Protein AF-0000000076459482 (afdb_homodimer)

Organism: Glycine soja (NCBI:txid3848)

InterPro domains:
  IPR000845 Nucleoside phosphorylase domain [PF01048] (1-249)
  IPR035994 Nucleoside phosphorylase superfamily [G3DSA:3.40.50.1580] (1-251)
  IPR035994 Nucleoside phosphorylase superfamily [SSF53167] (2-252)

Secondary structure (DSSP, 8-state):
---SHHHHHHHHHHHHHHHS--S-EEEEEEEEE--TT--TT-EEEEEEEEE---EEEPPTT--TTSPPTTTTTTS--STT-EEEGGGGEE--TT----EETT-EEEE-PEEE--TTS-TT--EEESEEEPPHHHHHHGGGGGG-----EETTEE-SS---EEEEEEEEE-SEEE--HHHHHHHHHHH---EEESSHHHHHHHHHHHT--EEEEEEEEE-TT---SSS-HHHHHHHHHHHHHHHHHHHHHHHHT-/---SHHHHHHHHHHHHHHHS--S-EEEEEEEEE--TT--TT-EEEEEEEEETT-EEEPPTT--TTSPPTTTTTTS--STT-EEEGGGGEE--TT----EETT-EEEE-PEEE--TTS-TT--EEESEEEPPHHHHHHGGGGGG-----EETTEE-SS---EEEEEEEEE-SEEE--HHHHHHHHHHH---EEESSHHHHHHHHHHHT--EEEEEEEEE-TT---SSS-HHHHHHHHHHHHHHHHHHHHHHHHT-

Solvent-accessible surface area (backbone atoms only — not comparable to full-atom values): 26386 Å² total; per-residue (Å²): 136,51,65,66,28,31,55,36,22,27,40,50,46,49,50,48,59,70,76,41,94,66,79,60,46,82,45,72,37,55,19,24,35,42,36,87,90,58,55,64,32,22,29,37,34,39,43,25,29,23,49,72,47,32,30,42,30,37,34,58,91,62,54,93,87,48,82,57,83,55,29,90,79,64,76,39,57,80,84,70,41,66,49,55,59,36,78,34,49,52,60,63,96,81,57,72,88,43,51,25,47,62,27,32,37,27,34,34,53,43,64,41,64,42,74,86,49,59,86,92,51,72,45,75,48,47,73,41,69,41,26,67,67,58,55,56,58,53,63,72,45,52,73,56,86,46,67,39,53,52,89,90,50,63,53,98,54,75,28,47,41,43,80,43,65,25,25,37,12,24,39,42,51,60,28,18,35,55,55,35,49,46,47,20,71,74,64,57,26,34,39,42,29,30,30,62,22,29,40,45,52,48,27,59,28,65,72,39,45,32,43,50,36,31,2,16,20,25,44,20,36,53,64,70,93,67,80,66,46,42,81,68,31,36,65,48,4,43,50,34,20,48,55,50,50,54,53,51,55,61,58,69,79,104,136,50,64,65,27,32,54,35,21,28,40,49,48,48,49,48,60,72,77,41,95,64,79,60,46,81,43,72,38,55,19,24,34,41,35,89,90,58,56,63,33,22,28,37,32,39,43,25,28,22,49,71,47,32,30,40,30,37,34,56,92,61,54,94,87,48,83,56,86,55,29,90,79,64,74,40,58,80,84,70,42,65,51,54,57,35,80,34,50,47,59,63,96,80,57,75,90,43,53,26,48,63,28,32,36,26,33,36,52,44,65,41,65,42,73,86,51,61,88,93,50,74,45,73,47,48,74,40,69,40,27,67,68,58,55,57,58,54,63,72,46,51,76,56,88,45,67,40,52,52,90,91,52,63,53,97,56,74,29,47,42,43,80,44,65,25,26,36,12,24,40,43,49,59,28,18,36,56,56,34,49,46,47,18,71,75,65,59,25,34,40,41,28,32,30,62,22,30,40,46,52,46,26,60,27,64,71,36,47,33,44,50,36,31,1,16,19,26,45,20,36,52,68,65,95,64,79,66,47,42,81,66,31,35,65,48,5,42,49,34,21,48,56,50,50,55,52,51,55,60,59,70,80,105

Nearest PDB structures (foldseek):
  4ffs-assembly1_A  TM=8.352E-01  e=5.679E-14  Helicobacter pylori J99
  6dyu-assembly1_A  TM=8.333E-01  e=3.262E-13  Helicobacter pylori
  4jos-assembly1_A  TM=8.245E-01  e=2.123E-12  Francisella philomiragia subsp. philomiragia ATCC 25017
  3opv-assembly2_L  TM=7.996E-01  e=5.584E-08  Escherichia coli K-12
  9fxe-assembly1_C-2  TM=7.145E-01  e=2.480E-08  Escherichia coli K-12

Structure (mmCIF, N/CA/C/O backbone):
data_AF-0000000076459482-model_v1
#
loop_
_entity.id
_entity.type
_entity.pdbx_description
1 polymer 'Bark storage protein A isoform B'
#
loop_
_atom_site.group_PDB
_atom_site.id
_atom_site.type_symbol
_atom_site.label_atom_id
_atom_site.label_alt_id
_atom_site.label_comp_id
_atom_site.label_asym_id
_atom_site.label_entity_id
_atom_site.label_seq_id
_atom_site.pdbx_PDB_ins_code
_atom_site.Cartn_x
_atom_site.Cartn_y
_atom_site.Cartn_z
_atom_site.occupancy
_atom_site.B_iso_or_equiv
_atom_site.auth_seq_id
_atom_site.auth_comp_id
_atom_site.auth_asym_id
_atom_site.auth_atom_id
_atom_site.pdbx_PDB_model_num
ATOM 1 N N 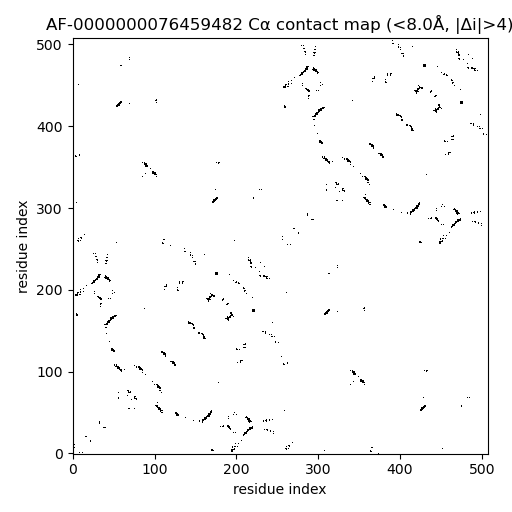. MET A 1 1 ? -13.047 -10.289 -11.43 1 70.75 1 MET A N 1
ATOM 2 C CA . MET A 1 1 ? -11.719 -9.719 -11.227 1 70.75 1 MET A CA 1
ATOM 3 C C . MET A 1 1 ? -11.789 -8.445 -10.391 1 70.75 1 MET A C 1
ATOM 5 O O . MET A 1 1 ? -12.773 -7.703 -10.469 1 70.75 1 MET A O 1
ATOM 9 N N . THR A 1 2 ? -10.82 -8.211 -9.516 1 81.19 2 THR A N 1
ATOM 10 C CA . THR A 1 2 ? -10.891 -7.125 -8.547 1 81.19 2 THR A CA 1
ATOM 11 C C . THR A 1 2 ? -10.156 -5.891 -9.062 1 81.19 2 THR A C 1
ATOM 13 O O . THR A 1 2 ? -10.32 -4.793 -8.531 1 81.19 2 THR A O 1
ATOM 16 N N . GLY A 1 3 ? -9.445 -6.059 -10.195 1 83.94 3 GLY A N 1
ATOM 17 C CA . GLY A 1 3 ? -8.445 -5.051 -10.523 1 83.94 3 GLY A CA 1
ATOM 18 C C . GLY A 1 3 ? -7.145 -5.23 -9.773 1 83.94 3 GLY A C 1
ATOM 19 O O . GLY A 1 3 ? -7.051 -6.07 -8.875 1 83.94 3 GLY A O 1
ATOM 20 N N . LEU A 1 4 ? -6.246 -4.406 -10.117 1 90.44 4 LEU A N 1
ATOM 21 C CA . LEU A 1 4 ? -4.926 -4.516 -9.508 1 90.44 4 LEU A CA 1
ATOM 22 C C . LEU A 1 4 ? -4.906 -3.836 -8.141 1 90.44 4 LEU A C 1
ATOM 24 O O . LEU A 1 4 ? -5.715 -2.943 -7.875 1 90.44 4 LEU A O 1
ATOM 28 N N . SER A 1 5 ? -4.098 -4.355 -7.207 1 95.06 5 SER A N 1
ATOM 29 C CA . SER A 1 5 ? -3.639 -3.729 -5.973 1 95.06 5 SER A CA 1
ATOM 30 C C . SER A 1 5 ? -4.52 -4.125 -4.793 1 95.06 5 SER A C 1
ATOM 32 O O . SER A 1 5 ? -5.617 -4.656 -4.98 1 95.06 5 SER A O 1
ATOM 34 N N . MET A 1 6 ? -4.121 -3.812 -3.646 1 97.56 6 MET A N 1
ATOM 35 C CA . MET A 1 6 ? -4.738 -4.184 -2.375 1 97.56 6 MET A CA 1
ATOM 36 C C . MET A 1 6 ? -6.055 -3.441 -2.174 1 97.56 6 MET A C 1
ATOM 38 O O . MET A 1 6 ? -7.02 -4.012 -1.658 1 97.56 6 MET A O 1
ATOM 42 N N . LEU A 1 7 ? -6.121 -2.186 -2.605 1 97.75 7 LEU A N 1
ATOM 43 C CA . LEU A 1 7 ? -7.309 -1.369 -2.385 1 97.75 7 LEU A CA 1
ATOM 44 C C . LEU A 1 7 ? -8.508 -1.951 -3.123 1 97.75 7 LEU A C 1
ATOM 46 O O . LEU A 1 7 ? -9.555 -2.193 -2.518 1 97.75 7 LEU A O 1
ATOM 50 N N . ASN A 1 8 ? -8.352 -2.27 -4.387 1 96.94 8 ASN A N 1
ATOM 51 C CA . ASN A 1 8 ? -9.43 -2.803 -5.203 1 96.94 8 ASN A CA 1
ATOM 52 C C . ASN A 1 8 ? -9.859 -4.191 -4.734 1 96.94 8 ASN A C 1
ATOM 54 O O . ASN A 1 8 ? -11.055 -4.488 -4.664 1 96.94 8 ASN A O 1
ATOM 58 N N . ALA A 1 9 ? -8.875 -5.023 -4.438 1 97.94 9 ALA A N 1
ATOM 59 C CA . ALA A 1 9 ? -9.195 -6.371 -3.973 1 97.94 9 ALA A CA 1
ATOM 60 C C . ALA A 1 9 ? -9.953 -6.332 -2.65 1 97.94 9 ALA A C 1
ATOM 62 O O . ALA A 1 9 ? -10.914 -7.082 -2.457 1 97.94 9 ALA A O 1
ATOM 63 N N . GLY A 1 10 ? -9.484 -5.449 -1.747 1 97.88 10 GLY A N 1
ATOM 64 C CA . GLY A 1 10 ? -10.156 -5.305 -0.465 1 97.88 10 GLY A CA 1
ATOM 65 C C . GLY A 1 10 ? -11.586 -4.809 -0.591 1 97.88 10 GLY A C 1
ATOM 66 O O . GLY A 1 10 ? -12.5 -5.371 0.013 1 97.88 10 GLY A O 1
ATOM 67 N N . ILE A 1 11 ? -11.805 -3.822 -1.429 1 96.81 11 ILE A N 1
ATOM 68 C CA . ILE A 1 11 ? -13.117 -3.219 -1.614 1 96.81 11 ILE A CA 1
ATOM 69 C C . ILE A 1 11 ? -14.07 -4.238 -2.238 1 96.81 11 ILE A C 1
ATOM 71 O O . ILE A 1 11 ? -15.211 -4.387 -1.789 1 96.81 11 ILE A O 1
ATOM 75 N N . SER A 1 12 ? -13.594 -4.895 -3.287 1 96.38 12 SER A N 1
ATOM 76 C CA . SER A 1 12 ? -14.422 -5.898 -3.951 1 96.38 12 SER A CA 1
ATOM 77 C C . SER A 1 12 ? -14.844 -6.996 -2.98 1 96.38 12 SER A C 1
ATOM 79 O O . SER A 1 12 ? -16.016 -7.395 -2.961 1 96.38 12 SER A O 1
ATOM 81 N N . THR A 1 13 ? -13.906 -7.453 -2.184 1 98.06 13 THR A N 1
ATOM 82 C CA . THR A 1 13 ? -14.195 -8.5 -1.211 1 98.06 13 THR A CA 1
ATOM 83 C C . THR A 1 13 ? -15.203 -8.008 -0.172 1 98.06 13 THR A C 1
ATOM 85 O O . THR A 1 13 ? -16.188 -8.688 0.127 1 98.06 13 THR A O 1
ATOM 88 N N . GLN A 1 14 ? -14.945 -6.832 0.354 1 96.88 14 GLN A N 1
ATOM 89 C CA . GLN A 1 14 ? -15.828 -6.27 1.37 1 96.88 14 GLN A CA 1
ATOM 90 C C . GLN A 1 14 ? -17.25 -6.098 0.83 1 96.88 14 GLN A C 1
ATOM 92 O O . GLN A 1 14 ? -18.219 -6.398 1.521 1 96.88 14 GLN A O 1
ATOM 97 N N . LEU A 1 15 ? -17.375 -5.59 -0.385 1 96 15 LEU A N 1
ATOM 98 C CA . LEU A 1 15 ? -18.672 -5.387 -0.991 1 96 15 LEU A CA 1
ATOM 99 C C . LEU A 1 15 ? -19.406 -6.715 -1.16 1 96 15 LEU A C 1
ATOM 101 O O . LEU A 1 15 ? -20.609 -6.812 -0.867 1 96 15 LEU A O 1
ATOM 105 N N . LEU A 1 16 ? -18.688 -7.738 -1.644 1 96.62 16 LEU A N 1
ATOM 106 C CA . LEU A 1 16 ? -19.281 -9.062 -1.8 1 96.62 16 LEU A CA 1
ATOM 107 C C . LEU A 1 16 ? -19.828 -9.57 -0.473 1 96.62 16 LEU A C 1
ATOM 109 O O . LEU A 1 16 ? -20.969 -10.031 -0.412 1 96.62 16 LEU A O 1
ATOM 113 N N . LEU A 1 17 ? -19.078 -9.391 0.582 1 96.94 17 LEU A N 1
ATOM 114 C CA . LEU A 1 17 ? -19.453 -9.945 1.88 1 96.94 17 LEU A CA 1
ATOM 115 C C . LEU A 1 17 ? -20.547 -9.117 2.531 1 96.94 17 LEU A C 1
ATOM 117 O O . LEU A 1 17 ? -21.328 -9.625 3.344 1 96.94 17 LEU A O 1
ATOM 121 N N . THR A 1 18 ? -20.609 -7.863 2.164 1 95.62 18 THR A N 1
ATOM 122 C CA . THR A 1 18 ? -21.609 -6.965 2.744 1 95.62 18 THR A CA 1
ATOM 123 C C . THR A 1 18 ? -22.953 -7.105 2.035 1 95.62 18 THR A C 1
ATOM 125 O O . THR A 1 18 ? -24 -7.066 2.676 1 95.62 18 THR A O 1
ATOM 128 N N . LEU A 1 19 ? -22.969 -7.32 0.76 1 96.62 19 LEU A N 1
ATOM 129 C CA . LEU A 1 19 ? -24.188 -7.188 -0.045 1 96.62 19 LEU A CA 1
ATOM 130 C C . LEU A 1 19 ? -24.797 -8.555 -0.33 1 96.62 19 LEU A C 1
ATOM 132 O O . LEU A 1 19 ? -25.969 -8.648 -0.699 1 96.62 19 LEU A O 1
ATOM 136 N N . LEU A 1 20 ? -23.984 -9.578 -0.267 1 97.31 20 LEU A N 1
ATOM 137 C CA . LEU A 1 20 ? -24.453 -10.922 -0.59 1 97.31 20 LEU A CA 1
ATOM 138 C C . LEU A 1 20 ? -24.234 -11.867 0.589 1 97.31 20 LEU A C 1
ATOM 140 O O . LEU A 1 20 ? -23.453 -11.57 1.497 1 97.31 20 LEU A O 1
ATOM 144 N N . ASP A 1 21 ? -25 -12.93 0.541 1 96.88 21 ASP A N 1
ATOM 145 C CA . ASP A 1 21 ? -24.828 -13.977 1.541 1 96.88 21 ASP A CA 1
ATOM 146 C C . ASP A 1 21 ? -23.781 -14.992 1.09 1 96.88 21 ASP A C 1
ATOM 148 O O . ASP A 1 21 ? -24.109 -16.047 0.569 1 96.88 21 ASP A O 1
ATOM 152 N N . ILE A 1 22 ? -22.562 -14.672 1.353 1 96.44 22 ILE A N 1
ATOM 153 C CA . ILE A 1 22 ? -21.422 -15.453 0.882 1 96.44 22 ILE A CA 1
ATOM 154 C C . ILE A 1 22 ? -20.953 -16.406 1.982 1 96.44 22 ILE A C 1
ATOM 156 O O . ILE A 1 22 ? -20.781 -15.992 3.135 1 96.44 22 ILE A O 1
ATOM 160 N N . GLU A 1 23 ? -20.766 -17.594 1.658 1 96 23 GLU A N 1
ATOM 161 C CA . GLU A 1 23 ? -20.328 -18.609 2.629 1 96 23 GLU A CA 1
ATOM 162 C C . GLU A 1 23 ? -18.812 -18.641 2.748 1 96 23 GLU A C 1
ATOM 164 O O . GLU A 1 23 ? -18.266 -18.984 3.801 1 96 23 GLU A O 1
ATOM 169 N N . GLY A 1 24 ? -18.141 -18.328 1.7 1 97.5 24 GLY A N 1
ATOM 170 C CA . GLY A 1 24 ? -16.688 -18.344 1.644 1 97.5 24 GLY A CA 1
ATOM 171 C C . GLY A 1 24 ? -16.141 -17.656 0.411 1 97.5 24 GLY A C 1
ATOM 172 O O . GLY A 1 24 ? -16.875 -17.344 -0.523 1 97.5 24 GLY A O 1
ATOM 173 N N . VAL A 1 25 ? -14.883 -17.344 0.449 1 98.31 25 VAL A N 1
ATOM 174 C CA . VAL A 1 25 ? -14.242 -16.625 -0.646 1 98.31 25 VAL A CA 1
ATOM 175 C C . VAL A 1 25 ? -13.102 -17.469 -1.223 1 98.31 25 VAL A C 1
ATOM 177 O O . VAL A 1 25 ? -12.25 -17.953 -0.481 1 98.31 25 VAL A O 1
ATOM 180 N N . VAL A 1 26 ? -13.148 -17.719 -2.504 1 98.38 26 VAL A N 1
ATOM 181 C CA . VAL A 1 26 ? -12.047 -18.312 -3.254 1 98.38 26 VAL A CA 1
ATOM 182 C C . VAL A 1 26 ? -11.445 -17.266 -4.195 1 98.38 26 VAL A C 1
ATOM 184 O O . VAL A 1 26 ? -12.125 -16.781 -5.109 1 98.38 26 VAL A O 1
ATOM 187 N N . HIS A 1 27 ? -10.234 -16.906 -3.932 1 98.38 27 HIS A N 1
ATOM 188 C CA . HIS A 1 27 ? -9.523 -15.953 -4.766 1 98.38 27 HIS A CA 1
ATOM 189 C C . HIS A 1 27 ? -8.43 -16.641 -5.586 1 98.38 27 HIS A C 1
ATOM 191 O O . HIS A 1 27 ? -7.793 -17.578 -5.113 1 98.38 27 HIS A O 1
ATOM 197 N N . TYR A 1 28 ? -8.273 -16.25 -6.828 1 98.31 28 TYR A N 1
ATOM 198 C CA . TYR A 1 28 ? -7.246 -16.891 -7.648 1 98.31 28 TYR A CA 1
ATOM 199 C C . TYR A 1 28 ? -6.609 -15.875 -8.594 1 98.31 28 TYR A C 1
ATOM 201 O O . TYR A 1 28 ? -7.148 -14.781 -8.797 1 98.31 28 TYR A O 1
ATOM 209 N N . GLY A 1 29 ? -5.508 -16.188 -9.102 1 97.5 29 GLY A N 1
ATOM 210 C CA . GLY A 1 29 ? -4.758 -15.344 -10.016 1 97.5 29 GLY A CA 1
ATOM 211 C C . GLY A 1 29 ? -3.314 -15.781 -10.188 1 97.5 29 GLY A C 1
ATOM 212 O O . GLY A 1 29 ? -2.994 -16.953 -10.016 1 97.5 29 GLY A O 1
ATOM 213 N N . ILE A 1 30 ? -2.488 -14.828 -10.648 1 97.12 30 ILE A N 1
ATOM 214 C CA . ILE A 1 30 ? -1.088 -15.141 -10.898 1 97.12 30 ILE A CA 1
ATOM 215 C C . ILE A 1 30 ? -0.204 -14.43 -9.883 1 97.12 30 ILE A C 1
ATOM 217 O O . ILE A 1 30 ? -0.658 -13.508 -9.195 1 97.12 30 ILE A O 1
ATOM 221 N N . ALA A 1 31 ? 1.019 -14.852 -9.711 1 97.75 31 ALA A N 1
ATOM 222 C CA . ALA A 1 31 ? 1.97 -14.305 -8.75 1 97.75 31 ALA A CA 1
ATOM 223 C C . ALA A 1 31 ? 3.404 -14.469 -9.242 1 97.75 31 ALA A C 1
ATOM 225 O O . ALA A 1 31 ? 3.676 -15.289 -10.117 1 97.75 31 ALA A O 1
ATOM 226 N N . GLY A 1 32 ? 4.238 -13.602 -8.703 1 97.12 32 GLY A N 1
ATOM 227 C CA . GLY A 1 32 ? 5.668 -13.844 -8.852 1 97.12 32 GLY A CA 1
ATOM 228 C C . GLY A 1 32 ? 6.18 -14.969 -7.969 1 97.12 32 GLY A C 1
ATOM 229 O O . GLY A 1 32 ? 5.688 -15.164 -6.855 1 97.12 32 GLY A O 1
ATOM 230 N N . ASN A 1 33 ? 7.203 -15.594 -8.461 1 97.56 33 ASN A N 1
ATOM 231 C CA . ASN A 1 33 ? 7.785 -16.719 -7.75 1 97.56 33 ASN A CA 1
ATOM 232 C C . ASN A 1 33 ? 9.047 -16.328 -6.992 1 97.56 33 ASN A C 1
ATOM 234 O O . ASN A 1 33 ? 10.023 -15.891 -7.598 1 97.56 33 ASN A O 1
ATOM 238 N N . ALA A 1 34 ? 9.031 -16.516 -5.688 1 98.06 34 ALA A N 1
ATOM 239 C CA . ALA A 1 34 ? 10.211 -16.234 -4.883 1 98.06 34 ALA A CA 1
ATOM 240 C C . ALA A 1 34 ? 10.906 -17.516 -4.449 1 98.06 34 ALA A C 1
ATOM 242 O O . ALA A 1 34 ? 11.953 -17.484 -3.799 1 98.06 34 ALA A O 1
ATOM 243 N N . ASN A 1 35 ? 10.359 -18.609 -4.703 1 97.56 35 ASN A N 1
ATOM 244 C CA . ASN A 1 35 ? 10.828 -19.922 -4.254 1 97.56 35 ASN A CA 1
ATOM 245 C C . ASN A 1 35 ? 11.641 -20.625 -5.336 1 97.56 35 ASN A C 1
ATOM 247 O O . ASN A 1 35 ? 11.086 -21.078 -6.344 1 97.56 35 ASN A O 1
ATOM 251 N N . PRO A 1 36 ? 12.938 -20.844 -5.156 1 95.06 36 PRO A N 1
ATOM 252 C CA . PRO A 1 36 ? 13.781 -21.422 -6.207 1 95.06 36 PRO A CA 1
ATOM 253 C C . PRO A 1 36 ? 13.43 -22.891 -6.504 1 95.06 36 PRO A C 1
ATOM 255 O O . PRO A 1 36 ? 13.852 -23.422 -7.527 1 95.06 36 PRO A O 1
ATOM 258 N N . LYS A 1 37 ? 12.68 -23.5 -5.695 1 96.38 37 LYS A N 1
ATOM 259 C CA . LYS A 1 37 ? 12.32 -24.891 -5.895 1 96.38 37 LYS A CA 1
ATOM 260 C C . LYS A 1 37 ? 11.133 -25.031 -6.84 1 96.38 37 LYS A C 1
ATOM 262 O O . LYS A 1 37 ? 10.805 -26.141 -7.277 1 96.38 37 LYS A O 1
ATOM 267 N N . LEU A 1 38 ? 10.477 -23.922 -7.141 1 97.06 38 LEU A N 1
ATOM 268 C CA . LEU A 1 38 ? 9.305 -23.938 -8.016 1 97.06 38 LEU A CA 1
ATOM 269 C C . LEU A 1 38 ? 9.57 -23.156 -9.297 1 97.06 38 LEU A C 1
ATOM 271 O O . LEU A 1 38 ? 10.57 -22.438 -9.391 1 97.06 38 LEU A O 1
ATOM 275 N N . GLN A 1 39 ? 8.75 -23.359 -10.297 1 94.69 39 GLN A N 1
ATOM 276 C CA . GLN A 1 39 ? 8.969 -22.719 -11.586 1 94.69 39 GLN A CA 1
ATOM 277 C C . GLN A 1 39 ? 7.688 -22.047 -12.078 1 94.69 39 GLN A C 1
ATOM 279 O O . GLN A 1 39 ? 6.617 -22.234 -11.508 1 94.69 39 GLN A O 1
ATOM 284 N N . ILE A 1 40 ? 7.84 -21.281 -13.086 1 95.44 40 ILE A N 1
ATOM 285 C CA . ILE A 1 40 ? 6.711 -20.656 -13.766 1 95.44 40 ILE A CA 1
ATOM 286 C C . ILE A 1 40 ? 5.688 -21.719 -14.156 1 95.44 40 ILE A C 1
ATOM 288 O O . ILE A 1 40 ? 6.055 -22.797 -14.633 1 95.44 40 ILE A O 1
ATOM 292 N N . GLY A 1 41 ? 4.461 -21.453 -14 1 96.81 41 GLY A N 1
ATOM 293 C CA . GLY A 1 41 ? 3.385 -22.359 -14.359 1 96.81 41 GLY A CA 1
ATOM 294 C C . GLY A 1 41 ? 2.877 -23.172 -13.188 1 96.81 41 GLY A C 1
ATOM 295 O O . GLY A 1 41 ? 1.748 -23.672 -13.211 1 96.81 41 GLY A O 1
ATOM 296 N N . ASP A 1 42 ? 3.777 -23.438 -12.172 1 98.25 42 ASP A N 1
ATOM 297 C CA . ASP A 1 42 ? 3.309 -24.109 -10.961 1 98.25 42 ASP A CA 1
ATOM 298 C C . ASP A 1 42 ? 2.195 -23.312 -10.289 1 98.25 42 ASP A C 1
ATOM 300 O O . ASP A 1 42 ? 2.213 -22.078 -10.297 1 98.25 42 ASP A O 1
ATOM 304 N N . VAL A 1 43 ? 1.23 -24.016 -9.773 1 98.88 43 VAL A N 1
ATOM 305 C CA . VAL A 1 43 ? 0.143 -23.391 -9.039 1 98.88 43 VAL A CA 1
ATOM 306 C C . VAL A 1 43 ? 0.346 -23.578 -7.539 1 98.88 43 VAL A C 1
ATOM 308 O O . VAL A 1 43 ? 0.502 -24.719 -7.074 1 98.88 43 VAL A O 1
ATOM 311 N N . THR A 1 44 ? 0.4 -22.5 -6.812 1 98.94 44 THR A N 1
ATOM 312 C CA . THR A 1 44 ? 0.683 -22.547 -5.379 1 98.94 44 THR A CA 1
ATOM 313 C C . THR A 1 44 ? -0.551 -22.172 -4.57 1 98.94 44 THR A C 1
ATOM 315 O O . THR A 1 44 ? -1.362 -21.344 -5.012 1 98.94 44 THR A O 1
ATOM 318 N N . ILE A 1 45 ? -0.674 -22.766 -3.422 1 98.94 45 ILE A N 1
ATOM 319 C CA . ILE A 1 45 ? -1.743 -22.5 -2.467 1 98.94 45 ILE A CA 1
ATOM 320 C C . ILE A 1 45 ? -1.146 -22.234 -1.086 1 98.94 45 ILE A C 1
ATOM 322 O O . ILE A 1 45 ? -1.013 -23.156 -0.272 1 98.94 45 ILE A O 1
ATOM 326 N N . PRO A 1 46 ? -0.798 -21 -0.798 1 98.94 46 PRO A N 1
ATOM 327 C CA . PRO A 1 46 ? -0.181 -20.656 0.488 1 98.94 46 PRO A CA 1
ATOM 328 C C . PRO A 1 46 ? -1.142 -20.828 1.664 1 98.94 46 PRO A C 1
ATOM 330 O O . PRO A 1 46 ? -2.324 -20.5 1.552 1 98.94 46 PRO A O 1
ATOM 333 N N . GLN A 1 47 ? -0.596 -21.25 2.777 1 98.94 47 GLN A N 1
ATOM 334 C CA . GLN A 1 47 ? -1.359 -21.391 4.012 1 98.94 47 GLN A CA 1
ATOM 335 C C . GLN A 1 47 ? -1.563 -20.031 4.676 1 98.94 47 GLN A C 1
ATOM 337 O O . GLN A 1 47 ? -2.586 -19.797 5.324 1 98.94 47 GLN A O 1
ATOM 342 N N . TYR A 1 48 ? -0.596 -19.125 4.605 1 98.94 48 TYR A N 1
ATOM 343 C CA . TYR A 1 48 ? -0.651 -17.797 5.227 1 98.94 48 TYR A CA 1
ATOM 344 C C . TYR A 1 48 ? -0.361 -16.703 4.203 1 98.94 48 TYR A C 1
ATOM 346 O O . TYR A 1 48 ? 0.445 -16.906 3.291 1 98.94 48 TYR A O 1
ATOM 354 N N . TRP A 1 49 ? -0.992 -15.609 4.359 1 98.94 49 TRP A N 1
ATOM 355 C CA . TRP A 1 49 ? -0.746 -14.43 3.541 1 98.94 49 TRP A CA 1
ATOM 356 C C . TRP A 1 49 ? -0.406 -13.227 4.414 1 98.94 49 TRP A C 1
ATOM 358 O O . TRP A 1 49 ? -1.015 -13.023 5.469 1 98.94 49 TRP A O 1
ATOM 368 N N . ALA A 1 50 ? 0.537 -12.398 4.008 1 98.94 50 ALA A N 1
ATOM 369 C CA . ALA A 1 50 ? 0.885 -11.172 4.715 1 98.94 50 ALA A CA 1
ATOM 370 C C . ALA A 1 50 ? 0.946 -9.984 3.754 1 98.94 50 ALA A C 1
ATOM 372 O O . ALA A 1 50 ? 1.347 -10.133 2.598 1 98.94 50 ALA A O 1
ATOM 373 N N . HIS A 1 51 ? 0.493 -8.844 4.215 1 98.88 51 HIS A N 1
ATOM 374 C CA . HIS A 1 51 ? 0.735 -7.57 3.547 1 98.88 51 HIS A CA 1
ATOM 375 C C . HIS A 1 51 ? 2.137 -7.047 3.85 1 98.88 51 HIS A C 1
ATOM 377 O O . HIS A 1 51 ? 2.402 -6.574 4.957 1 98.88 51 HIS A O 1
ATOM 383 N N . THR A 1 52 ? 3.041 -7.047 2.875 1 98.81 52 THR A N 1
ATOM 384 C CA . THR A 1 52 ? 4.422 -6.648 3.115 1 98.81 52 THR A CA 1
ATOM 385 C C . THR A 1 52 ? 4.676 -5.234 2.609 1 98.81 52 THR A C 1
ATOM 387 O O . THR A 1 52 ? 5.824 -4.824 2.438 1 98.81 52 THR A O 1
ATOM 390 N N . GLY A 1 53 ? 3.617 -4.555 2.287 1 98.5 53 GLY A N 1
ATOM 391 C CA . GLY A 1 53 ? 3.756 -3.207 1.764 1 98.5 53 GLY A CA 1
ATOM 392 C C . GLY A 1 53 ? 3.457 -2.133 2.793 1 98.5 53 GLY A C 1
ATOM 393 O O . GLY A 1 53 ? 3.57 -0.94 2.504 1 98.5 53 GLY A O 1
ATOM 394 N N . LEU A 1 54 ? 3.014 -2.5 4 1 98.69 54 LEU A N 1
ATOM 395 C CA . LEU A 1 54 ? 2.83 -1.535 5.078 1 98.69 54 LEU A CA 1
ATOM 396 C C . LEU A 1 54 ? 4.141 -1.293 5.82 1 98.69 54 LEU A C 1
ATOM 398 O O . LEU A 1 54 ? 4.68 -2.207 6.453 1 98.69 54 LEU A O 1
ATOM 402 N N . TRP A 1 55 ? 4.633 0.009 5.734 1 98.75 55 TRP A N 1
ATOM 403 C CA . TRP A 1 55 ? 5.984 0.271 6.215 1 98.75 55 TRP A CA 1
ATOM 404 C C . TRP A 1 55 ? 5.996 1.438 7.199 1 98.75 55 TRP A C 1
ATOM 406 O O . TRP A 1 55 ? 5.145 2.324 7.129 1 98.75 55 TRP A O 1
ATOM 416 N N . ASN A 1 56 ? 6.852 1.417 8.148 1 98.25 56 ASN A N 1
ATOM 417 C CA . ASN A 1 56 ? 7.414 2.574 8.836 1 98.25 56 ASN A CA 1
ATOM 418 C C . ASN A 1 56 ? 8.797 2.926 8.305 1 98.25 56 ASN A C 1
ATOM 420 O O . ASN A 1 56 ? 9.75 2.154 8.461 1 98.25 56 ASN A O 1
ATOM 424 N N . TRP A 1 57 ? 8.883 3.986 7.551 1 98.38 57 TRP A N 1
ATOM 425 C CA . TRP A 1 57 ? 10.148 4.414 6.965 1 98.38 57 TRP A CA 1
ATOM 426 C C . TRP A 1 57 ? 10.984 5.176 7.98 1 98.38 57 TRP A C 1
ATOM 428 O O . TRP A 1 57 ? 10.711 6.34 8.273 1 98.38 57 TRP A O 1
ATOM 438 N N . GLN A 1 58 ? 12.023 4.594 8.445 1 96.75 58 GLN A N 1
ATOM 439 C CA . GLN A 1 58 ? 12.773 5.02 9.617 1 96.75 58 GLN A CA 1
ATOM 440 C C . GLN A 1 58 ? 13.664 6.223 9.297 1 96.75 58 GLN A C 1
ATOM 442 O O . GLN A 1 58 ? 14.281 6.277 8.234 1 96.75 58 GLN A O 1
ATOM 447 N N . ARG A 1 59 ? 13.805 7.082 10.203 1 95.44 59 ARG A N 1
ATOM 448 C CA . ARG A 1 59 ? 14.641 8.281 10.109 1 95.44 59 ARG A CA 1
ATOM 449 C C . ARG A 1 59 ? 16.094 7.91 9.844 1 95.44 59 ARG A C 1
ATOM 451 O O . ARG A 1 59 ? 16.625 6.973 10.453 1 95.44 59 ARG A O 1
ATOM 458 N N . PHE A 1 60 ? 16.672 8.711 8.961 1 94.75 60 PHE A N 1
ATOM 459 C CA . PHE A 1 60 ? 18.094 8.508 8.758 1 94.75 60 PHE A CA 1
ATOM 460 C C . PHE A 1 60 ? 18.875 8.797 10.039 1 94.75 60 PHE A C 1
ATOM 462 O O . PHE A 1 60 ? 18.578 9.773 10.734 1 94.75 60 PHE A O 1
ATOM 469 N N . GLY A 1 61 ? 19.812 7.941 10.375 1 91.81 61 GLY A N 1
ATOM 470 C CA . GLY A 1 61 ? 20.578 8.078 11.602 1 91.81 61 GLY A CA 1
ATOM 471 C C . GLY A 1 61 ? 20.141 7.105 12.688 1 91.81 61 GLY A C 1
ATOM 472 O O . GLY A 1 61 ? 20.922 6.77 13.578 1 91.81 61 GLY A O 1
ATOM 473 N N . ASP A 1 62 ? 18.844 6.715 12.625 1 93.69 62 ASP A N 1
ATOM 474 C CA . ASP A 1 62 ? 18.344 5.711 13.562 1 93.69 62 ASP A CA 1
ATOM 475 C C . ASP A 1 62 ? 18.641 4.297 13.055 1 93.69 62 ASP A C 1
ATOM 477 O O . ASP A 1 62 ? 18.859 4.094 11.859 1 93.69 62 ASP A O 1
ATOM 481 N N . GLY A 1 63 ? 18.75 3.361 14 1 93.94 63 GLY A N 1
ATOM 482 C CA . GLY A 1 63 ? 18.984 1.967 13.664 1 93.94 63 GLY A CA 1
ATOM 483 C C . GLY A 1 63 ? 18 1.021 14.328 1 93.94 63 GLY A C 1
ATOM 484 O O . GLY A 1 63 ? 16.953 1.45 14.828 1 93.94 63 GLY A O 1
ATOM 485 N N . PRO A 1 64 ? 18.297 -0.279 14.211 1 94 64 PRO A N 1
ATOM 486 C CA . PRO A 1 64 ? 17.359 -1.303 14.68 1 94 64 PRO A CA 1
ATOM 487 C C . PRO A 1 64 ? 17.062 -1.189 16.172 1 94 64 PRO A C 1
ATOM 489 O O . PRO A 1 64 ? 16.047 -1.692 16.656 1 94 64 PRO A O 1
ATOM 492 N N . LYS A 1 65 ? 17.906 -0.555 16.953 1 95.38 65 LYS A N 1
ATOM 493 C CA . LYS A 1 65 ? 17.734 -0.46 18.391 1 95.38 65 LYS A CA 1
ATOM 494 C C . LYS A 1 65 ? 16.938 0.785 18.766 1 95.38 65 LYS A C 1
ATOM 496 O O . LYS A 1 65 ? 16.484 0.92 19.906 1 95.38 65 LYS A O 1
ATOM 501 N N . ASP A 1 66 ? 16.766 1.689 17.844 1 94.88 66 ASP A N 1
ATOM 502 C CA . ASP A 1 66 ? 16.031 2.92 18.094 1 94.88 66 ASP A CA 1
ATOM 503 C C . ASP A 1 66 ? 14.531 2.713 17.875 1 94.88 66 ASP A C 1
ATOM 505 O O . ASP A 1 66 ? 14.133 2.051 16.906 1 94.88 66 ASP A O 1
ATOM 509 N N . ALA A 1 67 ? 13.742 3.291 18.734 1 93.81 67 ALA A N 1
ATOM 510 C CA . ALA A 1 67 ? 12.297 3.154 18.625 1 93.81 67 ALA A CA 1
ATOM 511 C C . ALA A 1 67 ? 11.773 3.83 17.359 1 93.81 67 ALA A C 1
ATOM 513 O O . ALA A 1 67 ? 12.258 4.898 16.984 1 93.81 67 ALA A O 1
ATOM 514 N N . LEU A 1 68 ? 10.805 3.16 16.766 1 95 68 LEU A N 1
ATOM 515 C CA . LEU A 1 68 ? 10.117 3.771 15.625 1 95 68 LEU A CA 1
ATOM 516 C C . LEU A 1 68 ? 9.172 4.871 16.094 1 95 68 LEU A C 1
ATOM 518 O O . LEU A 1 68 ? 8.664 4.82 17.219 1 95 68 LEU A O 1
ATOM 522 N N . ALA A 1 69 ? 8.961 5.875 15.242 1 91.06 69 ALA A N 1
ATOM 523 C CA . ALA A 1 69 ? 7.891 6.832 15.516 1 91.06 69 ALA A CA 1
ATOM 524 C C . ALA A 1 69 ? 6.57 6.113 15.781 1 91.06 69 ALA A C 1
ATOM 526 O O . ALA A 1 69 ? 6.199 5.195 15.047 1 91.06 69 ALA A O 1
ATOM 527 N N . LEU A 1 70 ? 5.855 6.449 16.891 1 91.56 70 LEU A N 1
ATOM 528 C CA . LEU A 1 70 ? 4.535 5.961 17.281 1 91.56 70 LEU A CA 1
ATOM 529 C C . LEU A 1 70 ? 4.602 4.5 17.719 1 91.56 70 LEU A C 1
ATOM 531 O O . LEU A 1 70 ? 3.578 3.816 17.766 1 91.56 70 LEU A O 1
ATOM 535 N N . GLU A 1 71 ? 5.832 3.965 17.984 1 93.31 71 GLU A N 1
ATOM 536 C CA . GLU A 1 71 ? 5.953 2.615 18.516 1 93.31 71 GLU A CA 1
ATOM 537 C C . GLU A 1 71 ? 5.406 2.545 19.953 1 93.31 71 GLU A C 1
ATOM 539 O O . GLU A 1 71 ? 4.738 1.576 20.312 1 93.31 71 GLU A O 1
ATOM 544 N N . ALA A 1 72 ? 5.656 3.59 20.719 1 90.25 72 ALA A N 1
ATOM 545 C CA . ALA A 1 72 ? 5.25 3.633 22.125 1 90.25 72 ALA A CA 1
ATOM 546 C C . ALA A 1 72 ? 3.73 3.594 22.25 1 90.25 72 ALA A C 1
ATOM 548 O O . ALA A 1 72 ? 3.197 3.031 23.219 1 90.25 72 ALA A O 1
ATOM 549 N N . SER A 1 73 ? 3.035 4.172 21.281 1 88 73 SER A N 1
ATOM 550 C CA . SER A 1 73 ? 1.576 4.207 21.312 1 88 73 SER A CA 1
ATOM 551 C C . SER A 1 73 ? 0.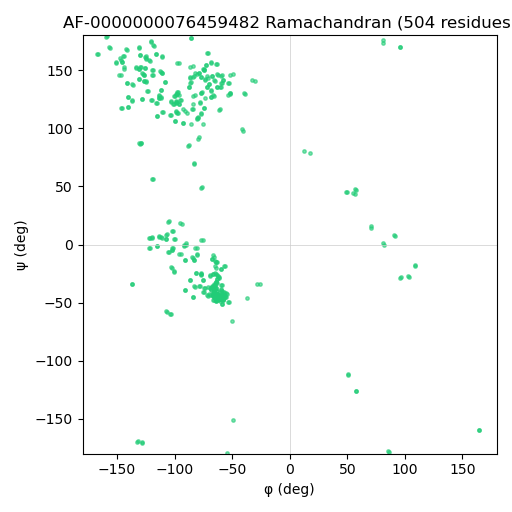98 2.891 20.828 1 88 73 SER A C 1
ATOM 553 O O . SER A 1 73 ? -0.235 2.693 20.891 1 88 73 SER A O 1
ATOM 555 N N . GLY A 1 74 ? 1.842 1.982 20.297 1 89.56 74 GLY A N 1
ATOM 556 C CA . GLY A 1 74 ? 1.378 0.678 19.844 1 89.56 74 GLY A CA 1
ATOM 557 C C . GLY A 1 74 ? 0.971 0.657 18.391 1 89.56 74 GLY A C 1
ATOM 558 O O . GLY A 1 74 ? 0.419 -0.335 17.906 1 89.56 74 GLY A O 1
ATOM 559 N N . ASP A 1 75 ? 1.231 1.743 17.688 1 90.75 75 ASP A N 1
ATOM 560 C CA . ASP A 1 75 ? 0.845 1.812 16.281 1 90.75 75 ASP A CA 1
ATOM 561 C C . ASP A 1 75 ? 1.769 0.958 15.422 1 90.75 75 ASP A C 1
ATOM 563 O O . ASP A 1 75 ? 1.33 0.365 14.438 1 90.75 75 ASP A O 1
ATOM 567 N N . TYR A 1 76 ? 3.014 0.973 15.781 1 95 76 TYR A N 1
ATOM 568 C CA . TYR A 1 76 ? 4.004 0.245 14.992 1 95 76 TYR A CA 1
ATOM 569 C C . TYR A 1 76 ? 4.867 -0.635 15.891 1 95 76 TYR A C 1
ATOM 571 O O . TYR A 1 76 ? 4.84 -0.503 17.109 1 95 76 TYR A O 1
ATOM 579 N N . SER A 1 77 ? 5.523 -1.565 15.281 1 96.69 77 SER A N 1
ATOM 580 C CA . SER A 1 77 ? 6.375 -2.514 16 1 96.69 77 SER A CA 1
ATOM 581 C C . SER A 1 77 ? 7.617 -2.861 15.188 1 96.69 77 SER A C 1
ATOM 583 O O . SER A 1 77 ? 7.609 -2.764 13.961 1 96.69 77 SER A O 1
ATOM 585 N N . ARG A 1 78 ? 8.68 -3.221 15.922 1 97.5 78 ARG A N 1
ATOM 586 C CA . ARG A 1 78 ? 9.914 -3.637 15.273 1 97.5 78 ARG A CA 1
ATOM 587 C C . ARG A 1 78 ? 9.992 -5.156 15.148 1 97.5 78 ARG A C 1
ATOM 589 O O . ARG A 1 78 ? 11.031 -5.707 14.797 1 97.5 78 ARG A O 1
ATOM 596 N N . ARG A 1 79 ? 8.828 -5.844 15.266 1 96.88 79 ARG A N 1
ATOM 597 C CA . ARG A 1 79 ? 8.766 -7.297 15.422 1 96.88 79 ARG A CA 1
ATOM 598 C C . ARG A 1 79 ? 9.008 -7.996 14.086 1 96.88 79 ARG A C 1
ATOM 600 O O . ARG A 1 79 ? 9.516 -9.125 14.055 1 96.88 79 ARG A O 1
ATOM 607 N N . PHE A 1 80 ? 8.75 -7.375 12.953 1 97.81 80 PHE A N 1
ATOM 608 C CA . PHE A 1 80 ? 8.664 -8.109 11.695 1 97.81 80 PHE A CA 1
ATOM 609 C C . PHE A 1 80 ? 9.875 -7.828 10.82 1 97.81 80 PHE A C 1
ATOM 611 O O . PHE A 1 80 ? 9.93 -8.25 9.672 1 97.81 80 PHE A O 1
ATOM 618 N N . GLY A 1 81 ? 10.789 -7.082 11.375 1 97.56 81 GLY A N 1
ATOM 619 C CA . GLY A 1 81 ? 12.047 -6.848 10.68 1 97.56 81 GLY A CA 1
ATOM 620 C C . GLY A 1 81 ? 11.984 -5.691 9.703 1 97.56 81 GLY A C 1
ATOM 621 O O . GLY A 1 81 ? 11.016 -4.918 9.711 1 97.56 81 GLY A O 1
ATOM 622 N N . TYR A 1 82 ? 13.078 -5.461 9.016 1 98.44 82 TYR A N 1
ATOM 623 C CA . TYR A 1 82 ? 13.219 -4.289 8.156 1 98.44 82 TYR A CA 1
ATOM 624 C C . TYR A 1 82 ? 14.062 -4.613 6.93 1 98.44 82 TYR A C 1
ATOM 626 O O . TYR A 1 82 ? 14.742 -5.641 6.891 1 98.44 82 TYR A O 1
ATOM 634 N N . LEU A 1 83 ? 13.906 -3.863 5.91 1 98.44 83 LEU A N 1
ATOM 635 C CA . LEU A 1 83 ? 14.82 -3.785 4.773 1 98.44 83 LEU A CA 1
ATOM 636 C C . LEU A 1 83 ? 15.75 -2.586 4.902 1 98.44 83 LEU A C 1
ATOM 638 O O . LEU A 1 83 ? 15.297 -1.458 5.102 1 98.44 83 LEU A O 1
ATOM 642 N N . LYS A 1 84 ? 17.016 -2.836 4.891 1 97.19 84 LYS A N 1
ATOM 643 C CA . LYS A 1 84 ? 18.047 -1.789 4.914 1 97.19 84 LYS A CA 1
ATOM 644 C C . LYS A 1 84 ? 18.578 -1.509 3.51 1 97.19 84 LYS A C 1
ATOM 646 O O . LYS A 1 84 ? 19.281 -2.338 2.928 1 97.19 84 LYS A O 1
ATOM 651 N N . PHE A 1 85 ? 18.344 -0.349 2.99 1 96.69 85 PHE A N 1
ATOM 652 C CA . PHE A 1 85 ? 18.641 -0.029 1.602 1 96.69 85 PHE A CA 1
ATOM 653 C C . PHE A 1 85 ? 20.156 -0.102 1.35 1 96.69 85 PHE A C 1
ATOM 655 O O . PHE A 1 85 ? 20.578 -0.506 0.269 1 96.69 85 PHE A O 1
ATOM 662 N N . ALA A 1 86 ? 20.969 0.206 2.303 1 94.31 86 ALA A N 1
ATOM 663 C CA . ALA A 1 86 ? 22.422 0.25 2.154 1 94.31 86 ALA A CA 1
ATOM 664 C C . ALA A 1 86 ? 22.984 -1.145 1.911 1 94.31 86 ALA A C 1
ATOM 666 O O . ALA A 1 86 ? 24.078 -1.288 1.351 1 94.31 86 ALA A O 1
ATOM 667 N N . ASP A 1 87 ? 22.266 -2.135 2.369 1 94.56 87 ASP A N 1
ATOM 668 C CA . ASP A 1 87 ? 22.75 -3.506 2.227 1 94.56 87 ASP A CA 1
ATOM 669 C C . ASP A 1 87 ? 22.797 -3.918 0.757 1 94.56 87 ASP A C 1
ATOM 671 O O . ASP A 1 87 ? 23.406 -4.938 0.417 1 94.56 87 ASP A O 1
ATOM 675 N N . TYR A 1 88 ? 22.281 -3.17 -0.116 1 95.19 88 TYR A N 1
ATOM 676 C CA . TYR A 1 88 ? 22.172 -3.559 -1.519 1 95.19 88 TYR A CA 1
ATOM 677 C C . TYR A 1 88 ? 23.047 -2.676 -2.396 1 95.19 88 TYR A C 1
ATOM 679 O O . TYR A 1 88 ? 22.938 -2.717 -3.625 1 95.19 88 TYR A O 1
ATOM 687 N N . ASN A 1 89 ? 23.844 -1.842 -1.7 1 89.94 89 ASN A N 1
ATOM 688 C CA . ASN A 1 89 ? 24.844 -1.092 -2.453 1 89.94 89 ASN A CA 1
ATOM 689 C C . ASN A 1 89 ? 25.844 -2.021 -3.145 1 89.94 89 ASN A C 1
ATOM 691 O O . ASN A 1 89 ? 26.391 -2.926 -2.514 1 89.94 89 ASN A O 1
ATOM 695 N N . ASN A 1 90 ? 25.844 -1.994 -4.391 1 78.81 90 ASN A N 1
ATOM 696 C CA . ASN A 1 90 ? 26.797 -2.807 -5.141 1 78.81 90 ASN A CA 1
ATOM 697 C C . ASN A 1 90 ? 28.156 -2.117 -5.258 1 78.81 90 ASN A C 1
ATOM 699 O O . ASN A 1 90 ? 28.406 -1.385 -6.219 1 78.81 90 ASN A O 1
ATOM 703 N N . ASN A 1 91 ? 28.875 -2.01 -4.074 1 62.78 91 ASN A N 1
ATOM 704 C CA . ASN A 1 91 ? 30.172 -1.343 -4.051 1 62.78 91 ASN A CA 1
ATOM 705 C C . ASN A 1 91 ? 31.266 -2.238 -4.613 1 62.78 91 ASN A C 1
ATOM 707 O O . ASN A 1 91 ? 31.172 -3.465 -4.543 1 62.78 91 ASN A O 1
ATOM 711 N N . THR A 1 92 ? 32.031 -1.755 -5.488 1 55.47 92 THR A N 1
ATOM 712 C CA . THR A 1 92 ? 33.281 -2.453 -5.793 1 55.47 92 THR A CA 1
ATOM 713 C C . THR A 1 92 ? 34.062 -2.715 -4.52 1 55.47 92 THR A C 1
ATOM 715 O O . THR A 1 92 ? 33.906 -2.012 -3.521 1 55.47 92 THR A O 1
ATOM 718 N N . LYS A 1 93 ? 34.812 -3.967 -4.547 1 49.97 93 LYS A N 1
ATOM 719 C CA . LYS A 1 93 ? 35.594 -4.637 -3.514 1 49.97 93 LYS A CA 1
ATOM 720 C C . LYS A 1 93 ? 36.125 -3.637 -2.496 1 49.97 93 LYS A C 1
ATOM 722 O O . LYS A 1 93 ? 36.344 -3.979 -1.329 1 49.97 93 LYS A O 1
ATOM 727 N N . HIS A 1 94 ? 36.469 -2.469 -2.738 1 49.84 94 HIS A N 1
ATOM 728 C CA . HIS A 1 94 ? 37.344 -1.712 -1.829 1 49.84 94 HIS A CA 1
ATOM 729 C C . HIS A 1 94 ? 36.562 -0.568 -1.176 1 49.84 94 HIS A C 1
ATOM 731 O O . HIS A 1 94 ? 37.156 0.278 -0.502 1 49.84 94 HIS A O 1
ATOM 737 N N . SER A 1 95 ? 35.312 -0.467 -1.361 1 51.5 95 SER A N 1
ATOM 738 C CA . SER A 1 95 ? 34.719 0.784 -0.892 1 51.5 95 SER A CA 1
ATOM 739 C C . SER A 1 95 ? 34.062 0.605 0.467 1 51.5 95 SER A C 1
ATOM 741 O O . SER A 1 95 ? 33.406 -0.416 0.719 1 51.5 95 SER A O 1
ATOM 743 N N . LYS A 1 96 ? 34.531 1.379 1.346 1 53.78 96 LYS A N 1
ATOM 744 C CA . LYS A 1 96 ? 33.969 1.549 2.68 1 53.78 96 LYS A CA 1
ATOM 745 C C . LYS A 1 96 ? 32.438 1.548 2.631 1 53.78 96 LYS A C 1
ATOM 747 O O . LYS A 1 96 ? 31.859 1.964 1.634 1 53.78 96 LYS A O 1
ATOM 752 N N . SER A 1 97 ? 31.828 0.747 3.484 1 60.69 97 SER A N 1
ATOM 753 C CA . SER A 1 97 ? 30.391 0.603 3.662 1 60.69 97 SER A CA 1
ATOM 754 C C . SER A 1 97 ? 29.688 1.956 3.615 1 60.69 97 SER A C 1
ATOM 756 O O . SER A 1 97 ? 30 2.854 4.402 1 60.69 97 SER A O 1
ATOM 758 N N . ALA A 1 98 ? 29.094 2.303 2.445 1 78.62 98 ALA A N 1
ATOM 759 C CA . ALA A 1 98 ? 28.375 3.566 2.297 1 78.62 98 ALA A CA 1
ATOM 760 C C . ALA A 1 98 ? 26.953 3.441 2.799 1 78.62 98 ALA A C 1
ATOM 762 O O . ALA A 1 98 ? 26.297 2.406 2.611 1 78.62 98 ALA A O 1
ATOM 763 N N . THR A 1 99 ? 26.609 4.355 3.664 1 88.31 99 THR A N 1
ATOM 764 C CA . THR A 1 99 ? 25.219 4.422 4.117 1 88.31 99 THR A CA 1
ATOM 765 C C . THR A 1 99 ? 24.297 4.875 2.986 1 88.31 99 THR A C 1
ATOM 767 O O . THR A 1 99 ? 24.766 5.242 1.909 1 88.31 99 THR A O 1
ATOM 770 N N . ASN A 1 100 ? 23.109 4.574 3.059 1 94.69 100 ASN A N 1
ATOM 771 C CA . ASN A 1 100 ? 22.047 5.07 2.178 1 94.69 100 ASN A CA 1
ATOM 772 C C . ASN A 1 100 ? 21.078 5.984 2.922 1 94.69 100 ASN A C 1
ATOM 774 O O . ASN A 1 100 ? 20.547 5.605 3.963 1 94.69 100 ASN A O 1
ATOM 778 N N . LEU A 1 101 ? 20.828 7.188 2.455 1 96.19 101 LEU A N 1
ATOM 779 C CA . LEU A 1 101 ? 20.047 8.211 3.143 1 96.19 101 LEU A CA 1
ATOM 780 C C . LEU A 1 101 ? 18.609 7.758 3.33 1 96.19 101 LEU A C 1
ATOM 782 O O . LEU A 1 101 ? 17.875 8.32 4.152 1 96.19 101 LEU A O 1
ATOM 786 N N . LEU A 1 102 ? 18.188 6.699 2.602 1 97.62 102 LEU A N 1
ATOM 787 C CA . LEU A 1 102 ? 16.828 6.168 2.732 1 97.62 102 LEU A CA 1
ATOM 788 C C . LEU A 1 102 ? 16.734 5.215 3.918 1 97.62 102 LEU A C 1
ATOM 790 O O . LEU A 1 102 ? 15.633 4.879 4.359 1 97.62 102 LEU A O 1
ATOM 794 N N . ASN A 1 103 ? 17.812 4.801 4.445 1 97 103 ASN A N 1
ATOM 795 C CA . ASN A 1 103 ? 17.906 4.047 5.695 1 97 103 ASN A CA 1
ATOM 796 C C . ASN A 1 103 ? 17.078 2.764 5.629 1 97 103 ASN A C 1
ATOM 798 O O . ASN A 1 103 ? 17.281 1.939 4.734 1 97 103 ASN A O 1
ATOM 802 N N . ASN A 1 104 ? 16.188 2.561 6.578 1 98 104 ASN A N 1
ATOM 803 C CA . ASN A 1 104 ? 15.445 1.304 6.703 1 98 104 ASN A CA 1
ATOM 804 C C . ASN A 1 104 ? 13.945 1.515 6.562 1 98 104 ASN A C 1
ATOM 806 O O . ASN A 1 104 ? 13.414 2.533 7.004 1 98 104 ASN A O 1
ATOM 810 N N . VAL A 1 105 ? 13.289 0.524 5.98 1 98.69 105 VAL A N 1
ATOM 811 C CA . VAL A 1 105 ? 11.836 0.437 6.094 1 98.69 105 VAL A CA 1
ATOM 812 C C . VAL A 1 105 ? 11.453 -0.798 6.906 1 98.69 105 VAL A C 1
ATOM 814 O O . VAL A 1 105 ? 11.93 -1.903 6.625 1 98.69 105 VAL A O 1
ATOM 817 N N . TRP A 1 106 ? 10.625 -0.569 7.91 1 98.75 106 TRP A N 1
ATOM 818 C CA . TRP A 1 106 ? 10.188 -1.632 8.812 1 98.75 106 TRP A CA 1
ATOM 819 C C . TRP A 1 106 ? 8.812 -2.15 8.414 1 98.75 106 TRP A C 1
ATOM 821 O O . TRP A 1 106 ? 7.875 -1.368 8.219 1 98.75 106 TRP A O 1
ATOM 831 N N . PHE A 1 107 ? 8.688 -3.492 8.289 1 98.81 107 PHE A N 1
ATOM 832 C CA . PHE A 1 107 ? 7.402 -4.109 7.977 1 98.81 107 PHE A CA 1
ATOM 833 C C . PHE A 1 107 ? 6.449 -4.004 9.156 1 98.81 107 PHE A C 1
ATOM 835 O O . PHE A 1 107 ? 6.855 -4.18 10.305 1 98.81 107 PHE A O 1
ATOM 842 N N . GLN A 1 108 ? 5.18 -3.689 8.875 1 98.69 108 GLN A N 1
ATOM 843 C CA . GLN A 1 108 ? 4.195 -3.494 9.938 1 98.69 108 GLN A CA 1
ATOM 844 C C . GLN A 1 108 ? 2.969 -4.375 9.719 1 98.69 108 GLN A C 1
ATOM 846 O O . GLN A 1 108 ? 2.627 -4.699 8.578 1 98.69 108 GLN A O 1
ATOM 851 N N . ALA A 1 109 ? 2.303 -4.734 10.789 1 98.12 109 ALA A N 1
ATOM 852 C CA . ALA A 1 109 ? 1.023 -5.434 10.727 1 98.12 109 ALA A CA 1
ATOM 853 C C . ALA A 1 109 ? -0.116 -4.469 10.414 1 98.12 109 ALA A C 1
ATOM 855 O O . ALA A 1 109 ? -0.087 -3.309 10.836 1 98.12 109 ALA A O 1
ATOM 856 N N . GLU A 1 110 ? -1.087 -4.996 9.711 1 97.56 110 GLU A N 1
ATOM 857 C CA . GLU A 1 110 ? -2.285 -4.203 9.461 1 97.56 110 GLU A CA 1
ATOM 858 C C . GLU A 1 110 ? -3.143 -4.078 10.719 1 97.56 110 GLU A C 1
ATOM 860 O O . GLU A 1 110 ? -3.227 -5.016 11.508 1 97.56 110 GLU A O 1
ATOM 865 N N . GLU A 1 111 ? -3.705 -2.875 10.852 1 96.06 111 GLU A N 1
ATOM 866 C CA . GLU A 1 111 ? -4.789 -2.762 11.82 1 96.06 111 GLU A CA 1
ATOM 867 C C . GLU A 1 111 ? -6.055 -3.453 11.32 1 96.06 111 GLU A C 1
ATOM 869 O O . GLU A 1 111 ? -6.41 -3.332 10.148 1 96.06 111 GLU A O 1
ATOM 874 N N . ILE A 1 112 ? -6.668 -4.188 12.188 1 95 112 ILE A N 1
ATOM 875 C CA . ILE A 1 112 ? -7.91 -4.84 11.789 1 95 112 ILE A CA 1
ATOM 876 C C . ILE A 1 112 ? -8.992 -4.559 12.828 1 95 112 ILE A C 1
ATOM 878 O O . ILE A 1 112 ? -8.688 -4.332 14.008 1 95 112 ILE A O 1
ATOM 882 N N . PHE A 1 113 ? -10.227 -4.578 12.406 1 93.12 113 PHE A N 1
ATOM 883 C CA . PHE A 1 113 ? -11.422 -4.348 13.211 1 93.12 113 PHE A CA 1
ATOM 884 C C . PHE A 1 113 ? -12.453 -5.438 12.977 1 93.12 113 PHE A C 1
ATOM 886 O O . PHE A 1 113 ? -13.383 -5.258 12.188 1 93.12 113 PHE A O 1
ATOM 893 N N . PRO A 1 114 ? -12.336 -6.523 13.734 1 91.44 114 PRO A N 1
ATOM 894 C CA . PRO A 1 114 ? -13.242 -7.652 13.508 1 91.44 114 PRO A CA 1
ATOM 895 C C . PRO A 1 114 ? -14.711 -7.293 13.758 1 91.44 114 PRO A C 1
ATOM 897 O O . PRO A 1 114 ? -15.016 -6.543 14.688 1 91.44 114 PRO A O 1
ATOM 900 N N . VAL A 1 115 ? -15.586 -7.902 12.984 1 88.12 115 VAL A N 1
ATOM 901 C CA . VAL A 1 115 ? -17.016 -7.598 13.016 1 88.12 115 VAL A CA 1
ATOM 902 C C . VAL A 1 115 ? -17.594 -7.973 14.375 1 88.12 115 VAL A C 1
ATOM 904 O O . VAL A 1 115 ? -18.594 -7.387 14.812 1 88.12 115 VAL A O 1
ATOM 907 N N . ASN A 1 116 ? -16.969 -8.875 15.016 1 84.44 116 ASN A N 1
ATOM 908 C CA . ASN A 1 116 ? -17.469 -9.289 16.328 1 84.44 116 ASN A CA 1
ATOM 909 C C . ASN A 1 116 ? -16.703 -8.625 17.453 1 84.44 116 ASN A C 1
ATOM 911 O O . ASN A 1 116 ? -16.859 -9 18.625 1 84.44 116 ASN A O 1
ATOM 915 N N . GLY A 1 117 ? -15.836 -7.773 17.062 1 82.75 117 GLY A N 1
ATOM 916 C CA . GLY A 1 117 ? -15.055 -7.102 18.094 1 82.75 117 GLY A CA 1
ATOM 917 C C . GLY A 1 117 ? -15.742 -5.875 18.656 1 82.75 117 GLY A C 1
ATOM 918 O O . GLY A 1 117 ? -16.891 -5.574 18.297 1 82.75 117 GLY A O 1
ATOM 919 N N . THR A 1 118 ? -15.023 -5.277 19.672 1 83.56 118 THR A N 1
ATOM 920 C CA . THR A 1 118 ? -15.5 -4.016 20.219 1 83.56 118 THR A CA 1
ATOM 921 C C . THR A 1 118 ? -15.195 -2.861 19.266 1 83.56 118 THR A C 1
ATOM 923 O O . THR A 1 118 ? -14.07 -2.736 18.781 1 83.56 118 THR A O 1
ATOM 926 N N . ALA A 1 119 ? -16.234 -2.135 19.078 1 78.19 119 ALA A N 1
ATOM 927 C CA . ALA A 1 119 ? -16.062 -0.995 18.172 1 78.19 119 ALA A CA 1
ATOM 928 C C . ALA A 1 119 ? -14.891 -0.122 18.594 1 78.19 119 ALA A C 1
ATOM 930 O O . ALA A 1 119 ? -14.695 0.137 19.781 1 78.19 119 ALA A O 1
ATOM 931 N N . GLU A 1 120 ? -14.023 0.147 17.625 1 78.56 120 GLU A N 1
ATOM 932 C CA . GLU A 1 120 ? -12.922 1.102 17.766 1 78.56 120 GLU A CA 1
ATOM 933 C C . GLU A 1 120 ? -11.727 0.471 18.469 1 78.56 120 GLU A C 1
ATOM 935 O O . GLU A 1 120 ? -10.758 1.159 18.797 1 78.56 120 GLU A O 1
ATOM 940 N N . VAL A 1 121 ? -11.914 -0.757 18.797 1 86.88 121 VAL A N 1
ATOM 941 C CA . VAL A 1 121 ? -10.75 -1.437 19.359 1 86.88 121 VAL A CA 1
ATOM 942 C C . VAL A 1 121 ? -9.961 -2.109 18.234 1 86.88 121 VAL A C 1
ATOM 944 O O . VAL A 1 121 ? -10.453 -3.041 17.594 1 86.88 121 VAL A O 1
ATOM 947 N N . ARG A 1 122 ? -8.836 -1.634 18.078 1 89.88 122 ARG A N 1
ATOM 948 C CA . ARG A 1 122 ? -8.016 -2.133 16.984 1 89.88 122 ARG A CA 1
ATOM 949 C C . ARG A 1 122 ? -7.23 -3.371 17.406 1 89.88 122 ARG A C 1
ATOM 951 O O . ARG A 1 122 ? -6.879 -3.518 18.578 1 89.88 122 ARG A O 1
ATOM 958 N N . GLN A 1 123 ? -7.047 -4.273 16.562 1 94.25 123 GLN A N 1
ATOM 959 C CA . GLN A 1 123 ? -6.121 -5.398 16.609 1 94.25 123 GLN A CA 1
ATOM 960 C C . GLN A 1 123 ? -5.121 -5.332 15.461 1 94.25 123 GLN A C 1
ATOM 962 O O . GLN A 1 123 ? -5.188 -4.43 14.625 1 94.25 123 GLN A O 1
ATOM 967 N N . HIS A 1 124 ? -4.141 -6.191 15.508 1 96.25 124 HIS A N 1
ATOM 968 C CA . HIS A 1 124 ? -3.135 -6.215 14.453 1 96.25 124 HIS A CA 1
ATOM 969 C C . HIS A 1 124 ? -2.99 -7.609 13.859 1 96.25 124 HIS A C 1
ATOM 971 O O . HIS A 1 124 ? -3.066 -8.609 14.578 1 96.25 124 HIS A O 1
ATOM 977 N N . ALA A 1 125 ? -2.828 -7.664 12.602 1 97.75 125 ALA A N 1
ATOM 978 C CA . ALA A 1 125 ? -2.602 -8.93 11.906 1 97.75 125 ALA A CA 1
ATOM 979 C C . ALA A 1 125 ? -1.511 -8.789 10.852 1 97.75 125 ALA A C 1
ATOM 981 O O . ALA A 1 125 ? -1.588 -7.91 9.984 1 97.75 125 ALA A O 1
ATOM 982 N N . PHE A 1 126 ? -0.528 -9.625 10.992 1 98.5 126 PHE A N 1
ATOM 983 C CA . PHE A 1 126 ? 0.501 -9.68 9.961 1 98.5 126 PHE A CA 1
ATOM 984 C C . PHE A 1 126 ? 0.315 -10.914 9.078 1 98.5 126 PHE A C 1
ATOM 986 O O . PHE A 1 126 ? 0.028 -10.789 7.887 1 98.5 126 PHE A O 1
ATOM 993 N N . TRP A 1 127 ? 0.363 -12.102 9.641 1 98.81 127 TRP A N 1
ATOM 994 C CA . TRP A 1 127 ? 0.073 -13.344 8.922 1 98.81 127 TRP A CA 1
ATOM 995 C C . TRP A 1 127 ? -1.383 -13.758 9.109 1 98.81 127 TRP A C 1
ATOM 997 O O . TRP A 1 127 ? -1.85 -13.898 10.242 1 98.81 127 TRP A O 1
ATOM 1007 N N . VAL A 1 128 ? -2.092 -13.938 8.039 1 98.94 128 VAL A N 1
ATOM 1008 C CA . VAL A 1 128 ? -3.479 -14.383 8.062 1 98.94 128 VAL A CA 1
ATOM 1009 C C . VAL A 1 128 ? -3.58 -15.773 7.434 1 98.94 128 VAL A C 1
ATOM 1011 O O . VAL A 1 128 ? -3.172 -15.977 6.289 1 98.94 128 VAL A O 1
ATOM 1014 N N . SER A 1 129 ? -4.137 -16.703 8.102 1 98.88 129 SER A N 1
ATOM 1015 C CA . SER A 1 129 ? -4.25 -18.078 7.617 1 98.88 129 SER A CA 1
ATOM 1016 C C . SER A 1 129 ? -5.469 -18.25 6.711 1 98.88 129 SER A C 1
ATOM 1018 O O . SER A 1 129 ? -6.512 -17.641 6.945 1 98.88 129 SER A O 1
ATOM 1020 N N . VAL A 1 130 ? -5.305 -19.094 5.703 1 98.88 130 VAL A N 1
ATOM 1021 C CA . VAL A 1 130 ? -6.477 -19.516 4.945 1 98.88 130 VAL A CA 1
ATOM 1022 C C . VAL A 1 130 ? -7.332 -20.453 5.793 1 98.88 130 VAL A C 1
ATOM 1024 O O . VAL A 1 130 ? -6.891 -20.938 6.84 1 98.88 130 VAL A O 1
ATOM 1027 N N . ASP A 1 131 ? -8.539 -20.641 5.348 1 98.81 131 ASP A N 1
ATOM 1028 C CA . ASP A 1 131 ? -9.453 -21.516 6.07 1 98.81 131 ASP A CA 1
ATOM 1029 C C . ASP A 1 131 ? -8.891 -22.938 6.145 1 98.81 131 ASP A C 1
ATOM 1031 O O . ASP A 1 131 ? -8.445 -23.484 5.133 1 98.81 131 ASP A O 1
ATOM 1035 N N . LYS A 1 132 ? -8.992 -23.516 7.332 1 98.56 132 LYS A N 1
ATOM 1036 C CA . LYS A 1 132 ? -8.398 -24.844 7.559 1 98.56 132 LYS A CA 1
ATOM 1037 C C . LYS A 1 132 ? -9.062 -25.891 6.684 1 98.56 132 LYS A C 1
ATOM 1039 O O . LYS A 1 132 ? -8.391 -26.75 6.113 1 98.56 132 LYS A O 1
ATOM 1044 N N . THR A 1 133 ? -10.336 -25.859 6.594 1 98.19 133 THR A N 1
ATOM 1045 C CA . THR A 1 133 ? -11.07 -26.828 5.789 1 98.19 133 THR A CA 1
ATOM 1046 C C . THR A 1 133 ? -10.734 -26.672 4.309 1 98.19 133 THR A C 1
ATOM 1048 O O . THR A 1 133 ? -10.484 -27.656 3.613 1 98.19 133 THR A O 1
ATOM 1051 N N . TYR A 1 134 ? -10.734 -25.375 3.859 1 98.62 134 TYR A N 1
ATOM 1052 C CA . TYR A 1 134 ? -10.375 -25.109 2.473 1 98.62 134 TYR A CA 1
ATOM 1053 C C . TYR A 1 134 ? -8.969 -25.609 2.168 1 98.62 134 TYR A C 1
ATOM 1055 O O . TYR A 1 134 ? -8.734 -26.219 1.116 1 98.62 134 TYR A O 1
ATOM 1063 N N . PHE A 1 135 ? -8.125 -25.391 3.117 1 98.81 135 PHE A N 1
ATOM 1064 C CA . PHE A 1 135 ? -6.734 -25.797 2.912 1 98.81 135 PHE A CA 1
ATOM 1065 C C . PHE A 1 135 ? -6.605 -27.312 2.852 1 98.81 135 PHE A C 1
ATOM 1067 O O . PHE A 1 135 ? -5.785 -27.844 2.096 1 98.81 135 PHE A O 1
ATOM 1074 N N . GLU A 1 136 ? -7.336 -28 3.6 1 98.31 136 GLU A N 1
ATOM 1075 C CA . GLU A 1 136 ? -7.34 -29.453 3.568 1 98.31 136 GLU A CA 1
ATOM 1076 C C . GLU A 1 136 ? -7.887 -29.969 2.242 1 98.31 136 GLU A C 1
ATOM 1078 O O . GLU A 1 136 ? -7.332 -30.922 1.665 1 98.31 136 GLU A O 1
ATOM 1083 N N . ILE A 1 137 ? -8.93 -29.391 1.767 1 98 137 ILE A N 1
ATOM 1084 C CA . ILE A 1 137 ? -9.508 -29.766 0.479 1 98 137 ILE A CA 1
ATOM 1085 C C . ILE A 1 137 ? -8.469 -29.578 -0.625 1 98 137 ILE A C 1
ATOM 1087 O O . ILE A 1 137 ? -8.406 -30.375 -1.566 1 98 137 ILE A O 1
ATOM 1091 N N . ALA A 1 138 ? -7.637 -28.562 -0.478 1 98.38 138 ALA A N 1
ATOM 1092 C CA . ALA A 1 138 ? -6.645 -28.203 -1.494 1 98.38 138 ALA A CA 1
ATOM 1093 C C . ALA A 1 138 ? -5.625 -29.328 -1.672 1 98.38 138 ALA A C 1
ATOM 1095 O O . ALA A 1 138 ? -4.926 -29.375 -2.684 1 98.38 138 ALA A O 1
ATOM 1096 N N . ARG A 1 139 ? -5.508 -30.297 -0.804 1 97.75 139 ARG A N 1
ATOM 1097 C CA . ARG A 1 139 ? -4.621 -31.453 -0.933 1 97.75 139 ARG A CA 1
ATOM 1098 C C . ARG A 1 139 ? -4.996 -32.312 -2.143 1 97.75 139 ARG A C 1
ATOM 1100 O O . ARG A 1 139 ? -4.133 -32.938 -2.756 1 97.75 139 ARG A O 1
ATOM 1107 N N . GLU A 1 140 ? -6.207 -32.219 -2.459 1 97.25 140 GLU A N 1
ATOM 1108 C CA . GLU A 1 140 ? -6.723 -33.094 -3.525 1 97.25 140 GLU A CA 1
ATOM 1109 C C . GLU A 1 140 ? -6.406 -32.5 -4.898 1 97.25 140 GLU A C 1
ATOM 1111 O O . GLU A 1 140 ? -6.633 -33.156 -5.922 1 97.25 140 GLU A O 1
ATOM 1116 N N . LEU A 1 141 ? -5.816 -31.359 -4.902 1 98.31 141 LEU A N 1
ATOM 1117 C CA . LEU A 1 141 ? -5.605 -30.656 -6.164 1 98.31 141 LEU A CA 1
ATOM 1118 C C . LEU A 1 141 ? -4.27 -31.047 -6.789 1 98.31 141 LEU A C 1
ATOM 1120 O O . LEU A 1 141 ? -3.963 -30.641 -7.914 1 98.31 141 LEU A O 1
ATOM 1124 N N . LYS A 1 142 ? -3.531 -31.906 -6.156 1 96.06 142 LYS A N 1
ATOM 1125 C CA . LYS A 1 142 ? -2.172 -32.25 -6.566 1 96.06 142 LYS A CA 1
ATOM 1126 C C . LYS A 1 142 ? -2.16 -32.938 -7.938 1 96.06 142 LYS A C 1
ATOM 1128 O O . LYS A 1 142 ? -1.172 -32.844 -8.664 1 96.06 142 LYS A O 1
ATOM 1133 N N . ASN A 1 143 ? -3.287 -33.469 -8.391 1 92.38 143 ASN A N 1
ATOM 1134 C CA . ASN A 1 143 ? -3.287 -34.281 -9.602 1 92.38 143 ASN A CA 1
ATOM 1135 C C . ASN A 1 143 ? -3.928 -33.562 -10.773 1 92.38 143 ASN A C 1
ATOM 1137 O O . ASN A 1 143 ? -4.133 -34.125 -11.844 1 92.38 143 ASN A O 1
ATOM 1141 N N . VAL A 1 144 ? -4.215 -32.281 -10.547 1 97.25 144 VAL A N 1
ATOM 1142 C CA . VAL A 1 144 ? -4.777 -31.516 -11.656 1 97.25 144 VAL A CA 1
ATOM 1143 C C . VAL A 1 144 ? -3.748 -31.391 -12.773 1 97.25 144 VAL A C 1
ATOM 1145 O O . VAL A 1 144 ? -2.588 -31.062 -12.531 1 97.25 144 VAL A O 1
ATOM 1148 N N . LYS A 1 145 ? -4.148 -31.75 -14.008 1 96.12 145 LYS A N 1
ATOM 1149 C CA . LYS A 1 145 ? -3.264 -31.641 -15.164 1 96.12 145 LYS A CA 1
ATOM 1150 C C . LYS A 1 145 ? -3.186 -30.188 -15.648 1 96.12 145 LYS A C 1
ATOM 1152 O O . LYS A 1 145 ? -4.203 -29.594 -15.992 1 96.12 145 LYS A O 1
ATOM 1157 N N . LEU A 1 146 ? -1.966 -29.688 -15.664 1 98 146 LEU A N 1
ATOM 1158 C CA . LEU A 1 146 ? -1.753 -28.281 -16.016 1 98 146 LEU A CA 1
ATOM 1159 C C . LEU A 1 146 ? -1.03 -28.156 -17.359 1 98 146 LEU A C 1
ATOM 1161 O O . LEU A 1 146 ? -0.278 -29.062 -17.734 1 98 146 LEU A O 1
ATOM 1165 N N . SER A 1 147 ? -1.348 -27.109 -18.016 1 95.06 147 SER A N 1
ATOM 1166 C CA . SER A 1 147 ? -0.677 -26.812 -19.281 1 95.06 14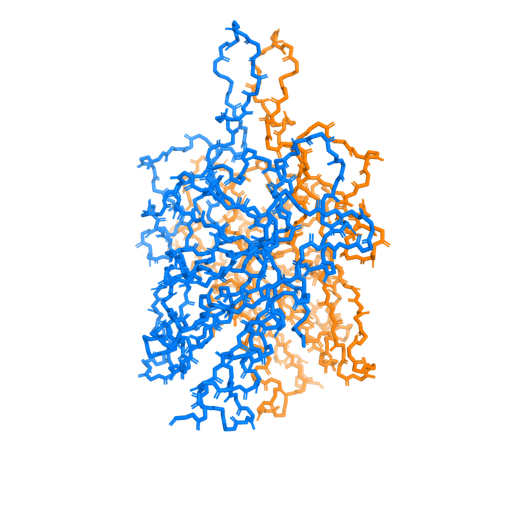7 SER A CA 1
ATOM 1167 C C . SER A 1 147 ? 0.771 -26.391 -19.047 1 95.06 147 SER A C 1
ATOM 1169 O O . SER A 1 147 ? 1.071 -25.688 -18.094 1 95.06 147 SER A O 1
ATOM 1171 N N . ASN A 1 148 ? 1.594 -26.859 -20.016 1 94.69 148 ASN A N 1
ATOM 1172 C CA . ASN A 1 148 ? 3.002 -26.516 -19.875 1 94.69 148 ASN A CA 1
ATOM 1173 C C . ASN A 1 148 ? 3.521 -25.75 -21.078 1 94.69 148 ASN A C 1
ATOM 1175 O O . ASN A 1 148 ? 4.707 -25.422 -21.156 1 94.69 148 ASN A O 1
A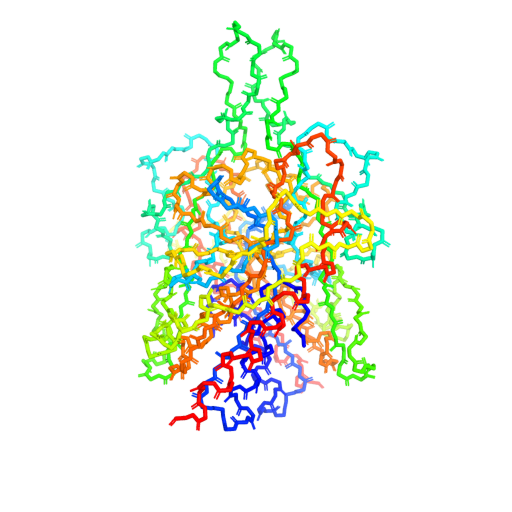TOM 1179 N N . CYS A 1 149 ? 2.625 -25.406 -22 1 93.19 149 CYS A N 1
ATOM 1180 C CA . CYS A 1 149 ? 3.111 -24.734 -23.203 1 93.19 149 CYS A CA 1
ATOM 1181 C C . CYS A 1 149 ? 2.207 -23.562 -23.578 1 93.19 149 CYS A C 1
ATOM 1183 O O . CYS A 1 149 ? 0.992 -23.625 -23.375 1 93.19 149 CYS A O 1
ATOM 1185 N N . VAL A 1 150 ? 2.84 -22.484 -23.953 1 90.44 150 VAL A N 1
ATOM 1186 C CA . VAL A 1 150 ? 2.174 -21.406 -24.688 1 90.44 150 VAL A CA 1
ATOM 1187 C C . VAL A 1 150 ? 2.57 -21.469 -26.172 1 90.44 150 VAL A C 1
ATOM 1189 O O . VAL A 1 150 ? 3.705 -21.141 -26.531 1 90.44 150 VAL A O 1
ATOM 1192 N N . ASN A 1 151 ? 1.575 -21.828 -27 1 88.19 151 ASN A N 1
ATOM 1193 C CA . ASN A 1 151 ? 1.909 -22.094 -28.391 1 88.19 151 ASN A CA 1
ATOM 1194 C C . ASN A 1 151 ? 3.074 -23.062 -28.516 1 88.19 151 ASN A C 1
ATOM 1196 O O . ASN A 1 151 ? 2.996 -24.203 -28.047 1 88.19 151 ASN A O 1
ATOM 1200 N N . THR A 1 152 ? 4.309 -22.531 -29.047 1 87.56 152 THR A N 1
ATOM 1201 C CA . THR A 1 152 ? 5.43 -23.422 -29.281 1 87.56 152 THR A CA 1
ATOM 1202 C C . THR A 1 152 ? 6.469 -23.312 -28.172 1 87.56 152 THR A C 1
ATOM 1204 O O . THR A 1 152 ? 7.496 -24 -28.203 1 87.56 152 THR A O 1
ATOM 1207 N N . THR A 1 153 ? 6.246 -22.453 -27.281 1 88.88 153 THR A N 1
ATOM 1208 C CA . THR A 1 153 ? 7.172 -22.297 -26.172 1 88.88 153 THR A CA 1
ATOM 1209 C C . THR A 1 153 ? 6.699 -23.094 -24.953 1 88.88 153 THR A C 1
ATOM 1211 O O . THR A 1 153 ? 5.609 -22.859 -24.438 1 88.88 153 THR A O 1
ATOM 1214 N N . CYS A 1 154 ? 7.59 -24.016 -24.531 1 92.38 154 CYS A N 1
ATOM 1215 C CA . CYS A 1 154 ? 7.164 -24.906 -23.453 1 92.38 154 CYS A CA 1
ATOM 1216 C C . CYS A 1 154 ? 8.07 -24.75 -22.234 1 92.38 154 CYS A C 1
ATOM 1218 O O . CYS A 1 154 ? 9.258 -24.469 -22.375 1 92.38 154 CYS A O 1
ATOM 1220 N N . LEU A 1 155 ? 7.449 -24.984 -21.062 1 92.5 155 LEU A N 1
ATOM 1221 C CA . LEU A 1 155 ? 8.188 -25 -19.812 1 92.5 155 LEU A CA 1
ATOM 1222 C C . LEU A 1 155 ? 9.047 -26.25 -19.703 1 92.5 155 LEU A C 1
ATOM 1224 O O . LEU A 1 155 ? 8.773 -27.25 -20.359 1 92.5 155 LEU A O 1
ATOM 1228 N N . PRO A 1 156 ? 10.164 -26.156 -18.891 1 90.44 156 PRO A N 1
ATOM 1229 C CA . PRO A 1 156 ? 11.094 -27.281 -18.797 1 90.44 156 PRO A CA 1
ATOM 1230 C C . PRO A 1 156 ? 10.438 -28.547 -18.25 1 90.44 156 PRO A C 1
ATOM 1232 O O . PRO A 1 156 ? 10.898 -29.656 -18.531 1 90.44 156 PRO A O 1
ATOM 1235 N N . ARG A 1 157 ? 9.453 -28.5 -17.469 1 93.88 157 ARG A N 1
ATOM 1236 C CA . ARG A 1 157 ? 8.672 -29.609 -16.969 1 93.88 157 ARG A CA 1
ATOM 1237 C C . ARG A 1 157 ? 7.191 -29.25 -16.875 1 93.88 157 ARG A C 1
ATOM 1239 O O . ARG A 1 157 ? 6.828 -28.078 -16.953 1 93.88 157 ARG A O 1
ATOM 1246 N N . ARG A 1 158 ? 6.414 -30.312 -16.656 1 95.5 158 ARG A N 1
ATOM 1247 C CA . ARG A 1 158 ? 4.992 -30.062 -16.422 1 95.5 158 ARG A CA 1
ATOM 1248 C C . ARG A 1 158 ? 4.773 -29.359 -15.086 1 95.5 158 ARG A C 1
ATOM 1250 O O . ARG A 1 158 ? 5.34 -29.781 -14.07 1 95.5 158 ARG A O 1
ATOM 1257 N N . PRO A 1 159 ? 3.969 -28.312 -15.109 1 97.94 159 PRO A N 1
ATOM 1258 C CA . PRO A 1 159 ? 3.674 -27.625 -13.852 1 97.94 159 PRO A CA 1
ATOM 1259 C C . PRO A 1 159 ? 2.928 -28.5 -12.859 1 97.94 159 PRO A C 1
ATOM 1261 O O . PRO A 1 159 ? 2.215 -29.422 -13.258 1 97.94 159 PRO A O 1
ATOM 1264 N N . ILE A 1 160 ? 3.047 -28.203 -11.609 1 98.44 160 ILE A N 1
ATOM 1265 C CA . ILE A 1 160 ? 2.406 -28.953 -10.531 1 98.44 160 ILE A CA 1
ATOM 1266 C C . ILE A 1 160 ? 1.581 -28 -9.664 1 98.44 160 ILE A C 1
ATOM 1268 O O . ILE A 1 160 ? 1.734 -26.781 -9.75 1 98.44 160 ILE A O 1
ATOM 1272 N N . VAL A 1 161 ? 0.67 -28.578 -8.906 1 98.81 161 VAL A N 1
ATOM 1273 C CA . VAL A 1 161 ? -0.049 -27.859 -7.852 1 98.81 161 VAL A CA 1
ATOM 1274 C C . VAL A 1 161 ? 0.568 -28.188 -6.492 1 98.81 161 VAL A C 1
ATOM 1276 O O . VAL A 1 161 ? 0.762 -29.344 -6.152 1 98.81 161 VAL A O 1
ATOM 1279 N N . VAL A 1 162 ? 0.896 -27.188 -5.754 1 98.62 162 VAL A N 1
ATOM 1280 C CA . VAL A 1 162 ? 1.573 -27.453 -4.488 1 98.62 162 VAL A CA 1
ATOM 1281 C C . VAL A 1 162 ? 1.046 -26.516 -3.412 1 98.62 162 VAL A C 1
ATOM 1283 O O . VAL A 1 162 ? 0.913 -25.297 -3.645 1 98.62 162 VAL A O 1
ATOM 1286 N N . ARG A 1 163 ? 0.605 -27.094 -2.25 1 98.69 163 ARG A N 1
ATOM 1287 C CA . ARG A 1 163 ? 0.404 -26.281 -1.057 1 98.69 163 ARG A CA 1
ATOM 1288 C C . ARG A 1 163 ? 1.734 -25.781 -0.5 1 98.69 163 ARG A C 1
ATOM 1290 O O . ARG A 1 163 ? 2.686 -26.547 -0.374 1 98.69 163 ARG A O 1
ATOM 1297 N N . VAL A 1 164 ? 1.85 -24.5 -0.293 1 98.75 164 VAL A N 1
ATOM 1298 C CA . VAL A 1 164 ? 3.061 -23.922 0.283 1 98.75 164 VAL A CA 1
ATOM 1299 C C . VAL A 1 164 ? 2.719 -23.188 1.578 1 98.75 164 VAL A C 1
ATOM 1301 O O . VAL A 1 164 ? 1.544 -23.047 1.921 1 98.75 164 VAL A O 1
ATOM 1304 N N . GLU A 1 165 ? 3.711 -22.688 2.305 1 98.62 165 GLU A N 1
ATOM 1305 C CA . GLU A 1 165 ? 3.465 -22.141 3.633 1 98.62 165 GLU A CA 1
ATOM 1306 C C . GLU A 1 165 ? 2.996 -20.688 3.549 1 98.62 165 GLU A C 1
ATOM 1308 O O . GLU A 1 165 ? 2.039 -20.297 4.223 1 98.62 165 GLU A O 1
ATOM 1313 N N . LYS A 1 166 ? 3.693 -19.906 2.705 1 98.88 166 LYS A N 1
ATOM 1314 C CA . LYS A 1 166 ? 3.471 -18.469 2.848 1 98.88 166 LYS A CA 1
ATOM 1315 C C . LYS A 1 166 ? 3.443 -17.781 1.487 1 98.88 166 LYS A C 1
ATOM 1317 O O . LYS A 1 166 ? 4.211 -18.141 0.589 1 98.88 166 LYS A O 1
ATOM 1322 N N . GLY A 1 167 ? 2.547 -16.844 1.297 1 98.94 167 GLY A N 1
ATOM 1323 C CA . GLY A 1 167 ? 2.543 -15.836 0.255 1 98.94 167 GLY A CA 1
ATOM 1324 C C . GLY A 1 167 ? 2.449 -14.422 0.799 1 98.94 167 GLY A C 1
ATOM 1325 O O . GLY A 1 167 ? 2.102 -14.219 1.965 1 98.94 167 GLY A O 1
ATOM 1326 N N . VAL A 1 168 ? 2.844 -13.438 -0.02 1 98.94 168 VAL A N 1
ATOM 1327 C CA . VAL A 1 168 ? 2.766 -12.047 0.407 1 98.94 168 VAL A CA 1
ATOM 1328 C C . VAL A 1 168 ? 2.146 -11.195 -0.702 1 98.94 168 VAL A C 1
ATOM 1330 O O . VAL A 1 168 ? 2.211 -11.562 -1.879 1 98.94 168 VAL A O 1
ATOM 1333 N N . SER A 1 169 ? 1.546 -10.172 -0.285 1 98.81 169 SER A N 1
ATOM 1334 C CA . SER A 1 169 ? 1.013 -9.18 -1.206 1 98.81 169 SER A CA 1
ATOM 1335 C C . SER A 1 169 ? 1.43 -7.77 -0.798 1 98.81 169 SER A C 1
ATOM 1337 O O . SER A 1 169 ? 1.633 -7.496 0.386 1 98.81 169 SER A O 1
ATOM 1339 N N . ALA A 1 170 ? 1.554 -6.891 -1.752 1 98.69 170 ALA A N 1
ATOM 1340 C CA . ALA A 1 170 ? 1.728 -5.449 -1.593 1 98.69 170 ALA A CA 1
ATOM 1341 C C . ALA A 1 170 ? 1.266 -4.699 -2.84 1 98.69 170 ALA A C 1
ATOM 1343 O O . ALA A 1 170 ? 0.934 -5.316 -3.854 1 98.69 170 ALA A O 1
ATOM 1344 N N . ASN A 1 171 ? 1.184 -3.391 -2.699 1 98.62 171 ASN A N 1
ATOM 1345 C CA . ASN A 1 171 ? 0.965 -2.549 -3.871 1 98.62 171 ASN A CA 1
ATOM 1346 C C . ASN A 1 171 ? 2.24 -2.391 -4.691 1 98.62 171 ASN A C 1
ATOM 1348 O O . ASN A 1 171 ? 2.625 -1.272 -5.039 1 98.62 171 ASN A O 1
ATOM 1352 N N . VAL A 1 172 ? 2.877 -3.525 -4.973 1 98.56 172 VAL A N 1
ATOM 1353 C CA . VAL A 1 172 ? 4.137 -3.518 -5.707 1 98.56 172 VAL A CA 1
ATOM 1354 C C . VAL A 1 172 ? 4.164 -4.676 -6.699 1 98.56 172 VAL A C 1
ATOM 1356 O O . VAL A 1 172 ? 4.008 -5.84 -6.312 1 98.56 172 VAL A O 1
ATOM 1359 N N . PHE A 1 173 ? 4.254 -4.371 -7.949 1 97.81 173 PHE A N 1
ATOM 1360 C CA . PHE A 1 173 ? 4.676 -5.398 -8.891 1 97.81 173 PHE A CA 1
ATOM 1361 C C . PHE A 1 173 ? 6.184 -5.617 -8.812 1 97.81 173 PHE A C 1
ATOM 1363 O O . PHE A 1 173 ? 6.965 -4.758 -9.227 1 97.81 173 PHE A O 1
ATOM 1370 N N . VAL A 1 174 ? 6.574 -6.766 -8.352 1 97.88 174 VAL A N 1
ATOM 1371 C CA . VAL A 1 174 ? 7.977 -7.012 -8.031 1 97.88 174 VAL A CA 1
ATOM 1372 C C . VAL A 1 174 ? 8.68 -7.625 -9.242 1 97.88 174 VAL A C 1
ATOM 1374 O O . VAL A 1 174 ? 8.469 -8.797 -9.555 1 97.88 174 VAL A O 1
ATOM 1377 N N . ASP A 1 175 ? 9.43 -6.875 -9.906 1 96.31 175 ASP A N 1
ATOM 1378 C CA . ASP A 1 175 ? 10.359 -7.32 -10.945 1 96.31 175 ASP A CA 1
ATOM 1379 C C . ASP A 1 175 ? 11.797 -6.969 -10.578 1 96.31 175 ASP A C 1
ATOM 1381 O O . ASP A 1 175 ? 12.5 -6.316 -11.359 1 96.31 175 ASP A O 1
ATOM 1385 N N . ASN A 1 176 ? 12.227 -7.422 -9.43 1 97.12 176 ASN A N 1
ATOM 1386 C CA . ASN A 1 176 ? 13.562 -7.16 -8.891 1 97.12 176 ASN A CA 1
ATOM 1387 C C . ASN A 1 176 ? 14.086 -8.344 -8.086 1 97.12 176 ASN A C 1
ATOM 1389 O O . ASN A 1 176 ? 13.539 -8.672 -7.031 1 97.12 176 ASN A O 1
ATOM 1393 N N . LYS A 1 177 ? 15.133 -8.906 -8.531 1 96.44 177 LYS A N 1
ATOM 1394 C CA . LYS A 1 177 ? 15.688 -10.125 -7.949 1 96.44 177 LYS A CA 1
ATOM 1395 C C . LYS A 1 177 ? 16.094 -9.906 -6.496 1 96.44 177 LYS A C 1
ATOM 1397 O O . LYS A 1 177 ? 15.828 -10.742 -5.633 1 96.44 177 LYS A O 1
ATOM 1402 N N . ALA A 1 178 ? 16.812 -8.789 -6.203 1 97.38 178 ALA A N 1
ATOM 1403 C CA . ALA A 1 178 ? 17.312 -8.547 -4.859 1 97.38 178 ALA A CA 1
ATOM 1404 C C . ALA A 1 178 ? 16.188 -8.445 -3.848 1 97.38 178 ALA A C 1
ATOM 1406 O O . ALA A 1 178 ? 16.25 -9.023 -2.766 1 97.38 178 ALA A O 1
ATOM 1407 N N . TYR A 1 179 ? 15.141 -7.734 -4.191 1 98.5 179 TYR A N 1
ATOM 1408 C CA . TYR A 1 179 ? 14.008 -7.582 -3.279 1 98.5 179 TYR A CA 1
ATOM 1409 C C . TYR A 1 179 ? 13.258 -8.898 -3.117 1 98.5 179 TYR A C 1
ATOM 1411 O O . TYR A 1 179 ? 12.859 -9.258 -2.006 1 98.5 179 TYR A O 1
ATOM 1419 N N . ARG A 1 180 ? 13.047 -9.586 -4.199 1 97.88 180 ARG A N 1
ATOM 1420 C CA . ARG A 1 180 ? 12.391 -10.891 -4.137 1 97.88 180 ARG A CA 1
ATOM 1421 C C . ARG A 1 180 ? 13.148 -11.844 -3.217 1 97.88 180 ARG A C 1
ATOM 1423 O O . ARG A 1 180 ? 12.539 -12.562 -2.422 1 97.88 180 ARG A O 1
ATOM 1430 N N . GLU A 1 181 ? 14.477 -11.891 -3.379 1 97.88 181 GLU A N 1
ATOM 1431 C CA . GLU A 1 181 ? 15.297 -12.766 -2.545 1 97.88 181 GLU A CA 1
ATOM 1432 C C . GLU A 1 181 ? 15.234 -12.344 -1.079 1 97.88 181 GLU A C 1
ATOM 1434 O O . GLU A 1 181 ? 15.242 -13.195 -0.184 1 97.88 181 GLU A O 1
ATOM 1439 N N . PHE A 1 182 ? 15.195 -11.07 -0.866 1 98.5 182 PHE A N 1
ATOM 1440 C CA . PHE A 1 182 ? 15.016 -10.57 0.494 1 98.5 182 PHE A CA 1
ATOM 1441 C C . PHE A 1 182 ? 13.719 -11.094 1.098 1 98.5 182 PHE A C 1
ATOM 1443 O O . PHE A 1 182 ? 13.719 -11.625 2.211 1 98.5 182 PHE A O 1
ATOM 1450 N N . LEU A 1 183 ? 12.562 -10.945 0.378 1 98.62 183 LEU A N 1
ATOM 1451 C CA . LEU A 1 183 ? 11.266 -11.406 0.871 1 98.62 183 LEU A CA 1
ATOM 1452 C C . LEU A 1 183 ? 11.305 -12.906 1.169 1 98.62 183 LEU A C 1
ATOM 1454 O O . LEU A 1 183 ? 10.773 -13.352 2.188 1 98.62 183 LEU A O 1
ATOM 1458 N N . HIS A 1 184 ? 11.914 -13.641 0.251 1 98.5 184 HIS A N 1
ATOM 1459 C CA . HIS A 1 184 ? 12 -15.086 0.441 1 98.5 184 HIS A CA 1
ATOM 1460 C C . HIS A 1 184 ? 12.836 -15.43 1.672 1 98.5 184 HIS A C 1
ATOM 1462 O O . HIS A 1 184 ? 12.445 -16.281 2.475 1 98.5 184 HIS A O 1
ATOM 1468 N N . SER A 1 185 ? 13.984 -14.773 1.788 1 97.94 185 SER A N 1
ATOM 1469 C CA . SER A 1 185 ? 14.883 -15.047 2.906 1 97.94 185 SER A CA 1
ATOM 1470 C C . SER A 1 185 ? 14.266 -14.617 4.23 1 97.94 185 SER A C 1
ATOM 1472 O O . SER A 1 185 ? 14.352 -15.336 5.227 1 97.94 185 SER A O 1
ATOM 1474 N N . LYS A 1 186 ? 13.641 -13.484 4.238 1 97.56 186 LYS A N 1
ATOM 1475 C CA . LYS A 1 186 ? 13.102 -12.898 5.461 1 97.56 186 LYS A CA 1
ATOM 1476 C C . LYS A 1 186 ? 11.836 -13.617 5.906 1 97.56 186 LYS A C 1
ATOM 1478 O O . LYS A 1 186 ? 11.633 -13.836 7.102 1 97.56 186 LYS A O 1
ATOM 1483 N N . PHE A 1 187 ? 10.961 -13.977 4.938 1 98.44 187 PHE A N 1
ATOM 1484 C CA . PHE A 1 187 ? 9.625 -14.422 5.305 1 98.44 187 PHE A CA 1
ATOM 1485 C C . PHE A 1 187 ? 9.359 -15.828 4.781 1 98.44 187 PHE A C 1
ATOM 1487 O O . PHE A 1 187 ? 8.281 -16.375 5.004 1 98.44 187 PHE A O 1
ATOM 1494 N N . ASP A 1 188 ? 10.297 -16.391 4.055 1 97.88 188 ASP A N 1
ATOM 1495 C CA . ASP A 1 188 ? 10.172 -17.734 3.504 1 97.88 188 ASP A CA 1
ATOM 1496 C C . ASP A 1 188 ? 8.922 -17.844 2.629 1 97.88 188 ASP A C 1
ATOM 1498 O O . ASP A 1 188 ? 8.117 -18.766 2.805 1 97.88 188 ASP A O 1
ATOM 1502 N N . VAL A 1 189 ? 8.758 -16.891 1.757 1 98.5 189 VAL A N 1
ATOM 1503 C CA . VAL A 1 189 ? 7.539 -16.844 0.963 1 98.5 189 VAL A CA 1
ATOM 1504 C C . VAL A 1 189 ? 7.785 -17.469 -0.403 1 98.5 189 VAL A C 1
ATOM 1506 O O . VAL A 1 189 ? 8.922 -17.531 -0.87 1 98.5 189 VAL A O 1
ATOM 1509 N N . THR A 1 190 ? 6.77 -17.938 -1.032 1 98.75 190 THR A N 1
ATOM 1510 C CA . THR A 1 190 ? 6.777 -18.453 -2.391 1 98.75 190 THR A CA 1
ATOM 1511 C C . THR A 1 190 ? 6.098 -17.484 -3.354 1 98.75 190 THR A C 1
ATOM 1513 O O . THR A 1 190 ? 6.727 -17 -4.293 1 98.75 190 THR A O 1
ATOM 1516 N N . ALA A 1 191 ? 4.855 -17.156 -3.098 1 98.81 191 ALA A N 1
ATOM 1517 C CA . ALA A 1 191 ? 4.055 -16.344 -4.016 1 98.81 191 ALA A CA 1
ATOM 1518 C C . ALA A 1 191 ? 4.074 -14.875 -3.613 1 98.81 191 ALA A C 1
ATOM 1520 O O . ALA A 1 191 ? 3.895 -14.539 -2.439 1 98.81 191 ALA A O 1
ATOM 1521 N N . ILE A 1 192 ? 4.383 -14.031 -4.543 1 98.75 192 ILE A N 1
ATOM 1522 C CA . ILE A 1 192 ? 4.332 -12.586 -4.383 1 98.75 192 ILE A CA 1
ATOM 1523 C C . ILE A 1 192 ? 3.27 -12 -5.312 1 98.75 192 ILE A C 1
ATOM 1525 O O . ILE A 1 192 ? 3.396 -12.078 -6.535 1 98.75 192 ILE A O 1
ATOM 1529 N N . ASP A 1 193 ? 2.186 -11.508 -4.758 1 98.31 193 ASP A N 1
ATOM 1530 C CA . ASP A 1 193 ? 1.162 -10.914 -5.613 1 98.31 193 ASP A CA 1
ATOM 1531 C C . ASP A 1 193 ? 0.714 -9.555 -5.078 1 98.31 193 ASP A C 1
ATOM 1533 O O . ASP A 1 193 ? 1.419 -8.938 -4.277 1 98.31 193 ASP A O 1
ATOM 1537 N N . MET A 1 194 ? -0.378 -9.023 -5.656 1 98.56 194 MET A N 1
ATOM 1538 C CA . MET A 1 194 ? -0.726 -7.641 -5.332 1 98.56 194 MET A CA 1
ATOM 1539 C C . MET A 1 194 ? -2.105 -7.566 -4.684 1 98.56 194 MET A C 1
ATOM 1541 O O . MET A 1 194 ? -2.633 -6.477 -4.461 1 98.56 194 MET A O 1
ATOM 1545 N N . GLU A 1 195 ? -2.752 -8.797 -4.383 1 98.5 195 GLU A N 1
ATOM 1546 C CA . GLU A 1 195 ? -4.16 -8.688 -4.004 1 98.5 195 GLU A CA 1
ATOM 1547 C C . GLU A 1 195 ? -4.48 -9.586 -2.816 1 98.5 195 GLU A C 1
ATOM 1549 O O . GLU A 1 195 ? -5.312 -9.242 -1.975 1 98.5 195 GLU A O 1
ATOM 1554 N N . SER A 1 196 ? -3.9 -10.711 -2.646 1 98.88 196 SER A N 1
ATOM 1555 C CA . SER A 1 196 ? -4.41 -11.812 -1.832 1 98.88 196 SER A CA 1
ATOM 1556 C C . SER A 1 196 ? -4.457 -11.43 -0.355 1 98.88 196 SER A C 1
ATOM 1558 O O . SER A 1 196 ? -5.387 -11.805 0.361 1 98.88 196 SER A O 1
ATOM 1560 N N . ALA A 1 197 ? -3.457 -10.703 0.088 1 98.88 197 ALA A N 1
ATOM 1561 C CA . ALA A 1 197 ? -3.432 -10.328 1.499 1 98.88 197 ALA A CA 1
ATOM 1562 C C . ALA A 1 197 ? -4.605 -9.414 1.846 1 98.88 197 ALA A C 1
ATOM 1564 O O . ALA A 1 197 ? -5.121 -9.453 2.965 1 98.88 197 ALA A O 1
ATOM 1565 N N . ALA A 1 198 ? -4.992 -8.562 0.91 1 98.81 198 ALA A N 1
ATOM 1566 C CA . ALA A 1 198 ? -6.168 -7.727 1.15 1 98.81 198 ALA A CA 1
ATOM 1567 C C . ALA A 1 198 ? -7.414 -8.586 1.351 1 98.81 198 ALA A C 1
ATOM 1569 O O . ALA A 1 198 ? -8.195 -8.344 2.275 1 98.81 198 ALA A O 1
ATOM 1570 N N . VAL A 1 199 ? -7.582 -9.57 0.459 1 98.81 199 VAL A N 1
ATOM 1571 C CA . VAL A 1 199 ? -8.703 -10.5 0.574 1 98.81 199 VAL A CA 1
ATOM 1572 C C . VAL A 1 199 ? -8.648 -11.219 1.922 1 98.81 199 VAL A C 1
ATOM 1574 O O . VAL A 1 199 ? -9.656 -11.32 2.621 1 98.81 199 VAL A O 1
ATOM 1577 N N . ALA A 1 200 ? -7.469 -11.672 2.297 1 98.88 200 ALA A N 1
ATOM 1578 C CA . ALA A 1 200 ? -7.262 -12.375 3.559 1 98.88 200 ALA A CA 1
ATOM 1579 C C . ALA A 1 200 ? -7.664 -11.508 4.746 1 98.88 200 ALA A C 1
ATOM 1581 O O . ALA A 1 200 ? -8.383 -11.961 5.641 1 98.88 200 ALA A O 1
ATOM 1582 N N . LEU A 1 201 ? -7.238 -10.297 4.734 1 98.69 201 LEU A N 1
ATOM 1583 C CA . LEU A 1 201 ? -7.48 -9.375 5.844 1 98.69 201 LEU A CA 1
ATOM 1584 C C . LEU A 1 201 ? -8.969 -9.078 5.984 1 98.69 201 LEU A C 1
ATOM 1586 O O . LEU A 1 201 ? -9.492 -9.039 7.098 1 98.69 201 LEU A O 1
ATOM 1590 N N . ILE A 1 202 ? -9.625 -8.859 4.848 1 98.06 202 ILE A N 1
ATOM 1591 C CA . ILE A 1 202 ? -11.055 -8.57 4.891 1 98.06 202 ILE A CA 1
ATOM 1592 C C . ILE A 1 202 ? -11.812 -9.797 5.383 1 98.06 202 ILE A C 1
ATOM 1594 O O . ILE A 1 202 ? -12.703 -9.688 6.23 1 98.06 202 ILE A O 1
ATOM 1598 N N . CYS A 1 203 ? -11.477 -10.969 4.887 1 98.69 203 CYS A N 1
ATOM 1599 C CA . CYS A 1 203 ? -12.148 -12.195 5.309 1 98.69 203 CYS A CA 1
ATOM 1600 C C . CYS A 1 203 ? -11.914 -12.461 6.793 1 98.69 203 CYS A C 1
ATOM 1602 O O . CYS A 1 203 ? -12.82 -12.922 7.492 1 98.69 203 CYS A O 1
ATOM 1604 N N . LEU A 1 204 ? -10.695 -12.203 7.258 1 98.31 204 LEU A N 1
ATOM 1605 C CA . LEU A 1 204 ? -10.406 -12.344 8.68 1 98.31 204 LEU A CA 1
ATOM 1606 C C . LEU A 1 204 ? -11.328 -11.453 9.508 1 98.31 204 LEU A C 1
ATOM 1608 O O . LEU A 1 204 ? -11.922 -11.922 10.484 1 98.31 204 LEU A O 1
ATOM 1612 N N . GLN A 1 205 ? -11.461 -10.203 9.109 1 96.5 205 GLN A N 1
ATOM 1613 C CA . GLN A 1 205 ? -12.273 -9.242 9.844 1 96.5 205 GLN A CA 1
ATOM 1614 C C . GLN A 1 205 ? -13.75 -9.625 9.805 1 96.5 205 GLN A C 1
ATOM 1616 O O . GLN A 1 205 ? -14.477 -9.406 10.773 1 96.5 205 GLN A O 1
ATOM 1621 N N . GLN A 1 206 ? -14.164 -10.195 8.703 1 96.88 206 GLN A N 1
ATOM 1622 C CA . GLN A 1 206 ? -15.57 -10.539 8.5 1 96.88 206 GLN A CA 1
ATOM 1623 C C . GLN A 1 206 ? -15.859 -11.969 8.953 1 96.88 206 GLN A C 1
ATOM 1625 O O . GLN A 1 206 ? -16.984 -12.445 8.836 1 96.88 206 GLN A O 1
ATOM 1630 N N . LYS A 1 207 ? -14.867 -12.672 9.422 1 96.75 207 LYS A N 1
ATOM 1631 C CA . LYS A 1 207 ? -14.977 -14.047 9.898 1 96.75 207 LYS A CA 1
ATOM 1632 C C . LYS A 1 207 ? -15.547 -14.961 8.812 1 96.75 207 LYS A C 1
ATOM 1634 O O . LYS A 1 207 ? -16.5 -15.711 9.062 1 96.75 207 LYS A O 1
ATOM 1639 N N . LYS A 1 208 ? -15.062 -14.789 7.629 1 98.31 208 LYS A N 1
ATOM 1640 C CA . LYS A 1 208 ? -15.43 -15.633 6.496 1 98.31 208 LYS A CA 1
ATOM 1641 C C . LYS A 1 208 ? -14.25 -16.484 6.039 1 98.31 208 LYS A C 1
ATOM 1643 O O . LYS A 1 208 ? -13.117 -16.016 6.008 1 98.31 208 LYS A O 1
ATOM 1648 N N . PRO A 1 209 ? -14.492 -17.781 5.824 1 98.5 209 PRO A N 1
ATOM 1649 C CA . PRO A 1 209 ? -13.406 -18.594 5.27 1 98.5 209 PRO A CA 1
ATOM 1650 C C . PRO A 1 209 ? -12.922 -18.078 3.916 1 98.5 209 PRO A C 1
ATOM 1652 O O . PRO A 1 209 ? -13.719 -17.609 3.107 1 98.5 209 PRO A O 1
ATOM 1655 N N . PHE A 1 210 ? -11.633 -18.234 3.682 1 98.62 210 PHE A N 1
ATOM 1656 C CA . PHE A 1 210 ? -11.109 -17.859 2.373 1 98.62 210 PHE A CA 1
ATOM 1657 C C . PHE A 1 210 ? -9.938 -18.766 1.988 1 98.62 210 PHE A C 1
ATOM 1659 O O . PHE A 1 210 ? -9.359 -19.438 2.842 1 98.62 210 PHE A O 1
ATOM 1666 N N . ILE A 1 211 ? -9.625 -18.828 0.763 1 98.88 211 ILE A N 1
ATOM 1667 C CA . ILE A 1 211 ? -8.414 -19.438 0.211 1 98.88 211 ILE A CA 1
ATOM 1668 C C . ILE A 1 211 ? -8 -18.688 -1.059 1 98.88 211 ILE A C 1
ATOM 1670 O O . ILE A 1 211 ? -8.844 -18.109 -1.742 1 98.88 211 ILE A O 1
ATOM 1674 N N . ALA A 1 212 ? -6.727 -18.609 -1.26 1 98.88 212 ALA A N 1
ATOM 1675 C CA . ALA A 1 212 ? -6.207 -17.984 -2.48 1 98.88 212 ALA A CA 1
ATOM 1676 C C . ALA A 1 212 ? -5.297 -18.953 -3.234 1 98.88 212 ALA A C 1
ATOM 1678 O O . ALA A 1 212 ? -4.426 -19.594 -2.635 1 98.88 212 ALA A O 1
ATOM 1679 N N . ILE A 1 213 ? -5.531 -19.062 -4.484 1 98.88 213 ILE A N 1
ATOM 1680 C CA . ILE A 1 213 ? -4.793 -19.938 -5.391 1 98.88 213 ILE A CA 1
ATOM 1681 C C . ILE A 1 213 ? -4.062 -19.094 -6.434 1 98.88 213 ILE A C 1
ATOM 1683 O O . ILE A 1 213 ? -4.688 -18.312 -7.16 1 98.88 213 ILE A O 1
ATOM 1687 N N . ARG A 1 214 ? -2.77 -19.234 -6.496 1 98.81 214 ARG A N 1
ATOM 1688 C CA . ARG A 1 214 ? -1.969 -18.391 -7.375 1 98.81 214 ARG A CA 1
ATOM 1689 C C . ARG A 1 214 ? -1.05 -19.234 -8.258 1 98.81 214 ARG A C 1
ATOM 1691 O O . ARG A 1 214 ? -0.27 -20.047 -7.75 1 98.81 214 ARG A O 1
ATOM 1698 N N . SER A 1 215 ? -1.157 -19.031 -9.547 1 98.62 215 SER A N 1
ATOM 1699 C CA . SER A 1 215 ? -0.19 -19.625 -10.461 1 98.62 215 SER A CA 1
ATOM 1700 C C . SER A 1 215 ? 1.021 -18.719 -10.656 1 98.62 215 SER A C 1
ATOM 1702 O O . SER A 1 215 ? 0.877 -17.5 -10.805 1 98.62 215 SER A O 1
ATOM 1704 N N . LEU A 1 216 ? 2.213 -19.312 -10.617 1 97.38 216 LEU A N 1
ATOM 1705 C CA . LEU A 1 216 ? 3.441 -18.547 -10.758 1 97.38 216 LEU A CA 1
ATOM 1706 C C . LEU A 1 216 ? 3.662 -18.125 -12.203 1 97.38 216 LEU A C 1
ATOM 1708 O O . LEU A 1 216 ? 3.854 -18.969 -13.078 1 97.38 216 LEU A O 1
ATOM 1712 N N . SER A 1 217 ? 3.67 -16.797 -12.43 1 95.5 217 SER A N 1
ATOM 1713 C CA . SER A 1 217 ? 3.668 -16.281 -13.797 1 95.5 217 SER A CA 1
ATOM 1714 C C . SER A 1 217 ? 5.059 -15.805 -14.203 1 95.5 217 SER A C 1
ATOM 1716 O O . SER A 1 217 ? 5.324 -15.609 -15.391 1 95.5 217 SER A O 1
ATOM 1718 N N . ASP A 1 218 ? 5.91 -15.539 -13.297 1 93.88 218 ASP A N 1
ATOM 1719 C CA . ASP A 1 218 ? 7.25 -15.008 -13.516 1 93.88 218 ASP A CA 1
ATOM 1720 C C . ASP A 1 218 ? 8.156 -15.281 -12.312 1 93.88 218 ASP A C 1
ATOM 1722 O O . ASP A 1 218 ? 7.723 -15.883 -11.328 1 93.88 218 ASP A O 1
ATOM 1726 N N . LEU A 1 219 ? 9.406 -14.852 -12.461 1 92.62 219 LEU A N 1
ATOM 1727 C CA . LEU A 1 219 ? 10.375 -15.117 -11.406 1 92.62 219 LEU A CA 1
ATOM 1728 C C . LEU A 1 219 ? 10.672 -13.859 -10.602 1 92.62 219 LEU A C 1
ATOM 1730 O O . LEU A 1 219 ? 11.742 -13.734 -10 1 92.62 219 LEU A O 1
ATOM 1734 N N . ALA A 1 220 ? 9.797 -12.906 -10.672 1 93 220 ALA A N 1
ATOM 1735 C CA . ALA A 1 220 ? 9.867 -11.664 -9.898 1 93 220 ALA A CA 1
ATOM 1736 C C . ALA A 1 220 ? 11.25 -11.039 -9.992 1 93 220 ALA A C 1
ATOM 1738 O O . ALA A 1 220 ? 11.852 -10.695 -8.977 1 93 220 ALA A O 1
ATOM 1739 N N . GLY A 1 221 ? 11.758 -11 -11.148 1 90.12 221 GLY A N 1
ATOM 1740 C CA . GLY A 1 221 ? 13 -10.289 -11.383 1 90.12 221 GLY A CA 1
ATOM 1741 C C . GLY A 1 221 ? 14.18 -11.211 -11.648 1 90.12 221 GLY A C 1
ATOM 1742 O O . GLY A 1 221 ? 15.25 -10.758 -12.062 1 90.12 221 GLY A O 1
ATOM 1743 N N . ASP A 1 222 ? 14.047 -12.453 -11.297 1 81.75 222 ASP A N 1
ATOM 1744 C CA . ASP A 1 222 ? 15.156 -13.367 -11.555 1 81.75 222 ASP A CA 1
ATOM 1745 C C . ASP A 1 222 ? 15.172 -13.812 -13.016 1 81.75 222 ASP A C 1
ATOM 1747 O O . ASP A 1 222 ? 14.125 -14.039 -13.617 1 81.75 222 ASP A O 1
ATOM 1751 N N . SER A 1 223 ? 15.922 -13.047 -13.914 1 63.5 223 SER A N 1
ATOM 1752 C CA . SER A 1 223 ? 15.922 -13.508 -15.297 1 63.5 223 SER A CA 1
ATOM 1753 C C . SER A 1 223 ? 17 -14.562 -15.531 1 63.5 223 SER A C 1
ATOM 1755 O O . SER A 1 223 ? 18.109 -14.445 -15.023 1 63.5 223 SER A O 1
ATOM 1757 N N . SER A 1 224 ? 16.703 -15.867 -15.641 1 53.88 224 SER A N 1
ATOM 1758 C CA . SER A 1 224 ? 17.641 -16.516 -16.562 1 53.88 224 SER A CA 1
ATOM 1759 C C . SER A 1 224 ? 17.766 -15.734 -17.859 1 53.88 224 SER A C 1
ATOM 1761 O O . SER A 1 224 ? 17.062 -14.742 -18.062 1 53.88 224 SER A O 1
ATOM 1763 N N . THR A 1 225 ? 18.062 -16.438 -19 1 50 225 THR A N 1
ATOM 1764 C CA . THR A 1 225 ? 18.328 -15.867 -20.312 1 50 225 THR A CA 1
ATOM 1765 C C . THR A 1 225 ? 17.234 -14.867 -20.688 1 50 225 THR A C 1
ATOM 1767 O O . THR A 1 225 ? 17.516 -13.844 -21.328 1 50 225 THR A O 1
ATOM 1770 N N . LEU A 1 226 ? 15.898 -15.32 -20.906 1 46.56 226 LEU A N 1
ATOM 1771 C CA . LEU A 1 226 ? 14.922 -14.703 -21.797 1 46.56 226 LEU A CA 1
ATOM 1772 C C . LEU A 1 226 ? 14.195 -13.555 -21.109 1 46.56 226 LEU A C 1
ATOM 1774 O O . LEU A 1 226 ? 13.875 -13.641 -19.922 1 46.56 226 LEU A O 1
ATOM 1778 N N . SER A 1 227 ? 14.195 -12.391 -21.516 1 49.16 227 SER A N 1
ATOM 1779 C CA . SER A 1 227 ? 13.461 -11.148 -21.281 1 49.16 227 SER A CA 1
ATOM 1780 C C . SER A 1 227 ? 12.023 -11.43 -20.859 1 49.16 227 SER A C 1
ATOM 1782 O O . SER A 1 227 ? 11.352 -12.281 -21.453 1 49.16 227 SER A O 1
ATOM 1784 N N . ASN A 1 228 ? 11.367 -10.742 -19.922 1 60.25 228 ASN A N 1
ATOM 1785 C CA . ASN A 1 228 ? 10.133 -10.578 -19.156 1 60.25 228 ASN A CA 1
ATOM 1786 C C . ASN A 1 228 ? 9.203 -11.781 -19.312 1 60.25 228 ASN A C 1
ATOM 1788 O O . ASN A 1 228 ? 8.297 -11.766 -20.141 1 60.25 228 ASN A O 1
ATOM 1792 N N . GLU A 1 229 ? 9.367 -12.82 -18.672 1 78.56 229 GLU A N 1
ATOM 1793 C CA . GLU A 1 229 ? 8.672 -14.102 -18.672 1 78.56 229 GLU A CA 1
ATOM 1794 C C . GLU A 1 229 ? 7.184 -13.922 -18.406 1 78.56 229 GLU A C 1
ATOM 1796 O O . GLU A 1 229 ? 6.359 -14.703 -18.891 1 78.56 229 GLU A O 1
ATOM 1801 N N . VAL A 1 230 ? 6.844 -12.719 -17.828 1 83.06 230 VAL A N 1
ATOM 1802 C CA . VAL A 1 230 ? 5.43 -12.531 -17.531 1 83.06 230 VAL A CA 1
ATOM 1803 C C . VAL A 1 230 ? 4.664 -12.242 -18.828 1 83.06 230 VAL A C 1
ATOM 1805 O O . VAL A 1 230 ? 3.516 -12.664 -18.984 1 83.06 230 VAL A O 1
ATOM 1808 N N . ASP A 1 231 ? 5.273 -11.641 -19.75 1 81 231 ASP A N 1
ATOM 1809 C CA . ASP A 1 231 ? 4.641 -11.336 -21.016 1 81 231 ASP A CA 1
ATOM 1810 C C . ASP A 1 231 ? 4.395 -12.609 -21.828 1 81 231 ASP A C 1
ATOM 1812 O O . ASP A 1 231 ? 3.445 -12.68 -22.609 1 81 231 ASP A O 1
ATOM 1816 N N . VAL A 1 232 ? 5.23 -13.594 -21.562 1 81.12 232 VAL A N 1
ATOM 1817 C CA . VAL A 1 232 ? 5.16 -14.828 -22.328 1 81.12 232 VAL A CA 1
ATOM 1818 C C . VAL A 1 232 ? 4.215 -15.812 -21.641 1 81.12 232 VAL A C 1
ATOM 1820 O O . VAL A 1 232 ? 3.391 -16.453 -22.297 1 81.12 232 VAL A O 1
ATOM 1823 N N . PHE A 1 233 ? 4.285 -15.82 -20.328 1 88.69 233 PHE A N 1
ATOM 1824 C CA . PHE A 1 233 ? 3.684 -16.969 -19.656 1 88.69 233 PHE A CA 1
ATOM 1825 C C . PHE A 1 233 ? 2.494 -16.547 -18.812 1 88.69 233 PHE A C 1
ATOM 1827 O O . PHE A 1 233 ? 1.84 -17.375 -18.188 1 88.69 233 PHE A O 1
ATOM 1834 N N . ALA A 1 234 ? 2.217 -15.25 -18.797 1 91.62 234 ALA A N 1
ATOM 1835 C CA . ALA A 1 234 ? 1.093 -14.781 -18 1 91.62 234 ALA A CA 1
ATOM 1836 C C . ALA A 1 234 ? -0.192 -15.516 -18.375 1 91.62 234 ALA A C 1
ATOM 1838 O O . ALA A 1 234 ? -0.988 -15.867 -17.5 1 91.62 234 ALA A O 1
ATOM 1839 N N . SER A 1 235 ? -0.413 -15.711 -19.672 1 93.44 235 SER A N 1
ATOM 1840 C CA . SER A 1 235 ? -1.63 -16.375 -20.125 1 93.44 235 SER A CA 1
ATOM 1841 C C . SER A 1 235 ? -1.665 -17.828 -19.672 1 93.44 235 SER A C 1
ATOM 1843 O O . SER A 1 235 ? -2.711 -18.328 -19.25 1 93.44 235 SER A O 1
ATOM 1845 N N . LEU A 1 236 ? -0.555 -18.5 -19.797 1 95.81 236 LEU A N 1
ATOM 1846 C CA . LEU A 1 236 ? -0.454 -19.875 -19.344 1 95.81 236 LEU A CA 1
ATOM 1847 C C . LEU A 1 236 ? -0.706 -19.984 -17.844 1 95.81 236 LEU A C 1
ATOM 1849 O O . LEU A 1 236 ? -1.466 -20.844 -17.391 1 95.81 236 LEU A O 1
ATOM 1853 N N . ALA A 1 237 ? -0.035 -19.141 -17.094 1 96.81 237 ALA A N 1
ATOM 1854 C CA . ALA A 1 237 ? -0.215 -19.125 -15.641 1 96.81 237 ALA A CA 1
ATOM 1855 C C . ALA A 1 237 ? -1.67 -18.844 -15.266 1 96.81 237 ALA A C 1
ATOM 1857 O O . ALA A 1 237 ? -2.217 -19.484 -14.359 1 96.81 237 ALA A O 1
ATOM 1858 N N . SER A 1 238 ? -2.27 -17.906 -15.961 1 96.69 238 SER A N 1
ATOM 1859 C CA . SER A 1 238 ? -3.67 -17.578 -15.719 1 96.69 238 SER A CA 1
ATOM 1860 C C . SER A 1 238 ? -4.57 -18.781 -15.945 1 96.69 238 SER A C 1
ATOM 1862 O O . SER A 1 238 ? -5.461 -19.062 -15.141 1 96.69 238 SER A O 1
ATOM 1864 N N . GLN A 1 239 ? -4.352 -19.453 -17.047 1 97.19 239 GLN A N 1
ATOM 1865 C CA . GLN A 1 239 ? -5.145 -20.641 -17.344 1 97.19 239 GLN A CA 1
ATOM 1866 C C . GLN A 1 239 ? -4.941 -21.734 -16.297 1 97.19 239 GLN A C 1
ATOM 1868 O O . GLN A 1 239 ? -5.898 -22.391 -15.883 1 97.19 239 GLN A O 1
ATOM 1873 N N . ASN A 1 240 ? -3.715 -21.953 -15.898 1 98.5 240 ASN A N 1
ATOM 1874 C CA . ASN A 1 240 ? -3.428 -22.953 -14.875 1 98.5 240 ASN A CA 1
ATOM 1875 C C . ASN A 1 240 ? -4.137 -22.641 -13.562 1 98.5 240 ASN A C 1
ATOM 1877 O O . ASN A 1 240 ? -4.691 -23.531 -12.922 1 98.5 240 ASN A O 1
ATOM 1881 N N . ALA A 1 241 ? -4.059 -21.406 -13.141 1 98.38 241 ALA A N 1
ATOM 1882 C CA . ALA A 1 241 ? -4.789 -21 -11.945 1 98.38 241 ALA A CA 1
ATOM 1883 C C . ALA A 1 241 ? -6.277 -21.312 -12.07 1 98.38 241 ALA A C 1
ATOM 1885 O O . ALA A 1 241 ? -6.895 -21.812 -11.133 1 98.38 241 ALA A O 1
ATOM 1886 N N . LEU A 1 242 ? -6.836 -20.984 -13.234 1 97.88 242 LEU A N 1
ATOM 1887 C CA . LEU A 1 242 ? -8.25 -21.219 -13.484 1 97.88 242 LEU A CA 1
ATOM 1888 C C . LEU A 1 242 ? -8.578 -22.703 -13.391 1 97.88 242 LEU A C 1
ATOM 1890 O O . LEU A 1 242 ? -9.578 -23.094 -12.781 1 97.88 242 LEU A O 1
ATOM 1894 N N . ASP A 1 243 ? -7.781 -23.516 -14.016 1 98.44 243 ASP A N 1
ATOM 1895 C CA . ASP A 1 243 ? -8.008 -24.969 -14 1 98.44 243 ASP A CA 1
ATOM 1896 C C . ASP A 1 243 ? -8.039 -25.5 -12.57 1 98.44 243 ASP A C 1
ATOM 1898 O O . ASP A 1 243 ? -8.898 -26.312 -12.227 1 98.44 243 ASP A O 1
ATOM 1902 N N . VAL A 1 244 ? -7.164 -25.016 -11.75 1 98.75 244 VAL A N 1
ATOM 1903 C CA . VAL A 1 244 ? -7.066 -25.5 -10.375 1 98.75 244 VAL A CA 1
ATOM 1904 C C . VAL A 1 244 ? -8.258 -25 -9.57 1 98.75 244 VAL A C 1
ATOM 1906 O O . VAL A 1 244 ? -8.844 -25.75 -8.781 1 98.75 244 VAL A O 1
ATOM 1909 N N . VAL A 1 245 ? -8.609 -23.734 -9.734 1 98.19 245 VAL A N 1
ATOM 1910 C CA . VAL A 1 245 ? -9.703 -23.188 -8.938 1 98.19 245 VAL A CA 1
ATOM 1911 C C . VAL A 1 245 ? -11.016 -23.859 -9.312 1 98.19 245 VAL A C 1
ATOM 1913 O O . VAL A 1 245 ? -11.859 -24.125 -8.445 1 98.19 245 VAL A O 1
ATOM 1916 N N . VAL A 1 246 ? -11.25 -24.141 -10.586 1 97.69 246 VAL A N 1
ATOM 1917 C CA . VAL A 1 246 ? -12.453 -24.828 -11.023 1 97.69 246 VAL A CA 1
ATOM 1918 C C . VAL A 1 246 ? -12.539 -26.203 -10.352 1 97.69 246 VAL A C 1
ATOM 1920 O O . VAL A 1 246 ? -13.602 -26.594 -9.859 1 97.69 246 VAL A O 1
ATOM 1923 N N . ARG A 1 247 ? -11.43 -26.891 -10.383 1 98.19 247 ARG A N 1
ATOM 1924 C CA . ARG A 1 247 ? -11.406 -28.188 -9.703 1 98.19 247 ARG A CA 1
ATOM 1925 C C . ARG A 1 247 ? -11.664 -28.016 -8.203 1 98.19 247 ARG A C 1
ATOM 1927 O O . ARG A 1 247 ? -12.406 -28.812 -7.609 1 98.19 247 ARG A O 1
ATOM 1934 N N . PHE A 1 248 ? -11.047 -27.078 -7.512 1 98.5 248 PHE A N 1
ATOM 1935 C CA . PHE A 1 248 ? -11.258 -26.812 -6.094 1 98.5 248 PHE A CA 1
ATOM 1936 C C . PHE A 1 248 ? -12.734 -26.609 -5.793 1 98.5 248 PHE A C 1
ATOM 1938 O O . PHE A 1 248 ? -13.266 -27.203 -4.848 1 98.5 248 PHE A O 1
ATOM 1945 N N . ILE A 1 249 ? -13.375 -25.75 -6.578 1 97.19 249 ILE A N 1
ATOM 1946 C CA . ILE A 1 249 ? -14.781 -25.438 -6.371 1 97.19 249 ILE A CA 1
ATOM 1947 C C . ILE A 1 249 ? -15.625 -26.703 -6.496 1 97.19 249 ILE A C 1
ATOM 1949 O O . ILE A 1 249 ? -16.594 -26.891 -5.75 1 97.19 249 ILE A O 1
ATOM 1953 N N . SER A 1 250 ? -15.266 -27.562 -7.418 1 96.56 250 SER A N 1
ATOM 1954 C CA . SER A 1 250 ? -16 -28.828 -7.59 1 96.56 250 SER A CA 1
ATOM 1955 C C . SER A 1 250 ? -15.891 -29.703 -6.348 1 96.56 250 SER A C 1
ATOM 1957 O O . SER A 1 250 ? -16.797 -30.484 -6.055 1 96.56 250 SER A O 1
ATOM 1959 N N . LEU A 1 251 ? -14.828 -29.594 -5.625 1 96 251 LEU A N 1
ATOM 1960 C CA . LEU A 1 251 ? -14.594 -30.391 -4.426 1 96 251 LEU A CA 1
ATOM 1961 C C . LEU A 1 251 ? -15.336 -29.797 -3.229 1 96 251 LEU A C 1
ATOM 1963 O O . LEU A 1 251 ? -15.594 -30.5 -2.25 1 96 251 LEU A O 1
ATOM 1967 N N . LEU A 1 252 ? -15.641 -28.484 -3.227 1 93.25 252 LEU A N 1
ATOM 1968 C CA . LEU A 1 252 ? -16.391 -27.828 -2.15 1 93.25 252 LEU A CA 1
ATOM 1969 C C . LEU A 1 252 ? -17.828 -28.344 -2.102 1 93.25 252 LEU A C 1
ATOM 1971 O O . LEU A 1 252 ? -18.422 -28.422 -1.026 1 93.25 252 LEU A O 1
ATOM 1975 N N . ASN A 1 253 ? -18.469 -28.609 -3.168 1 80.5 253 ASN A N 1
ATOM 1976 C CA . ASN A 1 253 ? -19.844 -29.062 -3.301 1 80.5 253 ASN A CA 1
ATOM 1977 C C . ASN A 1 253 ? -20 -30.531 -2.934 1 80.5 253 ASN A C 1
ATOM 1979 O O . ASN A 1 253 ? -21.109 -31.078 -2.986 1 80.5 253 ASN A O 1
ATOM 1983 N N . GLN A 1 254 ? -18.953 -31.141 -2.502 1 72.62 254 GLN A N 1
ATOM 1984 C CA . GLN A 1 254 ? -19.047 -32.531 -2.092 1 72.62 254 GLN A CA 1
ATOM 1985 C C . GLN A 1 254 ? -19.094 -32.656 -0.571 1 72.62 254 GLN A C 1
ATOM 1987 O O . GLN A 1 254 ? -19.812 -33.5 -0.034 1 72.62 254 GLN A O 1
ATOM 1992 N N . MET B 1 1 ? -13.273 7.035 12.781 1 70.56 1 MET B N 1
ATOM 1993 C CA . MET B 1 1 ? -11.891 6.773 12.383 1 70.56 1 MET B CA 1
ATOM 1994 C C . MET B 1 1 ? -11.797 5.508 11.539 1 70.56 1 MET B C 1
ATOM 1996 O O . MET B 1 1 ? -12.57 4.566 11.742 1 70.56 1 MET B O 1
ATOM 2000 N N . THR B 1 2 ? -10.945 5.5 10.523 1 81.44 2 THR B N 1
ATOM 2001 C CA . THR B 1 2 ? -10.922 4.41 9.555 1 81.44 2 THR B CA 1
ATOM 2002 C C . THR B 1 2 ? -9.875 3.367 9.945 1 81.44 2 THR B C 1
ATOM 2004 O O . THR B 1 2 ? -9.875 2.252 9.422 1 81.44 2 THR B O 1
ATOM 2007 N N . GLY B 1 3 ? -9.055 3.691 10.969 1 84.69 3 GLY B N 1
ATOM 2008 C CA . GLY B 1 3 ? -7.836 2.92 11.133 1 84.69 3 GLY B CA 1
ATOM 2009 C C . GLY B 1 3 ? -6.715 3.365 10.211 1 84.69 3 GLY B C 1
ATOM 2010 O O . GLY B 1 3 ? -6.934 4.172 9.305 1 84.69 3 GLY B O 1
ATOM 2011 N N . LEU B 1 4 ? -5.613 2.779 10.438 1 90.75 4 LEU B N 1
ATOM 2012 C CA . LEU B 1 4 ? -4.441 3.168 9.664 1 90.75 4 LEU B CA 1
ATOM 2013 C C . LEU B 1 4 ? -4.453 2.498 8.289 1 90.75 4 LEU B C 1
ATOM 2015 O O . LEU B 1 4 ? -5.055 1.436 8.117 1 90.75 4 LEU B O 1
ATOM 2019 N N . SER B 1 5 ? -3.93 3.18 7.262 1 95.19 5 SER B N 1
ATOM 2020 C CA . SER B 1 5 ? -3.51 2.664 5.965 1 95.19 5 SER B CA 1
ATOM 2021 C C . SER B 1 5 ? -4.613 2.822 4.926 1 95.19 5 SER B C 1
ATOM 2023 O O . SER B 1 5 ? -5.766 3.092 5.27 1 95.19 5 SER B O 1
ATOM 2025 N N . MET B 1 6 ? -4.312 2.598 3.727 1 97.69 6 MET B N 1
ATOM 2026 C CA . MET B 1 6 ? -5.164 2.791 2.557 1 97.69 6 MET B CA 1
ATOM 2027 C C . MET B 1 6 ? -6.301 1.774 2.535 1 97.69 6 MET B C 1
ATOM 2029 O O . MET B 1 6 ? -7.43 2.107 2.17 1 97.69 6 MET B O 1
ATOM 2033 N N . LEU B 1 7 ? -6.027 0.546 2.957 1 97.81 7 LEU B N 1
ATOM 2034 C CA . LEU B 1 7 ? -7.023 -0.518 2.893 1 97.81 7 LEU B CA 1
ATOM 2035 C C . LEU B 1 7 ? -8.211 -0.21 3.803 1 97.81 7 LEU B C 1
ATOM 2037 O O . LEU B 1 7 ? -9.359 -0.22 3.355 1 97.81 7 LEU B O 1
ATOM 2041 N N . ASN B 1 8 ? -7.945 0.155 5.035 1 97 8 ASN B N 1
ATOM 2042 C CA . ASN B 1 8 ? -9 0.443 6.004 1 97 8 ASN B CA 1
ATOM 2043 C C . ASN B 1 8 ? -9.789 1.692 5.625 1 97 8 ASN B C 1
ATOM 2045 O O . ASN B 1 8 ? -11.016 1.711 5.727 1 97 8 ASN B O 1
ATOM 2049 N N . ALA B 1 9 ? -9.062 2.719 5.207 1 97.94 9 ALA B N 1
ATOM 2050 C CA . ALA B 1 9 ? -9.742 3.953 4.812 1 97.94 9 ALA B CA 1
ATOM 2051 C C . ALA B 1 9 ? -10.648 3.721 3.609 1 97.94 9 ALA B C 1
ATOM 2053 O O . ALA B 1 9 ? -11.773 4.23 3.564 1 97.94 9 ALA B O 1
ATOM 2054 N N . GLY B 1 10 ? -10.125 2.953 2.633 1 97.88 10 GLY B N 1
ATOM 2055 C CA . GLY B 1 10 ? -10.922 2.639 1.456 1 97.88 10 GLY B CA 1
ATOM 2056 C C . GLY B 1 10 ? -12.164 1.835 1.773 1 97.88 10 GLY B C 1
ATOM 2057 O O . GLY B 1 10 ? -13.258 2.17 1.314 1 97.88 10 GLY B O 1
ATOM 2058 N N . ILE B 1 11 ? -12.039 0.842 2.619 1 96.81 11 ILE B N 1
ATOM 2059 C CA . ILE B 1 11 ? -13.148 -0.038 2.979 1 96.81 11 ILE B CA 1
ATOM 2060 C C . ILE B 1 11 ? -14.203 0.752 3.744 1 96.81 11 ILE B C 1
ATOM 2062 O O . ILE B 1 11 ? -15.398 0.632 3.465 1 96.81 11 ILE B O 1
ATOM 2066 N N . SER B 1 12 ? -13.75 1.519 4.719 1 96.31 12 SER B N 1
ATOM 2067 C CA . SER B 1 12 ? -14.68 2.32 5.512 1 96.31 12 SER B CA 1
ATOM 2068 C C . SER B 1 12 ? -15.469 3.279 4.629 1 96.31 12 SER B C 1
ATOM 2070 O O . SER B 1 12 ? -16.688 3.41 4.777 1 96.31 12 SER B O 1
ATOM 2072 N N . THR B 1 13 ? -14.781 3.922 3.713 1 98 13 THR B N 1
ATOM 2073 C CA . THR B 1 13 ? -15.43 4.863 2.809 1 98 13 THR B CA 1
ATOM 2074 C C . THR B 1 13 ? -16.438 4.145 1.909 1 98 13 THR B C 1
ATOM 2076 O O . THR B 1 13 ? -17.578 4.586 1.762 1 98 13 THR B O 1
ATOM 2079 N N . GLN B 1 14 ? -15.992 3.051 1.334 1 96.88 14 GLN B N 1
ATOM 2080 C CA . GLN B 1 14 ? -16.859 2.291 0.443 1 96.88 14 GLN B CA 1
ATOM 2081 C C . GLN B 1 14 ? -18.109 1.813 1.172 1 96.88 14 GLN B C 1
ATOM 2083 O O . GLN B 1 14 ? -19.219 1.879 0.628 1 96.88 14 GLN B O 1
ATOM 2088 N N . LEU B 1 15 ? -17.953 1.308 2.379 1 95.94 15 LEU B N 1
ATOM 2089 C CA . LEU B 1 15 ? -19.078 0.829 3.158 1 95.94 15 LEU B CA 1
ATOM 2090 C C . LEU B 1 15 ? -20.062 1.963 3.447 1 95.94 15 LEU B C 1
ATOM 2092 O O . LEU B 1 15 ? -21.281 1.788 3.324 1 95.94 15 LEU B O 1
ATOM 2096 N N . LEU B 1 16 ? -19.516 3.137 3.844 1 96.56 16 LEU B N 1
ATOM 2097 C CA . LEU B 1 16 ? -20.359 4.301 4.102 1 96.56 16 LEU B CA 1
ATOM 2098 C C . LEU B 1 16 ? -21.203 4.645 2.873 1 96.56 16 LEU B C 1
ATOM 2100 O O . LEU B 1 16 ? -22.406 4.848 2.979 1 96.56 16 LEU B O 1
ATOM 2104 N N . LEU B 1 17 ? -20.578 4.621 1.721 1 96.94 17 LEU B N 1
ATOM 2105 C CA . LEU B 1 17 ? -21.25 5.059 0.496 1 96.94 17 LEU B CA 1
ATOM 2106 C C . LEU B 1 17 ? -22.219 3.996 -0.009 1 96.94 17 LEU B C 1
ATOM 2108 O O . LEU B 1 17 ? -23.188 4.312 -0.697 1 96.94 17 LEU B O 1
ATOM 2112 N N . THR B 1 18 ? -21.938 2.756 0.334 1 95.62 18 THR B N 1
ATOM 2113 C CA . THR B 1 18 ? -22.781 1.648 -0.118 1 95.62 18 THR B CA 1
ATOM 2114 C C . THR B 1 18 ? -24 1.496 0.774 1 95.62 18 THR B C 1
ATOM 2116 O O . THR B 1 18 ? -25.109 1.222 0.286 1 95.62 18 THR B O 1
ATOM 2119 N N . LEU B 1 19 ? -23.891 1.714 2.057 1 96.62 19 LEU B N 1
ATOM 2120 C CA . LEU B 1 19 ? -24.922 1.329 3.02 1 96.62 19 LEU B CA 1
ATOM 2121 C C . LEU B 1 19 ? -25.781 2.529 3.41 1 96.62 19 LEU B C 1
ATOM 2123 O O . LEU B 1 19 ? -26.875 2.363 3.939 1 96.62 19 LEU B O 1
ATOM 2127 N N . LEU B 1 20 ? -25.219 3.719 3.256 1 97.31 20 LEU B N 1
ATOM 2128 C CA . LEU B 1 20 ? -25.922 4.93 3.666 1 97.31 20 LEU B CA 1
ATOM 2129 C C . LEU B 1 20 ? -26.109 5.879 2.488 1 97.31 20 LEU B C 1
ATOM 2131 O O . LEU B 1 20 ? -25.406 5.762 1.477 1 97.31 20 LEU B O 1
ATOM 2135 N N . ASP B 1 21 ? -27.078 6.734 2.65 1 96.88 21 ASP B N 1
ATOM 2136 C CA . ASP B 1 21 ? -27.281 7.777 1.651 1 96.88 21 ASP B CA 1
ATOM 2137 C C . ASP B 1 21 ? -26.438 9.008 1.966 1 96.88 21 ASP B C 1
ATOM 2139 O O . ASP B 1 21 ? -26.922 9.977 2.555 1 96.88 21 ASP B O 1
ATOM 2143 N N . ILE B 1 22 ? -25.234 8.977 1.521 1 96.38 22 ILE B N 1
ATOM 2144 C CA . ILE B 1 22 ? -24.234 9.992 1.837 1 96.38 22 ILE B CA 1
ATOM 2145 C C . ILE B 1 22 ? -24.156 11.008 0.694 1 96.38 22 ILE B C 1
ATOM 2147 O O . ILE B 1 22 ? -24.078 10.625 -0.475 1 96.38 22 ILE B O 1
ATOM 2151 N N . GLU B 1 23 ? -24.203 12.227 1.01 1 95.94 23 GLU B N 1
ATOM 2152 C CA . GLU B 1 23 ? -24.141 13.281 0.002 1 95.94 23 GLU B CA 1
ATOM 2153 C C . GLU B 1 23 ? -22.703 13.656 -0.321 1 95.94 23 GLU B C 1
ATOM 2155 O O . GLU B 1 23 ? -22.406 14.109 -1.43 1 95.94 23 GLU B O 1
ATOM 2160 N N . GLY B 1 24 ? -21.828 13.531 0.617 1 97.44 24 GLY B N 1
ATOM 2161 C CA . GLY B 1 24 ? -20.422 13.867 0.475 1 97.44 24 GLY B CA 1
ATOM 2162 C C . GLY B 1 24 ? -19.562 13.336 1.606 1 97.44 24 GLY B C 1
ATOM 2163 O O . GLY B 1 24 ? -20.094 12.883 2.631 1 97.44 24 GLY B O 1
ATOM 2164 N N . VAL B 1 25 ? -18.297 13.32 1.389 1 98.31 25 VAL B N 1
ATOM 2165 C CA . VAL B 1 25 ? -17.375 12.781 2.369 1 98.31 25 VAL B CA 1
ATOM 2166 C C . VAL B 1 25 ? -16.375 13.859 2.795 1 98.31 25 VAL B C 1
ATOM 2168 O O . VAL B 1 25 ? -15.773 14.523 1.948 1 98.31 25 VAL B O 1
ATOM 2171 N N . VAL B 1 26 ? -16.297 14.109 4.082 1 98.31 26 VAL B N 1
ATOM 2172 C CA . VAL B 1 26 ? -15.258 14.945 4.676 1 98.31 26 VAL B CA 1
ATOM 2173 C C . VAL B 1 26 ? -14.312 14.078 5.512 1 98.31 26 VAL B C 1
ATOM 2175 O O . VAL B 1 26 ? -14.734 13.469 6.5 1 98.31 26 VAL B O 1
ATOM 2178 N N . HIS B 1 27 ? -13.102 14.008 5.062 1 98.38 27 HIS B N 1
ATOM 2179 C CA . HIS B 1 27 ? -12.086 13.242 5.777 1 98.38 27 HIS B CA 1
ATOM 2180 C C . HIS B 1 27 ? -11.078 14.172 6.449 1 98.38 27 HIS B C 1
ATOM 2182 O O . HIS B 1 27 ? -10.742 15.227 5.914 1 98.38 27 HIS B O 1
ATOM 2188 N N . TYR B 1 28 ? -10.664 13.844 7.652 1 98.31 28 TYR B N 1
ATOM 2189 C CA . TYR B 1 28 ? -9.695 14.703 8.336 1 98.31 28 TYR B CA 1
ATOM 2190 C C . TYR B 1 28 ? -8.727 13.875 9.172 1 98.31 28 TYR B C 1
ATOM 2192 O O . TYR B 1 28 ? -8.969 12.688 9.422 1 98.31 28 TYR B O 1
ATOM 2200 N N . GLY B 1 29 ? -7.66 14.43 9.531 1 97.5 29 GLY B N 1
ATOM 2201 C CA . GLY B 1 29 ? -6.621 13.789 10.32 1 97.5 29 GLY B CA 1
ATOM 2202 C C . GLY B 1 29 ? -5.301 14.539 10.289 1 97.5 29 GLY B C 1
ATOM 2203 O O . GLY B 1 29 ? -5.277 15.758 10.094 1 97.5 29 GLY B O 1
ATOM 2204 N N . ILE B 1 30 ? -4.23 13.805 10.625 1 97.25 30 ILE B N 1
ATOM 2205 C CA . ILE B 1 30 ? -2.914 14.43 10.688 1 97.25 30 ILE B CA 1
ATOM 2206 C C . ILE B 1 30 ? -2.043 13.906 9.547 1 97.25 30 ILE B C 1
ATOM 2208 O O . ILE B 1 30 ? -2.369 12.898 8.922 1 97.25 30 ILE B O 1
ATOM 2212 N N . ALA B 1 31 ? -0.985 14.594 9.211 1 97.81 31 ALA B N 1
ATOM 2213 C CA . ALA B 1 31 ? -0.08 14.258 8.117 1 97.81 31 ALA B CA 1
ATOM 2214 C C . ALA B 1 31 ? 1.336 14.75 8.406 1 97.81 31 ALA B C 1
ATOM 2216 O O . ALA B 1 31 ? 1.537 15.625 9.242 1 97.81 31 ALA B O 1
ATOM 2217 N N . GLY B 1 32 ? 2.256 14.094 7.734 1 97.25 32 GLY B N 1
ATOM 2218 C CA . GLY B 1 32 ? 3.602 14.648 7.684 1 97.25 32 GLY B CA 1
ATOM 2219 C C . GLY B 1 32 ? 3.721 15.836 6.754 1 97.25 32 GLY B C 1
ATOM 2220 O O . GLY B 1 32 ? 3.047 15.898 5.727 1 97.25 32 GLY B O 1
ATOM 2221 N N . ASN B 1 33 ? 4.641 16.672 7.109 1 97.62 33 ASN B N 1
ATOM 2222 C CA . ASN B 1 33 ? 4.848 17.891 6.34 1 97.62 33 ASN B CA 1
ATOM 2223 C C . ASN B 1 33 ? 6.055 17.781 5.41 1 97.62 33 ASN B C 1
ATOM 2225 O O . ASN B 1 33 ? 7.18 17.578 5.871 1 97.62 33 ASN B O 1
ATOM 2229 N N . ALA B 1 34 ? 5.816 17.938 4.125 1 98.06 34 ALA B N 1
ATOM 2230 C CA . ALA B 1 34 ? 6.914 17.906 3.158 1 98.06 34 ALA B CA 1
ATOM 2231 C C . ALA B 1 34 ? 7.234 19.312 2.654 1 98.06 34 ALA B C 1
ATOM 2233 O O . ALA B 1 34 ? 8.172 19.5 1.868 1 98.06 34 ALA B O 1
ATOM 2234 N N . ASN B 1 35 ? 6.488 20.266 2.996 1 97.56 35 ASN B N 1
ATOM 2235 C CA . ASN B 1 35 ? 6.586 21.641 2.51 1 97.56 35 ASN B CA 1
ATOM 2236 C C . ASN B 1 35 ? 7.363 22.516 3.479 1 97.56 35 ASN B C 1
ATOM 2238 O O . ASN B 1 35 ? 6.871 22.844 4.562 1 97.56 35 ASN B O 1
ATOM 2242 N N . PRO B 1 36 ? 8.547 23.016 3.125 1 95.06 36 PRO B N 1
ATOM 2243 C CA . PRO B 1 36 ? 9.375 23.781 4.059 1 95.06 36 PRO B CA 1
ATOM 2244 C C . PRO B 1 36 ? 8.758 25.125 4.426 1 95.06 36 PRO B C 1
ATOM 2246 O O . PRO B 1 36 ? 9.188 25.766 5.391 1 95.06 36 PRO B O 1
ATOM 2249 N N . LYS B 1 37 ? 7.773 25.547 3.74 1 96.38 37 LYS B N 1
ATOM 2250 C CA . LYS B 1 37 ? 7.148 26.844 4.012 1 96.38 37 LYS B CA 1
ATOM 2251 C C . LYS B 1 37 ? 6.098 26.719 5.113 1 96.38 37 LYS B C 1
ATOM 2253 O O . LYS B 1 37 ? 5.594 27.734 5.609 1 96.38 37 LYS B O 1
ATOM 2258 N N . LEU B 1 38 ? 5.754 25.5 5.488 1 97.12 38 LEU B N 1
ATOM 2259 C CA . LEU B 1 38 ? 4.746 25.266 6.516 1 97.12 38 LEU B CA 1
ATOM 2260 C C . LEU B 1 38 ? 5.355 24.578 7.734 1 97.12 38 LEU B C 1
ATOM 2262 O O . LEU B 1 38 ? 6.484 24.094 7.676 1 97.12 38 LEU B O 1
ATOM 2266 N N . GLN B 1 39 ? 4.652 24.609 8.836 1 94.69 39 GLN B N 1
ATOM 2267 C CA . GLN B 1 39 ? 5.184 24.047 10.07 1 94.69 39 GLN B CA 1
ATOM 2268 C C . GLN B 1 39 ? 4.168 23.109 10.734 1 94.69 39 GLN B C 1
ATOM 2270 O O . GLN B 1 39 ? 3.01 23.062 10.312 1 94.69 39 GLN B O 1
ATOM 2275 N N . ILE B 1 40 ? 4.629 22.422 11.703 1 95.5 40 ILE B N 1
ATOM 2276 C CA . ILE B 1 40 ? 3.773 21.578 12.523 1 95.5 40 ILE B CA 1
ATOM 2277 C C . ILE B 1 40 ? 2.604 22.391 13.07 1 95.5 40 ILE B C 1
ATOM 2279 O O . ILE B 1 40 ? 2.783 23.531 13.5 1 95.5 40 ILE B O 1
ATOM 2283 N N . GLY B 1 41 ? 1.456 21.844 13.086 1 96.81 41 GLY B N 1
ATOM 2284 C CA . GLY B 1 41 ? 0.267 22.5 13.609 1 96.81 41 GLY B CA 1
ATOM 2285 C C . GLY B 1 41 ? -0.568 23.172 12.531 1 96.81 41 GLY B C 1
ATOM 2286 O O . GLY B 1 41 ? -1.763 23.406 12.719 1 96.81 41 GLY B O 1
ATOM 2287 N N . ASP B 1 42 ? 0.1 23.625 11.398 1 98.25 42 ASP B N 1
ATOM 2288 C CA . ASP B 1 42 ? -0.668 24.141 10.281 1 98.25 42 ASP B CA 1
ATOM 2289 C C . ASP B 1 42 ? -1.66 23.109 9.75 1 98.25 42 ASP B C 1
ATOM 2291 O O . ASP B 1 42 ? -1.369 21.906 9.75 1 98.25 42 ASP B O 1
ATOM 2295 N N . VAL B 1 43 ? -2.826 23.578 9.383 1 98.88 43 VAL B N 1
ATOM 2296 C CA . VAL B 1 43 ? -3.836 22.703 8.797 1 98.88 43 VAL B CA 1
ATOM 2297 C C . VAL B 1 43 ? -3.891 22.922 7.281 1 98.88 43 VAL B C 1
ATOM 2299 O O . VAL B 1 43 ? -4.055 24.047 6.816 1 98.88 43 VAL B O 1
ATOM 2302 N N . THR B 1 44 ? -3.697 21.859 6.539 1 98.94 44 THR B N 1
ATOM 2303 C CA . THR B 1 44 ? -3.635 21.953 5.086 1 98.94 44 THR B CA 1
ATOM 2304 C C . THR B 1 44 ? -4.852 21.297 4.445 1 98.94 44 THR B C 1
ATOM 2306 O O . THR B 1 44 ? -5.398 20.328 4.988 1 98.94 44 THR B O 1
ATOM 2309 N N . ILE B 1 45 ? -5.262 21.828 3.334 1 98.94 45 ILE B N 1
ATOM 2310 C CA . ILE B 1 45 ? -6.367 21.328 2.529 1 98.94 45 ILE B CA 1
ATOM 2311 C C . ILE B 1 45 ? -5.922 21.172 1.077 1 98.94 45 ILE B C 1
ATOM 2313 O O . ILE B 1 45 ? -6.109 22.078 0.265 1 98.94 45 ILE B O 1
ATOM 2317 N N . PRO B 1 46 ? -5.355 20.031 0.727 1 98.94 46 PRO B N 1
ATOM 2318 C CA . PRO B 1 46 ? -4.863 19.812 -0.637 1 98.94 46 PRO B CA 1
ATOM 2319 C C . PRO B 1 46 ? -5.992 19.75 -1.665 1 98.94 46 PRO B C 1
ATOM 2321 O O . PRO B 1 46 ? -7.043 19.156 -1.394 1 98.94 46 PRO B O 1
ATOM 2324 N N . GLN B 1 47 ? -5.707 20.266 -2.836 1 98.94 47 GLN B N 1
ATOM 2325 C CA . GLN B 1 47 ? -6.645 20.203 -3.951 1 98.94 47 GLN B CA 1
ATOM 2326 C C . GLN B 1 47 ? -6.629 18.828 -4.605 1 98.94 47 GLN B C 1
ATOM 2328 O O . GLN B 1 47 ? -7.656 18.359 -5.105 1 98.94 47 GLN B O 1
ATOM 2333 N N . TYR B 1 48 ? -5.492 18.172 -4.691 1 98.94 48 TYR B N 1
ATOM 2334 C CA . TYR B 1 48 ? -5.332 16.859 -5.32 1 98.94 48 TYR B CA 1
ATOM 2335 C C . TYR B 1 48 ? -4.664 15.875 -4.371 1 98.94 48 TYR B C 1
ATOM 2337 O O . TYR B 1 48 ? -3.805 16.25 -3.574 1 98.94 48 TYR B O 1
ATOM 2345 N N . TRP B 1 49 ? -5.051 14.656 -4.457 1 98.94 49 TRP B N 1
ATOM 2346 C CA . TRP B 1 49 ? -4.438 13.57 -3.701 1 98.94 49 TRP B CA 1
ATOM 2347 C C . TRP B 1 49 ? -3.959 12.461 -4.633 1 98.94 49 TRP B C 1
ATOM 2349 O O . TRP B 1 49 ? -4.645 12.109 -5.594 1 98.94 49 TRP B O 1
ATOM 2359 N N . ALA B 1 50 ? -2.805 11.883 -4.359 1 98.94 50 ALA B N 1
ATOM 2360 C CA . ALA B 1 50 ? -2.291 10.742 -5.125 1 98.94 50 ALA B CA 1
ATOM 2361 C C . ALA B 1 50 ? -1.839 9.617 -4.199 1 98.94 50 ALA B C 1
ATOM 2363 O O . ALA B 1 50 ? -1.329 9.875 -3.104 1 98.94 50 ALA B O 1
ATOM 2364 N N . HIS B 1 51 ? -2.086 8.398 -4.617 1 98.81 51 HIS B N 1
ATOM 2365 C CA . HIS B 1 51 ? -1.478 7.223 -4.008 1 98.81 51 HIS B CA 1
ATOM 2366 C C . HIS B 1 51 ? -0.05 7.02 -4.504 1 98.81 51 HIS B C 1
ATOM 2368 O O . HIS B 1 51 ? 0.161 6.582 -5.637 1 98.81 51 HIS B O 1
ATOM 2374 N N . THR B 1 52 ? 0.955 7.25 -3.66 1 98.81 52 THR B N 1
ATOM 2375 C CA . THR B 1 52 ? 2.346 7.164 -4.09 1 98.81 52 THR B CA 1
ATOM 2376 C C . THR B 1 52 ? 2.971 5.848 -3.639 1 98.81 52 THR B C 1
ATOM 2378 O O . THR B 1 52 ? 4.195 5.707 -3.623 1 98.81 52 THR B O 1
ATOM 2381 N N . GLY B 1 53 ? 2.143 4.953 -3.189 1 98.5 53 GLY B N 1
ATOM 2382 C CA . GLY B 1 53 ? 2.648 3.676 -2.707 1 98.5 53 GLY B CA 1
ATOM 2383 C C . GLY B 1 53 ? 2.461 2.545 -3.701 1 98.5 53 GLY B C 1
ATOM 2384 O O . GLY B 1 53 ? 2.879 1.414 -3.449 1 98.5 53 GLY B O 1
ATOM 2385 N N . LEU B 1 54 ? 1.787 2.791 -4.832 1 98.62 54 LEU B N 1
ATOM 2386 C CA . LEU B 1 54 ? 1.677 1.792 -5.887 1 98.62 54 LEU B CA 1
ATOM 2387 C C . LEU B 1 54 ? 2.893 1.835 -6.805 1 98.62 54 LEU B C 1
ATOM 2389 O O . LEU B 1 54 ? 3.123 2.834 -7.492 1 98.62 54 LEU B O 1
ATOM 2393 N N . TRP B 1 55 ? 3.68 0.672 -6.809 1 98.75 55 TRP B N 1
ATOM 2394 C CA . TRP B 1 55 ? 4.977 0.711 -7.477 1 98.75 55 TRP B CA 1
ATOM 2395 C C . TRP B 1 55 ? 5.109 -0.434 -8.477 1 98.75 55 TRP B C 1
ATOM 2397 O O . TRP B 1 55 ? 4.496 -1.49 -8.305 1 98.75 55 TRP B O 1
ATOM 2407 N N . ASN B 1 56 ? 5.797 -0.228 -9.539 1 98.19 56 ASN B N 1
ATOM 2408 C CA . ASN B 1 56 ? 6.5 -1.236 -10.32 1 98.19 56 ASN B CA 1
ATOM 2409 C C . ASN B 1 56 ? 7.992 -1.265 -10 1 98.19 56 ASN B C 1
ATOM 2411 O O . ASN B 1 56 ? 8.711 -0.304 -10.273 1 98.19 56 ASN B O 1
ATOM 2415 N N . TRP B 1 57 ? 8.406 -2.273 -9.281 1 98.38 57 TRP B N 1
ATOM 2416 C CA . TRP B 1 57 ? 9.805 -2.398 -8.883 1 98.38 57 TRP B CA 1
ATOM 2417 C C . TRP B 1 57 ? 10.641 -2.969 -10.016 1 98.38 57 TRP B C 1
ATOM 2419 O O . TRP B 1 57 ? 10.602 -4.172 -10.289 1 98.38 57 TRP B O 1
ATOM 2429 N N . GLN B 1 58 ? 11.453 -2.168 -10.609 1 96.75 58 GLN B N 1
ATOM 2430 C CA . GLN B 1 58 ? 12.117 -2.432 -11.883 1 96.75 58 GLN B CA 1
ATOM 2431 C C . GLN B 1 58 ? 13.281 -3.398 -11.703 1 96.75 58 GLN B C 1
ATOM 2433 O O . GLN B 1 58 ? 14.047 -3.293 -10.742 1 96.75 58 GLN B O 1
ATOM 2438 N N . ARG B 1 59 ? 13.492 -4.223 -12.633 1 95.38 59 ARG B N 1
ATOM 2439 C CA . ARG B 1 59 ? 14.578 -5.195 -12.664 1 95.38 59 ARG B CA 1
ATOM 2440 C C . ARG B 1 59 ? 15.938 -4.504 -12.602 1 95.38 59 ARG B C 1
ATOM 2442 O O . ARG B 1 59 ? 16.141 -3.488 -13.266 1 95.38 59 ARG B O 1
ATOM 2449 N N . PHE B 1 60 ? 16.781 -5.145 -11.82 1 94.81 60 PHE B N 1
ATOM 2450 C CA . PHE B 1 60 ? 18.141 -4.621 -11.812 1 94.81 60 PHE B CA 1
ATOM 2451 C C . PHE B 1 60 ? 18.781 -4.742 -13.188 1 94.81 60 PHE B C 1
ATOM 2453 O O . PHE B 1 60 ? 18.625 -5.762 -13.867 1 94.81 60 PHE B O 1
ATOM 2460 N N . GLY B 1 61 ? 19.453 -3.703 -13.625 1 91.88 61 GLY B N 1
ATOM 2461 C CA . GLY B 1 61 ? 20.062 -3.676 -14.953 1 91.88 61 GLY B CA 1
ATOM 2462 C C . GLY B 1 61 ? 19.266 -2.852 -15.953 1 91.88 61 GLY B C 1
ATOM 2463 O O . GLY B 1 61 ? 19.828 -2.371 -16.938 1 91.88 61 GLY B O 1
ATOM 2464 N N . ASP B 1 62 ? 17.938 -2.754 -15.703 1 93.75 62 ASP B N 1
ATOM 2465 C CA . ASP B 1 62 ? 17.109 -1.906 -16.547 1 93.75 62 ASP B CA 1
ATOM 2466 C C . ASP B 1 62 ? 17.109 -0.462 -16.047 1 93.75 62 ASP B C 1
ATOM 2468 O O . ASP B 1 62 ? 17.422 -0.201 -14.891 1 93.75 62 ASP B O 1
ATOM 2472 N N . GLY B 1 63 ? 16.891 0.466 -16.984 1 93.94 63 GLY B N 1
ATOM 2473 C CA . GLY B 1 63 ? 16.828 1.88 -16.656 1 93.94 63 GLY B CA 1
ATOM 2474 C C . GLY B 1 63 ? 15.594 2.572 -17.172 1 93.94 63 GLY B C 1
ATOM 2475 O O . GLY B 1 63 ? 14.617 1.915 -17.547 1 93.94 63 GLY B O 1
ATOM 2476 N N . PRO B 1 64 ? 15.609 3.908 -17.078 1 93.94 64 PRO B N 1
ATOM 2477 C CA . PRO B 1 64 ? 14.422 4.691 -17.422 1 93.94 64 PRO B CA 1
ATOM 2478 C C . PRO B 1 64 ? 13.969 4.484 -18.875 1 93.94 64 PRO B C 1
ATOM 2480 O O . PRO B 1 64 ? 12.812 4.738 -19.203 1 93.94 64 PRO B O 1
ATOM 2483 N N . LYS B 1 65 ? 14.828 4.031 -19.766 1 95.31 65 LYS B N 1
ATOM 2484 C CA . LYS B 1 65 ? 14.484 3.871 -21.172 1 95.31 65 LYS B CA 1
ATOM 2485 C C . LYS B 1 65 ? 13.938 2.475 -21.453 1 95.31 65 LYS B C 1
ATOM 2487 O O . LYS B 1 65 ? 13.383 2.223 -22.516 1 95.31 65 LYS B O 1
ATOM 2492 N N . ASP B 1 66 ? 14.102 1.572 -20.516 1 94.81 66 ASP B N 1
ATOM 2493 C CA . ASP B 1 66 ? 13.625 0.203 -20.688 1 94.81 66 ASP B CA 1
ATOM 2494 C C . ASP B 1 66 ? 12.164 0.073 -20.25 1 94.81 66 ASP B C 1
ATOM 2496 O O . ASP B 1 66 ? 11.766 0.633 -19.219 1 94.81 66 ASP B O 1
ATOM 2500 N N . ALA B 1 67 ? 11.414 -0.669 -21.016 1 93.62 67 ALA B N 1
ATOM 2501 C CA . ALA B 1 67 ? 10 -0.858 -20.703 1 93.62 67 ALA B CA 1
ATOM 2502 C C . ALA B 1 67 ? 9.82 -1.612 -19.391 1 93.62 67 ALA B C 1
ATOM 2504 O O . ALA B 1 67 ? 10.578 -2.543 -19.094 1 93.62 67 ALA B O 1
ATOM 2505 N N . LEU B 1 68 ? 8.812 -1.163 -18.641 1 94.88 68 LEU B N 1
ATOM 2506 C CA . LEU B 1 68 ? 8.445 -1.894 -17.438 1 94.88 68 LEU B CA 1
ATOM 2507 C C . LEU B 1 68 ? 7.711 -3.186 -17.781 1 94.88 68 LEU B C 1
ATOM 2509 O O . LEU B 1 68 ? 7.051 -3.268 -18.828 1 94.88 68 LEU B O 1
ATOM 2513 N N . ALA B 1 69 ? 7.855 -4.203 -16.922 1 90.81 69 ALA B N 1
ATOM 2514 C CA . ALA B 1 69 ? 6.996 -5.375 -17.062 1 90.81 69 ALA B CA 1
ATOM 2515 C C . ALA B 1 69 ? 5.527 -4.973 -17.125 1 90.81 69 ALA B C 1
ATOM 2517 O O . ALA B 1 69 ? 5.062 -4.156 -16.328 1 90.81 69 ALA B O 1
ATOM 2518 N N . LEU B 1 70 ? 4.758 -5.469 -18.125 1 91.38 70 LEU B N 1
ATOM 2519 C CA . LEU B 1 70 ? 3.322 -5.293 -18.328 1 91.38 70 LEU B CA 1
ATOM 2520 C C . LEU B 1 70 ? 3 -3.863 -18.734 1 91.38 70 LEU B C 1
ATOM 2522 O O . LEU B 1 70 ? 1.853 -3.424 -18.641 1 91.38 70 LEU B O 1
ATOM 2526 N N . GLU B 1 71 ? 4.027 -3.076 -19.172 1 93.12 71 GLU B N 1
ATOM 2527 C CA . GLU B 1 71 ? 3.768 -1.744 -19.703 1 93.12 71 GLU B CA 1
ATOM 2528 C C . GLU B 1 71 ? 3.023 -1.819 -21.031 1 93.12 71 GLU B C 1
ATOM 2530 O O . GLU B 1 71 ? 2.107 -1.033 -21.281 1 93.12 71 GLU B O 1
ATOM 2535 N N . ALA B 1 72 ? 3.389 -2.779 -21.859 1 89.94 72 ALA B N 1
ATOM 2536 C CA . ALA B 1 72 ? 2.811 -2.938 -23.188 1 89.94 72 ALA B CA 1
ATOM 2537 C C . ALA B 1 72 ? 1.318 -3.244 -23.109 1 89.94 72 ALA B C 1
ATOM 2539 O O . ALA B 1 72 ? 0.543 -2.83 -23.969 1 89.94 72 ALA B O 1
ATOM 2540 N N . SER B 1 73 ? 0.92 -3.961 -22.047 1 87.81 73 SER B N 1
ATOM 2541 C CA . SER B 1 73 ? -0.482 -4.324 -21.875 1 87.81 73 SER B CA 1
ATOM 2542 C C . SER B 1 73 ? -1.284 -3.168 -21.297 1 87.81 73 SER B C 1
ATOM 2544 O O . SER B 1 73 ? -2.51 -3.25 -21.172 1 87.81 73 SER B O 1
ATOM 2546 N N . GLY B 1 74 ? -0.583 -2.082 -20.859 1 89.25 74 GLY B N 1
ATOM 2547 C CA . GLY B 1 74 ? -1.26 -0.906 -20.328 1 89.25 74 GLY B CA 1
ATOM 2548 C C . GLY B 1 74 ? -1.455 -0.954 -18.828 1 89.25 74 GLY B C 1
ATOM 2549 O O . GLY B 1 74 ? -2.139 -0.1 -18.25 1 89.25 74 GLY B O 1
ATOM 2550 N N . ASP B 1 75 ? -0.871 -1.944 -18.203 1 90.62 75 ASP B N 1
ATOM 2551 C CA . ASP B 1 75 ? -1.032 -2.074 -16.75 1 90.62 75 ASP B CA 1
ATOM 2552 C C . ASP B 1 75 ? -0.21 -1.023 -16.016 1 90.62 75 ASP B C 1
ATOM 2554 O O . ASP B 1 75 ? -0.625 -0.529 -14.961 1 90.62 75 ASP B O 1
ATOM 2558 N N . TYR B 1 76 ? 0.942 -0.768 -16.547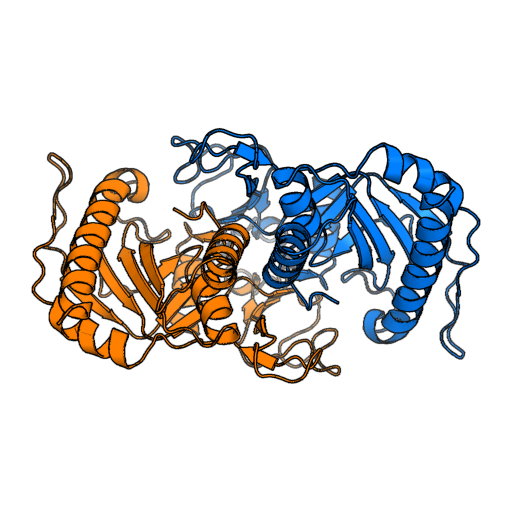 1 94.81 76 TYR B N 1
ATOM 2559 C CA . TYR B 1 76 ? 1.844 0.175 -15.891 1 94.81 76 TYR B CA 1
ATOM 2560 C C . TYR B 1 76 ? 2.357 1.213 -16.891 1 94.81 76 TYR B C 1
ATOM 2562 O O . TYR B 1 76 ? 2.172 1.069 -18.094 1 94.81 76 TYR B O 1
ATOM 2570 N N . SER B 1 77 ? 2.871 2.281 -16.344 1 96.62 77 SER B N 1
ATOM 2571 C CA . SER B 1 77 ? 3.371 3.389 -17.156 1 96.62 77 SER B CA 1
ATOM 2572 C C . SER B 1 77 ? 4.605 4.023 -16.531 1 96.62 77 SER B C 1
ATOM 2574 O O . SER B 1 77 ? 4.789 3.961 -15.305 1 96.62 77 SER B O 1
ATOM 2576 N N . ARG B 1 78 ? 5.461 4.578 -17.406 1 97.5 78 ARG B N 1
ATOM 2577 C CA . ARG B 1 78 ? 6.652 5.273 -16.938 1 97.5 78 ARG B CA 1
ATOM 2578 C C . ARG B 1 78 ? 6.395 6.77 -16.797 1 97.5 78 ARG B C 1
ATOM 2580 O O . ARG B 1 78 ? 7.324 7.543 -16.562 1 97.5 78 ARG B O 1
ATOM 2587 N N . ARG B 1 79 ? 5.102 7.184 -16.75 1 96.88 79 ARG B N 1
ATOM 2588 C CA . ARG B 1 79 ? 4.695 8.578 -16.875 1 96.88 79 ARG B CA 1
ATOM 2589 C C . ARG B 1 79 ? 4.949 9.336 -15.578 1 96.88 79 ARG B C 1
ATOM 2591 O O . ARG B 1 79 ? 5.188 10.547 -15.594 1 96.88 79 ARG B O 1
ATOM 2598 N N . PHE B 1 80 ? 4.996 8.695 -14.43 1 97.81 80 PHE B N 1
ATOM 2599 C CA . PHE B 1 80 ? 4.918 9.406 -13.164 1 97.81 80 PHE B CA 1
ATOM 2600 C C . PHE B 1 80 ? 6.27 9.422 -12.461 1 97.81 80 PHE B C 1
ATOM 2602 O O . PHE B 1 80 ? 6.379 9.867 -11.32 1 97.81 80 PHE B O 1
ATOM 2609 N N . GLY B 1 81 ? 7.238 8.898 -13.133 1 97.56 81 GLY B N 1
ATOM 2610 C CA . GLY B 1 81 ? 8.602 8.961 -12.617 1 97.56 81 GLY B CA 1
ATOM 2611 C C . GLY B 1 81 ? 8.93 7.828 -11.664 1 97.56 81 GLY B C 1
ATOM 2612 O O . GLY B 1 81 ? 8.172 6.863 -11.555 1 97.56 81 GLY B O 1
ATOM 2613 N N . TYR B 1 82 ? 10.133 7.852 -11.141 1 98.44 82 TYR B N 1
ATOM 2614 C CA . TYR B 1 82 ? 10.648 6.754 -10.328 1 98.44 82 TYR B CA 1
ATOM 2615 C C . TYR B 1 82 ? 11.562 7.273 -9.227 1 98.44 82 TYR B C 1
ATOM 2617 O O . TYR B 1 82 ? 12 8.43 -9.266 1 98.44 82 TYR B O 1
ATOM 2625 N N . LEU B 1 83 ? 11.711 6.516 -8.211 1 98.44 83 LEU B N 1
ATOM 2626 C CA . LEU B 1 83 ? 12.766 6.656 -7.211 1 98.44 83 LEU B CA 1
ATOM 2627 C C . LEU B 1 83 ? 13.914 5.695 -7.496 1 98.44 83 LEU B C 1
ATOM 2629 O O . LEU B 1 83 ? 13.703 4.492 -7.652 1 98.44 83 LEU B O 1
ATOM 2633 N N . LYS B 1 84 ? 15.094 6.227 -7.656 1 97.19 84 LYS B N 1
ATOM 2634 C CA . LYS B 1 84 ? 16.297 5.434 -7.836 1 97.19 84 LYS B CA 1
ATOM 2635 C C . LYS B 1 84 ? 17.078 5.301 -6.527 1 97.19 84 LYS B C 1
ATOM 2637 O O . LYS B 1 84 ? 17.641 6.277 -6.035 1 97.19 84 LYS B O 1
ATOM 2642 N N . PHE B 1 85 ? 17.188 4.121 -6.004 1 96.69 85 PHE B N 1
ATOM 2643 C CA . PHE B 1 85 ? 17.75 3.902 -4.676 1 96.69 85 PHE B CA 1
ATOM 2644 C C . PHE B 1 85 ? 19.219 4.312 -4.637 1 96.69 85 PHE B C 1
ATOM 2646 O O . PHE B 1 85 ? 19.688 4.82 -3.623 1 96.69 85 PHE B O 1
ATOM 2653 N N . ALA B 1 86 ? 19.938 4.176 -5.695 1 94.31 86 ALA B N 1
ATOM 2654 C CA . ALA B 1 86 ? 21.359 4.457 -5.754 1 94.31 86 ALA B CA 1
ATOM 2655 C C . ALA B 1 86 ? 21.641 5.945 -5.57 1 94.31 86 ALA B C 1
ATOM 2657 O O . ALA B 1 86 ? 22.734 6.336 -5.164 1 94.31 86 ALA B O 1
ATOM 2658 N N . ASP B 1 87 ? 20.656 6.746 -5.91 1 94.56 87 ASP B N 1
ATOM 2659 C CA . ASP B 1 87 ? 20.828 8.188 -5.812 1 94.56 87 ASP B CA 1
ATOM 2660 C C . ASP B 1 87 ? 21 8.625 -4.359 1 94.56 87 ASP B C 1
ATOM 2662 O O . ASP B 1 87 ? 21.406 9.758 -4.086 1 94.56 87 ASP B O 1
ATOM 2666 N N . TYR B 1 88 ? 20.781 7.785 -3.447 1 95.19 88 TYR B N 1
ATOM 2667 C CA . TYR B 1 88 ? 20.781 8.164 -2.037 1 95.19 88 TYR B CA 1
ATOM 2668 C C . TYR B 1 88 ? 21.953 7.5 -1.304 1 95.19 88 TYR B C 1
ATOM 2670 O O . TYR B 1 88 ? 22.016 7.535 -0.072 1 95.19 88 TYR B O 1
ATOM 2678 N N . ASN B 1 89 ? 22.797 6.848 -2.107 1 89.88 89 ASN B N 1
ATOM 2679 C CA . ASN B 1 89 ? 24.047 6.359 -1.512 1 89.88 89 ASN B CA 1
ATOM 2680 C C . ASN B 1 89 ? 24.891 7.5 -0.961 1 89.88 89 ASN B C 1
ATOM 2682 O O . ASN B 1 89 ? 25.125 8.5 -1.65 1 89.88 89 ASN B O 1
ATOM 2686 N N . ASN B 1 90 ? 25.078 7.496 0.259 1 78.44 90 ASN B N 1
ATOM 2687 C CA . ASN B 1 90 ? 25.906 8.523 0.89 1 78.44 90 ASN B CA 1
ATOM 2688 C C . ASN B 1 90 ? 27.391 8.195 0.804 1 78.44 90 ASN B C 1
ATOM 2690 O O . ASN B 1 90 ? 27.922 7.484 1.66 1 78.44 90 ASN B O 1
ATOM 2694 N N . ASN B 1 91 ? 27.938 8.289 -0.445 1 62.44 91 ASN B N 1
ATOM 2695 C CA . ASN B 1 91 ? 29.344 7.941 -0.658 1 62.44 91 ASN B CA 1
ATOM 2696 C C . ASN B 1 91 ? 30.266 9.008 -0.101 1 62.44 91 ASN B C 1
ATOM 2698 O O . ASN B 1 91 ? 29.906 10.188 -0.036 1 62.44 91 ASN B O 1
ATOM 2702 N N . THR B 1 92 ? 31.141 8.695 0.678 1 54.72 92 THR B N 1
ATOM 2703 C CA . THR B 1 92 ? 32.25 9.633 0.867 1 54.72 92 THR B CA 1
ATOM 2704 C C . THR B 1 92 ? 32.812 10.07 -0.478 1 54.72 92 THR B C 1
ATOM 2706 O O . THR B 1 92 ? 32.688 9.367 -1.478 1 54.72 92 THR B O 1
ATOM 2709 N N . LYS B 1 93 ? 33.312 11.438 -0.493 1 49.38 93 LYS B N 1
ATOM 2710 C CA . LYS B 1 93 ? 33.781 12.281 -1.58 1 49.38 93 LYS B CA 1
ATOM 2711 C C . LYS B 1 93 ? 34.375 11.438 -2.713 1 49.38 93 LYS B C 1
ATOM 2713 O O . LYS B 1 93 ? 34.375 11.852 -3.873 1 49.38 93 LYS B O 1
ATOM 2718 N N . HIS B 1 94 ? 35 10.375 -2.574 1 48.25 94 HIS B N 1
ATOM 2719 C CA . HIS B 1 94 ? 35.844 9.859 -3.625 1 48.25 94 HIS B CA 1
ATOM 2720 C C . HIS B 1 94 ? 35.281 8.594 -4.25 1 48.25 94 HIS B C 1
ATOM 2722 O O . HIS B 1 94 ? 35.938 7.914 -5.027 1 48.25 94 HIS B O 1
ATOM 2728 N N . SER B 1 95 ? 34.125 8.172 -3.893 1 50.56 95 SER B N 1
ATOM 2729 C CA . SER B 1 95 ? 33.781 6.824 -4.344 1 50.56 95 SER B CA 1
ATOM 2730 C C . SER B 1 95 ? 32.906 6.855 -5.594 1 50.56 95 SER B C 1
ATOM 2732 O O . SER B 1 95 ? 32.031 7.699 -5.711 1 50.56 95 SER B O 1
ATOM 2734 N N . LYS B 1 96 ? 33.406 6.207 -6.566 1 53.19 96 LYS B N 1
ATOM 2735 C CA . LYS B 1 96 ? 32.688 5.887 -7.809 1 53.19 96 LYS B CA 1
ATOM 2736 C C . LYS B 1 96 ? 31.25 5.523 -7.543 1 53.19 96 LYS B C 1
ATOM 2738 O O . LYS B 1 96 ? 30.906 4.996 -6.48 1 53.19 96 LYS B O 1
ATOM 2743 N N . SER B 1 97 ? 30.328 6.156 -8.281 1 60.38 97 SER B N 1
ATOM 2744 C CA . SER B 1 97 ? 28.875 5.957 -8.266 1 60.38 97 SER B CA 1
ATOM 2745 C C . SER B 1 97 ? 28.531 4.477 -8.164 1 60.38 97 SER B C 1
ATOM 2747 O O . SER B 1 97 ? 28.938 3.676 -9.008 1 60.38 97 SER B O 1
ATOM 2749 N N . ALA B 1 98 ? 28.234 3.977 -6.93 1 78.25 98 ALA B N 1
ATOM 2750 C CA . ALA B 1 98 ? 27.844 2.578 -6.734 1 78.25 98 ALA B CA 1
ATOM 2751 C C . ALA B 1 98 ? 26.375 2.367 -7.027 1 78.25 98 ALA B C 1
ATOM 2753 O O . ALA B 1 98 ? 25.531 3.221 -6.707 1 78.25 98 ALA B O 1
ATOM 2754 N N . THR B 1 99 ? 26.141 1.378 -7.859 1 88.25 99 THR B N 1
ATOM 2755 C CA . THR B 1 99 ? 24.766 0.996 -8.117 1 88.25 99 THR B CA 1
ATOM 2756 C C . THR B 1 99 ? 24.125 0.373 -6.879 1 88.25 99 THR B C 1
ATOM 2758 O O . THR B 1 99 ? 24.812 0.13 -5.883 1 88.25 99 THR B O 1
ATOM 2761 N N . ASN B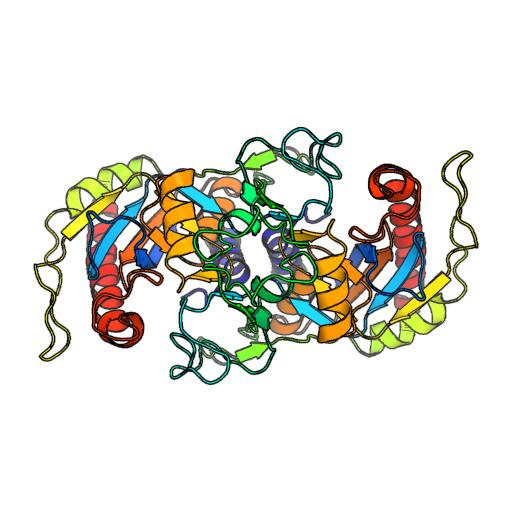 1 100 ? 22.891 0.408 -6.773 1 94.69 100 ASN B N 1
ATOM 2762 C CA . ASN B 1 100 ? 22.109 -0.296 -5.77 1 94.69 100 ASN B CA 1
ATOM 2763 C C . ASN B 1 100 ? 21.266 -1.407 -6.391 1 94.69 100 ASN B C 1
ATOM 2765 O O . ASN B 1 100 ? 20.516 -1.165 -7.336 1 94.69 100 ASN B O 1
ATOM 2769 N N . LEU B 1 101 ? 21.344 -2.639 -5.926 1 96.25 101 LEU B N 1
ATOM 2770 C CA . LEU B 1 101 ? 20.734 -3.816 -6.523 1 96.25 101 LEU B CA 1
ATOM 2771 C C . LEU B 1 101 ? 19.203 -3.705 -6.492 1 96.25 101 LEU B C 1
ATOM 2773 O O . LEU B 1 101 ? 18.516 -4.426 -7.215 1 96.25 101 LEU B O 1
ATOM 2777 N N . LEU B 1 102 ? 18.672 -2.762 -5.699 1 97.62 102 LEU B N 1
ATOM 2778 C CA . LEU B 1 102 ? 17.234 -2.547 -5.629 1 97.62 102 LEU B CA 1
ATOM 2779 C C . LEU B 1 102 ? 16.766 -1.654 -6.77 1 97.62 102 LEU B C 1
ATOM 2781 O O . LEU B 1 102 ? 15.562 -1.577 -7.047 1 97.62 102 LEU B O 1
ATOM 2785 N N . ASN B 1 103 ? 17.641 -1.021 -7.434 1 97 103 ASN B N 1
ATOM 2786 C CA . ASN B 1 103 ? 17.375 -0.29 -8.672 1 97 103 ASN B CA 1
ATOM 2787 C C . ASN B 1 103 ? 16.312 0.777 -8.469 1 97 103 ASN B C 1
ATOM 2789 O O . ASN B 1 103 ? 16.438 1.642 -7.602 1 97 103 ASN B O 1
ATOM 2793 N N . ASN B 1 104 ? 15.242 0.757 -9.289 1 98 104 ASN B N 1
ATOM 2794 C CA . ASN B 1 104 ? 14.242 1.816 -9.289 1 98 104 ASN B CA 1
ATOM 2795 C C . ASN B 1 104 ? 12.852 1.278 -8.945 1 98 104 ASN B C 1
ATOM 2797 O O . ASN B 1 104 ? 12.508 0.162 -9.336 1 98 104 ASN B O 1
ATOM 2801 N N . VAL B 1 105 ? 12.086 2.105 -8.266 1 98.69 105 VAL B N 1
ATOM 2802 C CA . VAL B 1 105 ? 10.648 1.866 -8.18 1 98.69 105 VAL B CA 1
ATOM 2803 C C . VAL B 1 105 ? 9.898 2.975 -8.906 1 98.69 105 VAL B C 1
ATOM 2805 O O . VAL B 1 105 ? 10.141 4.16 -8.672 1 98.69 105 VAL B O 1
ATOM 2808 N N . TRP B 1 106 ? 9.016 2.553 -9.805 1 98.75 106 TRP B N 1
ATOM 2809 C CA . TRP B 1 106 ? 8.227 3.479 -10.617 1 98.75 106 TRP B CA 1
ATOM 2810 C C . TRP B 1 106 ? 6.84 3.684 -10.023 1 98.75 106 TRP B C 1
ATOM 2812 O O . TRP B 1 106 ? 6.141 2.717 -9.711 1 98.75 106 TRP B O 1
ATOM 2822 N N . PHE B 1 107 ? 6.445 4.965 -9.852 1 98.81 107 PHE B N 1
ATOM 2823 C CA . PHE B 1 107 ? 5.113 5.285 -9.359 1 98.81 107 PHE B CA 1
ATOM 2824 C C . PHE B 1 107 ? 4.051 4.953 -10.398 1 98.81 107 PHE B C 1
ATOM 2826 O O . PHE B 1 107 ? 4.246 5.199 -11.594 1 98.81 107 PHE B O 1
ATOM 2833 N N . GLN B 1 108 ? 2.93 4.363 -9.953 1 98.62 108 GLN B N 1
ATOM 2834 C CA . GLN B 1 108 ? 1.879 3.932 -10.867 1 98.62 108 GLN B CA 1
ATOM 2835 C C . GLN B 1 108 ? 0.528 4.523 -10.469 1 98.62 108 GLN B C 1
ATOM 2837 O O . GLN B 1 108 ? 0.283 4.793 -9.297 1 98.62 108 GLN B O 1
ATOM 2842 N N . ALA B 1 109 ? -0.336 4.703 -11.438 1 98.12 109 ALA B N 1
ATOM 2843 C CA . ALA B 1 109 ? -1.72 5.102 -11.188 1 98.12 109 ALA B CA 1
ATOM 2844 C C . ALA B 1 109 ? -2.561 3.91 -10.734 1 98.12 109 ALA B C 1
ATOM 2846 O O . ALA B 1 109 ? -2.334 2.781 -11.18 1 98.12 109 ALA B O 1
ATOM 2847 N N . GLU B 1 110 ? -3.518 4.219 -9.891 1 97.5 110 GLU B N 1
ATOM 2848 C CA . GLU B 1 110 ? -4.461 3.182 -9.484 1 97.5 110 GLU B CA 1
ATOM 2849 C C . GLU B 1 110 ? -5.434 2.85 -10.609 1 97.5 110 GLU B C 1
ATOM 2851 O O . GLU B 1 110 ? -5.84 3.734 -11.367 1 97.5 110 GLU B O 1
ATOM 2856 N N . GLU B 1 111 ? -5.723 1.547 -10.695 1 96 111 GLU B N 1
ATOM 2857 C CA . GLU B 1 111 ? -6.875 1.177 -11.516 1 96 111 GLU B CA 1
ATOM 2858 C C . GLU B 1 111 ? -8.18 1.577 -10.836 1 96 111 GLU B C 1
ATOM 2860 O O . GLU B 1 111 ? -8.344 1.395 -9.625 1 96 111 GLU B O 1
ATOM 2865 N N . ILE B 1 112 ? -9.055 2.145 -11.594 1 94.94 112 ILE B N 1
ATOM 2866 C CA . ILE B 1 112 ? -10.344 2.51 -11.023 1 94.94 112 ILE B CA 1
ATOM 2867 C C . ILE B 1 112 ? -11.477 1.975 -11.906 1 94.94 112 ILE B C 1
ATOM 2869 O O . ILE B 1 112 ? -11.297 1.804 -13.109 1 94.94 112 ILE B O 1
ATOM 2873 N N . PHE B 1 113 ? -12.602 1.722 -11.305 1 92.88 113 PHE B N 1
ATOM 2874 C CA . PHE B 1 113 ? -13.812 1.215 -11.938 1 92.88 113 PHE B CA 1
ATOM 2875 C C . PHE B 1 113 ? -15.023 2.051 -11.547 1 92.88 113 PHE B C 1
ATOM 2877 O O . PHE B 1 113 ? -15.773 1.675 -10.641 1 92.88 113 PHE B O 1
ATOM 2884 N N . PRO B 1 114 ? -15.258 3.123 -12.289 1 91.31 114 PRO B N 1
ATOM 2885 C CA . PRO B 1 114 ? -16.344 4.027 -11.906 1 91.31 114 PRO B CA 1
ATOM 2886 C C . PRO B 1 114 ? -17.719 3.355 -11.961 1 91.31 114 PRO B C 1
ATOM 2888 O O . PRO B 1 114 ? -17.969 2.543 -12.859 1 91.31 114 PRO B O 1
ATOM 2891 N N . VAL B 1 115 ? -18.594 3.764 -11.07 1 87.94 115 VAL B N 1
ATOM 2892 C CA . VAL B 1 115 ? -19.906 3.154 -10.914 1 87.94 115 VAL B CA 1
ATOM 2893 C C . VAL B 1 115 ? -20.734 3.379 -12.172 1 87.94 115 VAL B C 1
ATOM 2895 O O . VAL B 1 115 ? -21.641 2.59 -12.484 1 87.94 115 VAL B O 1
ATOM 2898 N N . ASN B 1 116 ? -20.406 4.398 -12.883 1 84.25 116 ASN B N 1
ATOM 2899 C CA . ASN B 1 116 ? -21.172 4.688 -14.094 1 84.25 116 ASN B CA 1
ATOM 2900 C C . ASN B 1 116 ? -20.438 4.195 -15.336 1 84.25 116 ASN B C 1
ATOM 2902 O O . ASN B 1 116 ? -20.828 4.512 -16.469 1 84.25 116 ASN B O 1
ATOM 2906 N N . GLY B 1 117 ? -19.359 3.549 -15.086 1 82.56 117 GLY B N 1
ATOM 2907 C CA . GLY B 1 117 ? -18.594 3.051 -16.219 1 82.56 117 GLY B CA 1
ATOM 2908 C C . GLY B 1 117 ? -19.078 1.692 -16.703 1 82.56 117 GLY B C 1
ATOM 2909 O O . GLY B 1 117 ? -20.062 1.163 -16.203 1 82.56 117 GLY B O 1
ATOM 2910 N N . THR B 1 118 ? -18.375 1.253 -17.812 1 83.44 118 THR B N 1
ATOM 2911 C CA . THR B 1 118 ? -18.641 -0.094 -18.297 1 83.44 118 THR B CA 1
ATOM 2912 C C . THR B 1 118 ? -17.953 -1.136 -17.422 1 83.44 118 THR B C 1
ATOM 2914 O O . THR B 1 118 ? -16.766 -1.008 -17.094 1 83.44 118 THR B O 1
ATOM 2917 N N . ALA B 1 119 ? -18.766 -2.07 -17.078 1 78 119 ALA B N 1
ATOM 2918 C CA . ALA B 1 119 ? -18.234 -3.131 -16.234 1 78 119 ALA B CA 1
ATOM 2919 C C . ALA B 1 119 ? -16.969 -3.736 -16.828 1 78 119 ALA B C 1
ATOM 2921 O O . ALA B 1 119 ? -16.891 -3.969 -18.031 1 78 119 ALA B O 1
ATOM 2922 N N . GLU B 1 120 ? -15.945 -3.805 -15.992 1 78.56 120 GLU B N 1
ATOM 2923 C CA . GLU B 1 120 ? -14.703 -4.5 -16.297 1 78.56 120 GLU B CA 1
ATOM 2924 C C . GLU B 1 120 ? -13.781 -3.646 -17.172 1 78.56 120 GLU B C 1
ATOM 2926 O O . GLU B 1 120 ? -12.75 -4.121 -17.641 1 78.56 120 GLU B O 1
ATOM 2931 N N . VAL B 1 121 ? -14.273 -2.488 -17.438 1 86.62 121 VAL B N 1
ATOM 2932 C CA . VAL B 1 121 ? -13.375 -1.585 -18.156 1 86.62 121 VAL B CA 1
ATOM 2933 C C . VAL B 1 121 ? -12.609 -0.729 -17.141 1 86.62 121 VAL B C 1
ATOM 2935 O O . VAL B 1 121 ? -13.195 0.081 -16.438 1 86.62 121 VAL B O 1
ATOM 2938 N N . ARG B 1 122 ? -11.398 -0.927 -17.156 1 89.75 122 ARG B N 1
ATOM 2939 C CA . ARG B 1 122 ? -10.562 -0.238 -16.188 1 89.75 122 ARG B CA 1
ATOM 2940 C C . ARG B 1 122 ? -10.148 1.141 -16.688 1 89.75 122 ARG B C 1
ATOM 2942 O O . ARG B 1 122 ? -10.008 1.348 -17.906 1 89.75 122 ARG B O 1
ATOM 2949 N N . GLN B 1 123 ? -10.07 2.074 -15.883 1 94.19 123 GLN B N 1
ATOM 2950 C CA . GLN B 1 123 ? -9.438 3.381 -16.031 1 94.19 123 GLN B CA 1
ATOM 2951 C C . GLN B 1 123 ? -8.297 3.559 -15.023 1 94.19 123 GLN B C 1
ATOM 2953 O O . GLN B 1 123 ? -8.039 2.674 -14.211 1 94.19 123 GLN B O 1
ATOM 2958 N N . HIS B 1 124 ? -7.547 4.617 -15.195 1 96.25 124 HIS B N 1
ATOM 2959 C CA . HIS B 1 124 ? -6.434 4.875 -14.289 1 96.25 124 HIS B CA 1
ATOM 2960 C C . HIS B 1 124 ? -6.52 6.277 -13.695 1 96.25 124 HIS B C 1
ATOM 2962 O O . HIS B 1 124 ? -6.914 7.223 -14.383 1 96.25 124 HIS B O 1
ATOM 2968 N N . ALA B 1 125 ? -6.203 6.387 -12.477 1 97.69 125 ALA B N 1
ATOM 2969 C CA . ALA B 1 125 ? -6.168 7.68 -11.797 1 97.69 125 ALA B CA 1
ATOM 2970 C C . ALA B 1 125 ? -4.934 7.805 -10.914 1 97.69 125 ALA B C 1
ATOM 2972 O O . ALA B 1 125 ? -4.695 6.953 -10.055 1 97.69 125 ALA B O 1
ATOM 2973 N N . PHE B 1 126 ? -4.184 8.836 -11.18 1 98.5 126 PHE B N 1
ATOM 2974 C CA . PHE B 1 126 ? -3.059 9.133 -10.305 1 98.5 126 PHE B CA 1
ATOM 2975 C C . PHE B 1 126 ? -3.389 10.305 -9.383 1 98.5 126 PHE B C 1
ATOM 2977 O O . PHE B 1 126 ? -3.465 10.141 -8.164 1 98.5 126 PHE B O 1
ATOM 2984 N N . TRP B 1 127 ? -3.695 11.469 -9.914 1 98.81 127 TRP B N 1
ATOM 2985 C CA . TRP B 1 127 ? -4.152 12.617 -9.141 1 98.81 127 TRP B CA 1
ATOM 2986 C C . TRP B 1 127 ? -5.676 12.695 -9.125 1 98.81 127 TRP B C 1
ATOM 2988 O O . TRP B 1 127 ? -6.316 12.711 -10.172 1 98.81 127 TRP B O 1
ATOM 2998 N N . VAL B 1 128 ? -6.25 12.727 -7.957 1 98.94 128 VAL B N 1
ATOM 2999 C CA . VAL B 1 128 ? -7.691 12.859 -7.777 1 98.94 128 VAL B CA 1
ATOM 3000 C C . VAL B 1 128 ? -8.016 14.195 -7.117 1 98.94 128 VAL B C 1
ATOM 3002 O O . VAL B 1 128 ? -7.504 14.5 -6.039 1 98.94 128 VAL B O 1
ATOM 3005 N N . SER B 1 129 ? -8.852 14.969 -7.695 1 98.88 129 SER B N 1
ATOM 3006 C CA . SER B 1 129 ? -9.203 16.281 -7.176 1 98.88 129 SER B CA 1
ATOM 3007 C C . SER B 1 129 ? -10.289 16.188 -6.102 1 98.88 129 SER B C 1
ATOM 3009 O O . SER B 1 129 ? -11.188 15.352 -6.195 1 98.88 129 SER B O 1
ATOM 3011 N N . VAL B 1 130 ? -10.18 17.062 -5.113 1 98.88 130 VAL B N 1
ATOM 3012 C CA . VAL B 1 130 ? -11.297 17.219 -4.195 1 98.88 130 VAL B CA 1
ATOM 3013 C C . VAL B 1 130 ? -12.453 17.938 -4.902 1 98.88 130 VAL B C 1
ATOM 3015 O O . VAL B 1 130 ? -12.273 18.484 -5.992 1 98.88 130 VAL B O 1
ATOM 3018 N N . ASP B 1 131 ? -13.594 17.844 -4.285 1 98.81 131 ASP B N 1
ATOM 3019 C CA . ASP B 1 131 ? -14.766 18.5 -4.863 1 98.81 131 ASP B CA 1
ATOM 3020 C C . ASP B 1 131 ? -14.555 20 -4.992 1 98.81 131 ASP B C 1
ATOM 3022 O O . ASP B 1 131 ? -14.102 20.656 -4.043 1 98.81 131 ASP B O 1
ATOM 3026 N N . LYS B 1 132 ? -14.938 20.531 -6.156 1 98.56 132 LYS B N 1
ATOM 3027 C CA . LYS B 1 132 ? -14.695 21.938 -6.441 1 98.56 132 LYS B CA 1
ATOM 3028 C C . LYS B 1 132 ? -15.461 22.844 -5.469 1 98.56 132 LYS B C 1
ATOM 3030 O O . LYS B 1 132 ? -14.922 23.844 -4.984 1 98.56 132 LYS B O 1
ATOM 3035 N N . THR B 1 133 ? -16.672 22.516 -5.199 1 98.19 133 THR B N 1
ATOM 3036 C CA . THR B 1 133 ? -17.484 23.312 -4.285 1 98.19 133 THR B CA 1
ATOM 3037 C C . THR B 1 133 ? -16.922 23.25 -2.867 1 98.19 133 THR B C 1
ATOM 3039 O O . THR B 1 133 ? -16.812 24.281 -2.197 1 98.19 133 THR B O 1
ATOM 3042 N N . TYR B 1 134 ? -16.562 22.016 -2.443 1 98.62 134 TYR B N 1
ATOM 3043 C CA . TYR B 1 134 ? -15.969 21.859 -1.123 1 98.62 134 TYR B CA 1
ATOM 3044 C C . TYR B 1 134 ? -14.68 22.672 -1.007 1 98.62 134 TYR B C 1
ATOM 3046 O O . TYR B 1 134 ? -14.438 23.328 0.011 1 98.62 134 TYR B O 1
ATOM 3054 N N . PHE B 1 135 ? -13.953 22.625 -2.07 1 98.81 135 PHE B N 1
ATOM 3055 C CA . PHE B 1 135 ? -12.672 23.328 -2.053 1 98.81 135 PHE B CA 1
ATOM 3056 C C . PHE B 1 135 ? -12.875 24.828 -1.988 1 98.81 135 PHE B C 1
ATOM 3058 O O . PHE B 1 135 ? -12.102 25.547 -1.345 1 98.81 135 PHE B O 1
ATOM 3065 N N . GLU B 1 136 ? -13.844 25.328 -2.619 1 98.31 136 GLU B N 1
ATOM 3066 C CA . GLU B 1 136 ? -14.172 26.75 -2.564 1 98.31 136 GLU B CA 1
ATOM 3067 C C . GLU B 1 136 ? -14.625 27.156 -1.168 1 98.31 136 GLU B C 1
ATOM 3069 O O . GLU B 1 136 ? -14.219 28.203 -0.656 1 98.31 136 GLU B O 1
ATOM 3074 N N . ILE B 1 137 ? -15.438 26.359 -0.555 1 98 137 ILE B N 1
ATOM 3075 C CA . ILE B 1 137 ? -15.898 26.609 0.806 1 98 137 ILE B CA 1
ATOM 3076 C C . ILE B 1 137 ? -14.703 26.672 1.751 1 98 137 ILE B C 1
ATOM 3078 O O . ILE B 1 137 ? -14.688 27.484 2.688 1 98 137 ILE B O 1
ATOM 3082 N N . ALA B 1 138 ? -13.695 25.859 1.465 1 98.44 138 ALA B N 1
ATOM 3083 C CA . ALA B 1 138 ? -12.523 25.766 2.328 1 98.44 138 ALA B CA 1
ATOM 3084 C C . ALA B 1 138 ? -11.766 27.094 2.379 1 98.44 138 ALA B C 1
ATOM 3086 O O . ALA B 1 138 ? -10.961 27.312 3.285 1 98.44 138 ALA B O 1
ATOM 3087 N N . ARG B 1 139 ? -11.984 28.047 1.515 1 97.75 139 ARG B N 1
ATOM 3088 C CA . ARG B 1 139 ? -11.367 29.359 1.538 1 97.75 139 ARG B CA 1
ATOM 3089 C C . ARG B 1 139 ? -11.75 30.125 2.801 1 97.75 139 ARG B C 1
ATOM 3091 O O . ARG B 1 139 ? -10.984 30.953 3.291 1 97.75 139 ARG B O 1
ATOM 3098 N N . GLU B 1 140 ? -12.859 29.797 3.289 1 97.25 140 GLU B N 1
ATOM 3099 C CA . GLU B 1 140 ? -13.406 30.531 4.426 1 97.25 140 GLU B CA 1
ATOM 3100 C C . GLU B 1 140 ? -12.781 30.062 5.738 1 97.25 140 GLU B C 1
ATOM 3102 O O . GLU B 1 140 ? -13 30.672 6.789 1 97.25 140 GLU B O 1
ATOM 3107 N N . LEU B 1 141 ? -11.945 29.078 5.637 1 98.31 141 LEU B N 1
ATOM 3108 C CA . LEU B 1 141 ? -11.414 28.469 6.852 1 98.31 141 LEU B CA 1
ATOM 3109 C C . LEU B 1 141 ? -10.125 29.156 7.285 1 98.31 141 LEU B C 1
ATOM 3111 O O . LEU B 1 141 ? -9.586 28.859 8.352 1 98.31 141 LEU B O 1
ATOM 3115 N N . LYS B 1 142 ? -9.688 30.156 6.574 1 95.94 142 LYS B N 1
ATOM 3116 C CA . LYS B 1 142 ? -8.391 30.797 6.793 1 95.94 142 LYS B CA 1
ATOM 3117 C C . LYS B 1 142 ? -8.344 31.469 8.156 1 95.94 142 LYS B C 1
ATOM 3119 O O . LYS B 1 142 ? -7.27 31.625 8.742 1 95.94 142 LYS B O 1
ATOM 3124 N N . ASN B 1 143 ? -9.492 31.781 8.789 1 92.38 143 ASN B N 1
ATOM 3125 C CA . ASN B 1 143 ? -9.5 32.594 10 1 92.38 143 ASN B CA 1
ATOM 3126 C C . ASN B 1 143 ? -9.789 31.734 11.234 1 92.38 143 ASN B C 1
ATOM 3128 O O . ASN B 1 143 ? -9.969 32.281 12.328 1 92.38 143 ASN B O 1
ATOM 3132 N N . VAL B 1 144 ? -9.797 30.422 11.031 1 97.25 144 VAL B N 1
ATOM 3133 C CA . VAL B 1 144 ? -10.023 29.578 12.195 1 97.25 144 VAL B CA 1
ATOM 3134 C C . VAL B 1 144 ? -8.844 29.703 13.156 1 97.25 144 VAL B C 1
ATOM 3136 O O . VAL B 1 144 ? -7.688 29.625 12.75 1 97.25 144 VAL B O 1
ATOM 3139 N N . LYS B 1 145 ? -9.148 29.984 14.445 1 96.12 145 LYS B N 1
ATOM 3140 C CA . LYS B 1 145 ? -8.109 30.078 15.469 1 96.12 145 LYS B CA 1
ATOM 3141 C C . LYS B 1 145 ? -7.645 28.688 15.906 1 96.12 145 LYS B C 1
ATOM 3143 O O . LYS B 1 145 ? -8.453 27.875 16.375 1 96.12 145 LYS B O 1
ATOM 3148 N N . LEU B 1 146 ? -6.336 28.484 15.758 1 98 146 LEU B N 1
ATOM 3149 C CA . LEU B 1 146 ? -5.77 27.172 16.047 1 98 146 LEU B CA 1
ATOM 3150 C C . LEU B 1 146 ? -4.859 27.234 17.281 1 98 146 LEU B C 1
ATOM 3152 O O . LEU B 1 146 ? -4.273 28.281 17.562 1 98 146 LEU B O 1
ATOM 3156 N N . SER B 1 147 ? -4.836 26.141 17.953 1 95.06 147 SER B N 1
ATOM 3157 C CA . SER B 1 147 ? -3.949 26.031 19.109 1 95.06 147 SER B CA 1
ATOM 3158 C C . SER B 1 147 ? -2.49 25.938 18.672 1 95.06 147 SER B C 1
ATOM 3160 O O . SER B 1 147 ? -2.176 25.297 17.672 1 95.06 147 SER B O 1
ATOM 3162 N N . ASN B 1 148 ? -1.667 26.578 19.547 1 94.69 148 ASN B N 1
ATOM 3163 C CA . ASN B 1 148 ? -0.251 26.547 19.188 1 94.69 148 ASN B CA 1
ATOM 3164 C C . ASN B 1 148 ? 0.591 25.922 20.297 1 94.69 148 ASN B C 1
ATOM 3166 O O . ASN B 1 148 ? 1.817 25.875 20.203 1 94.69 148 ASN B O 1
ATOM 3170 N N . CYS B 1 149 ? -0.073 25.422 21.312 1 93.12 149 CYS B N 1
ATOM 3171 C CA . CYS B 1 149 ? 0.716 24.891 22.422 1 93.12 149 CYS B CA 1
ATOM 3172 C C . CYS B 1 149 ? 0.159 23.562 22.906 1 93.12 149 CYS B C 1
ATOM 3174 O O . CYS B 1 149 ? -1.054 23.344 22.875 1 93.12 149 CYS B O 1
ATOM 3176 N N . VAL B 1 150 ? 1.065 22.641 23.172 1 90.5 150 VAL B N 1
ATOM 3177 C CA . VAL B 1 150 ? 0.769 21.453 23.969 1 90.5 150 VAL B CA 1
ATOM 3178 C C . VAL B 1 150 ? 1.344 21.625 25.375 1 90.5 150 VAL B C 1
ATOM 3180 O O . VAL B 1 150 ? 2.561 21.562 25.578 1 90.5 150 VAL B O 1
ATOM 3183 N N . ASN B 1 151 ? 0.42 21.766 26.344 1 88.31 151 ASN B N 1
ATOM 3184 C CA . ASN B 1 151 ? 0.878 22.109 27.688 1 88.31 151 ASN B CA 1
ATOM 3185 C C . ASN B 1 151 ? 1.807 23.312 27.672 1 88.31 151 ASN B C 1
ATOM 3187 O O . ASN B 1 151 ? 1.412 24.406 27.234 1 88.31 151 ASN B O 1
ATOM 3191 N N . THR B 1 152 ? 3.195 23.078 28 1 87.56 152 THR B N 1
ATOM 3192 C CA . THR B 1 152 ? 4.113 24.203 28.109 1 87.56 152 THR B CA 1
ATOM 3193 C C . THR B 1 152 ? 4.984 24.312 26.859 1 87.56 152 THR B C 1
ATOM 3195 O O . THR B 1 152 ? 5.828 25.203 26.766 1 87.56 152 THR B O 1
ATOM 3198 N N . THR B 1 153 ? 4.828 23.406 25.984 1 89 153 THR B N 1
ATOM 3199 C CA . THR B 1 153 ? 5.602 23.453 24.75 1 89 153 THR B CA 1
ATOM 3200 C C . THR B 1 153 ? 4.793 24.109 23.625 1 89 153 THR B C 1
ATOM 3202 O O . THR B 1 153 ? 3.725 23.625 23.25 1 89 153 THR B O 1
ATOM 3205 N N . CYS B 1 154 ? 5.387 25.203 23.109 1 92.44 154 CYS B N 1
ATOM 3206 C CA . CYS B 1 154 ? 4.625 25.953 22.125 1 92.44 154 CYS B CA 1
ATOM 3207 C C . CYS B 1 154 ? 5.359 25.984 20.781 1 92.44 154 CYS B C 1
ATOM 3209 O O . CYS B 1 154 ? 6.594 25.984 20.75 1 92.44 154 CYS B O 1
ATOM 3211 N N . LEU B 1 155 ? 4.551 26.062 19.719 1 92.5 155 LEU B N 1
ATOM 3212 C CA . LEU B 1 155 ? 5.082 26.234 18.375 1 92.5 155 LEU B CA 1
ATOM 3213 C C . LEU B 1 155 ? 5.609 27.656 18.172 1 92.5 155 LEU B C 1
ATOM 3215 O O . LEU B 1 155 ? 5.211 28.578 18.875 1 92.5 155 LEU B O 1
ATOM 3219 N N . PRO B 1 156 ? 6.594 27.797 17.203 1 90.44 156 PRO B N 1
ATOM 3220 C CA . PRO B 1 156 ? 7.227 29.094 17 1 90.44 156 PRO B CA 1
ATOM 3221 C C . PRO B 1 156 ? 6.234 30.172 16.578 1 90.44 156 PRO B C 1
ATOM 3223 O O . PRO B 1 156 ? 6.473 31.359 16.797 1 90.44 156 PRO B O 1
ATOM 3226 N N . ARG B 1 157 ? 5.191 29.906 15.938 1 93.88 157 ARG B N 1
ATOM 3227 C CA . ARG B 1 157 ? 4.117 30.812 15.555 1 93.88 157 ARG B CA 1
ATOM 3228 C C . ARG B 1 157 ? 2.756 30.125 15.672 1 93.88 157 ARG B C 1
ATOM 3230 O O . ARG B 1 157 ? 2.676 28.906 15.789 1 93.88 157 ARG B O 1
ATOM 3237 N N . ARG B 1 158 ? 1.743 30.969 15.586 1 95.5 158 ARG B N 1
ATOM 3238 C CA . ARG B 1 158 ? 0.397 30.406 15.547 1 95.5 158 ARG B CA 1
ATOM 3239 C C . ARG B 1 158 ? 0.15 29.656 14.242 1 95.5 158 ARG B C 1
ATOM 3241 O O . ARG B 1 158 ? 0.465 30.172 13.164 1 95.5 158 ARG B O 1
ATOM 3248 N N . PRO B 1 159 ? -0.38 28.453 14.359 1 97.94 159 PRO B N 1
ATOM 3249 C CA . PRO B 1 159 ? -0.688 27.688 13.141 1 97.94 159 PRO B CA 1
ATOM 3250 C C . PRO B 1 159 ? -1.745 28.375 12.281 1 97.94 159 PRO B C 1
ATOM 3252 O O . PRO B 1 159 ? -2.584 29.109 12.789 1 97.94 159 PRO B O 1
ATOM 3255 N N . ILE B 1 160 ? -1.735 28.094 11.016 1 98.44 160 ILE B N 1
ATOM 3256 C CA . ILE B 1 160 ? -2.67 28.656 10.047 1 98.44 160 ILE B CA 1
ATOM 3257 C C . ILE B 1 160 ? -3.375 27.531 9.289 1 98.44 160 ILE B C 1
ATOM 3259 O O . ILE B 1 160 ? -2.947 26.391 9.336 1 98.44 160 ILE B O 1
ATOM 3263 N N . VAL B 1 161 ? -4.488 27.875 8.664 1 98.81 161 VAL B N 1
ATOM 3264 C CA . VAL B 1 161 ? -5.168 27.016 7.711 1 98.81 161 VAL B CA 1
ATOM 3265 C C . VAL B 1 161 ? -4.828 27.438 6.285 1 98.81 161 VAL B C 1
ATOM 3267 O O . VAL B 1 161 ? -4.945 28.609 5.941 1 98.81 161 VAL B O 1
ATOM 3270 N N . VAL B 1 162 ? -4.398 26.531 5.496 1 98.62 162 VAL B N 1
ATOM 3271 C CA . VAL B 1 162 ? -3.979 26.922 4.152 1 98.62 162 VAL B CA 1
ATOM 3272 C C . VAL B 1 162 ? -4.426 25.859 3.148 1 98.62 162 VAL B C 1
ATOM 3274 O O . VAL B 1 162 ? -4.254 24.672 3.379 1 98.62 162 VAL B O 1
ATOM 3277 N N . ARG B 1 163 ? -5.152 26.312 2.064 1 98.69 163 ARG B N 1
ATOM 3278 C CA . ARG B 1 163 ? -5.332 25.453 0.9 1 98.69 163 ARG B CA 1
ATOM 3279 C C . ARG B 1 163 ? -4.016 25.25 0.153 1 98.69 163 ARG B C 1
ATOM 3281 O O . ARG B 1 163 ? -3.289 26.219 -0.096 1 98.69 163 ARG B O 1
ATOM 3288 N N . VAL B 1 164 ? -3.646 24.031 -0.087 1 98.75 164 VAL B N 1
ATOM 3289 C CA . VAL B 1 164 ? -2.432 23.734 -0.836 1 98.75 164 VAL B CA 1
ATOM 3290 C C . VAL B 1 164 ? -2.781 22.922 -2.082 1 98.75 164 VAL B C 1
ATOM 3292 O O . VAL B 1 164 ? -3.93 22.516 -2.264 1 98.75 164 VAL B O 1
ATOM 3295 N N . GLU B 1 165 ? -1.809 22.641 -2.943 1 98.62 165 GLU B N 1
ATOM 3296 C CA . GLU B 1 165 ? -2.111 22.031 -4.234 1 98.62 165 GLU B CA 1
ATOM 3297 C C . GLU B 1 165 ? -2.225 20.516 -4.109 1 98.62 165 GLU B C 1
ATOM 3299 O O . GLU B 1 165 ? -3.152 19.906 -4.648 1 98.62 165 GLU B O 1
ATOM 3304 N N . LYS B 1 166 ? -1.255 19.922 -3.381 1 98.88 166 LYS B N 1
ATOM 3305 C CA . LYS B 1 166 ? -1.169 18.469 -3.516 1 98.88 166 LYS B CA 1
ATOM 3306 C C . LYS B 1 166 ? -0.853 17.812 -2.176 1 98.88 166 LYS B C 1
ATOM 3308 O O . LYS B 1 166 ? -0.071 18.344 -1.386 1 98.88 166 LYS B O 1
ATOM 3313 N N . GLY B 1 167 ? -1.483 16.703 -1.873 1 98.94 167 GLY B N 1
ATOM 3314 C CA . GLY B 1 167 ? -1.117 15.727 -0.857 1 98.94 167 GLY B CA 1
ATOM 3315 C C . GLY B 1 167 ? -0.967 14.32 -1.406 1 98.94 167 GLY B C 1
ATOM 3316 O O . GLY B 1 167 ? -1.419 14.031 -2.516 1 98.94 167 GLY B O 1
ATOM 3317 N N . VAL B 1 168 ? -0.253 13.469 -0.671 1 98.94 168 VAL B N 1
ATOM 3318 C CA . VAL B 1 168 ? -0.078 12.086 -1.104 1 98.94 168 VAL B CA 1
ATOM 3319 C C . VAL B 1 168 ? -0.336 11.141 0.069 1 98.94 168 VAL B C 1
ATOM 3321 O O . VAL B 1 168 ? -0.185 11.523 1.23 1 98.94 168 VAL B O 1
ATOM 3324 N N . SER B 1 169 ? -0.751 10 -0.27 1 98.81 169 SER B N 1
ATOM 3325 C CA . SER B 1 169 ? -0.918 8.922 0.702 1 98.81 169 SER B CA 1
ATOM 3326 C C . SER B 1 169 ? -0.258 7.637 0.22 1 98.81 169 SER B C 1
ATOM 3328 O O . SER B 1 169 ? -0.166 7.395 -0.985 1 98.81 169 SER B O 1
ATOM 3330 N N . ALA B 1 170 ? 0.182 6.824 1.131 1 98.69 170 ALA B N 1
ATOM 3331 C CA . ALA B 1 170 ? 0.654 5.457 0.926 1 98.69 170 ALA B CA 1
ATOM 3332 C C . ALA B 1 170 ? 0.548 4.641 2.211 1 98.69 170 ALA B C 1
ATOM 3334 O O . ALA B 1 170 ? 0.223 5.18 3.271 1 98.69 170 ALA B O 1
ATOM 3335 N N . ASN B 1 171 ? 0.761 3.35 2.066 1 98.62 171 ASN B N 1
ATOM 3336 C CA . ASN B 1 171 ? 0.899 2.498 3.242 1 98.62 171 ASN B CA 1
ATOM 3337 C C . ASN B 1 171 ? 2.277 2.645 3.881 1 98.62 171 ASN B C 1
ATOM 3339 O O . ASN B 1 171 ? 2.945 1.646 4.16 1 98.62 171 ASN B O 1
ATOM 3343 N N . VAL B 1 172 ? 2.67 3.898 4.082 1 98.56 172 VAL B N 1
ATOM 3344 C CA . VAL B 1 172 ? 3.992 4.184 4.633 1 98.56 172 VAL B CA 1
ATOM 3345 C C . VAL B 1 172 ? 3.898 5.34 5.629 1 98.56 172 VAL B C 1
ATOM 3347 O O . VAL B 1 172 ? 3.432 6.43 5.281 1 98.56 172 VAL B O 1
ATOM 3350 N N . PHE B 1 173 ? 4.227 5.094 6.848 1 97.94 173 PHE B N 1
ATOM 3351 C CA . PHE B 1 173 ? 4.535 6.207 7.738 1 97.94 173 PHE B CA 1
ATOM 3352 C C . PHE B 1 173 ? 5.93 6.75 7.453 1 97.94 173 PHE B C 1
ATOM 3354 O O . PHE B 1 173 ? 6.934 6.09 7.738 1 97.94 173 PHE B O 1
ATOM 3361 N N . VAL B 1 174 ? 5.988 7.941 6.953 1 97.94 174 VAL B N 1
ATOM 3362 C CA . VAL B 1 174 ? 7.246 8.484 6.453 1 97.94 174 VAL B CA 1
ATOM 3363 C C . VAL B 1 174 ? 7.949 9.266 7.559 1 97.94 174 VAL B C 1
ATOM 3365 O O . VAL B 1 174 ? 7.527 10.367 7.914 1 97.94 174 VAL B O 1
ATOM 3368 N N . ASP B 1 175 ? 8.938 8.719 8.102 1 96.44 175 ASP B N 1
ATOM 3369 C CA . ASP B 1 175 ? 9.875 9.383 9.008 1 96.44 175 ASP B CA 1
ATOM 3370 C C . ASP B 1 175 ? 11.297 9.352 8.445 1 96.44 175 ASP B C 1
ATOM 3372 O O . ASP B 1 175 ? 12.227 8.891 9.109 1 96.44 175 ASP B O 1
ATOM 3376 N N . ASN B 1 176 ? 11.445 9.867 7.25 1 97.12 176 ASN B N 1
ATOM 3377 C CA . ASN B 1 176 ? 12.719 9.898 6.535 1 97.12 176 ASN B CA 1
ATOM 3378 C C . ASN B 1 176 ? 12.852 11.148 5.68 1 97.12 176 ASN B C 1
ATOM 3380 O O . ASN B 1 176 ? 12.102 11.328 4.715 1 97.12 176 ASN B O 1
ATOM 3384 N N . LYS B 1 177 ? 13.797 11.938 5.98 1 96.5 177 LYS B N 1
ATOM 3385 C CA . LYS B 1 177 ? 13.977 13.242 5.344 1 96.5 177 LYS B CA 1
ATOM 3386 C C . LYS B 1 177 ? 14.227 13.094 3.844 1 96.5 177 LYS B C 1
ATOM 3388 O O . LYS B 1 177 ? 13.656 13.828 3.039 1 96.5 177 LYS B O 1
ATOM 3393 N N . ALA B 1 178 ? 15.109 12.156 3.438 1 97.38 178 ALA B N 1
ATOM 3394 C CA . ALA B 1 178 ? 15.469 12.008 2.031 1 97.38 178 ALA B CA 1
ATOM 3395 C C . ALA B 1 178 ? 14.25 11.633 1.188 1 97.38 178 ALA B C 1
ATOM 3397 O O . ALA B 1 178 ? 14.039 12.203 0.112 1 97.38 178 ALA B O 1
ATOM 3398 N N . TYR B 1 179 ? 13.453 10.727 1.669 1 98.5 179 TYR B N 1
ATOM 3399 C CA . TYR B 1 179 ? 12.273 10.312 0.922 1 98.5 179 TYR B CA 1
ATOM 3400 C C . TYR B 1 179 ? 11.227 11.422 0.885 1 98.5 179 TYR B C 1
ATOM 3402 O O . TYR B 1 179 ? 10.609 11.664 -0.153 1 98.5 179 TYR B O 1
ATOM 3410 N N . ARG B 1 180 ? 11.023 12.07 1.989 1 97.88 180 ARG B N 1
ATOM 3411 C CA . ARG B 1 180 ? 10.094 13.188 2.039 1 97.88 180 ARG B CA 1
ATOM 3412 C C . ARG B 1 180 ? 10.484 14.273 1.04 1 97.88 180 ARG B C 1
ATOM 3414 O O . ARG B 1 180 ? 9.625 14.836 0.355 1 97.88 180 ARG B O 1
ATOM 3421 N N . GLU B 1 181 ? 11.781 14.617 1.011 1 97.94 181 GLU B N 1
ATOM 3422 C CA . GLU B 1 181 ? 12.266 15.633 0.085 1 97.94 181 GLU B CA 1
ATOM 3423 C C . GLU B 1 181 ? 12.094 15.188 -1.365 1 97.94 181 GLU B C 1
ATOM 3425 O O . GLU B 1 181 ? 11.781 16 -2.238 1 97.94 181 GLU B O 1
ATOM 3430 N N . PHE B 1 182 ? 12.305 13.938 -1.597 1 98.5 182 PHE B N 1
ATOM 3431 C CA . PHE B 1 182 ? 12.055 13.391 -2.926 1 98.5 182 PHE B CA 1
ATOM 3432 C C . PHE B 1 182 ? 10.602 13.602 -3.336 1 98.5 182 PHE B C 1
ATOM 3434 O O . PHE B 1 182 ? 10.328 14.102 -4.43 1 98.5 182 PHE B O 1
ATOM 3441 N N . LEU B 1 183 ? 9.625 13.211 -2.455 1 98.62 183 LEU B N 1
ATOM 3442 C CA . LEU B 1 183 ? 8.203 13.367 -2.756 1 98.62 183 LEU B CA 1
ATOM 3443 C C . LEU B 1 183 ? 7.863 14.828 -3.031 1 98.62 183 LEU B C 1
ATOM 3445 O O . LEU B 1 183 ? 7.105 15.133 -3.959 1 98.62 183 LEU B O 1
ATOM 3449 N N . HIS B 1 184 ? 8.406 15.695 -2.209 1 98.5 184 HIS B N 1
ATOM 3450 C CA . HIS B 1 184 ? 8.148 17.125 -2.387 1 98.5 184 HIS B CA 1
ATOM 3451 C C . HIS B 1 184 ? 8.703 17.625 -3.715 1 98.5 184 HIS B C 1
ATOM 3453 O O . HIS B 1 184 ? 8.023 18.359 -4.441 1 98.5 184 HIS B O 1
ATOM 3459 N N . SER B 1 185 ? 9.945 17.234 -4 1 97.94 185 SER B N 1
ATOM 3460 C CA . SER B 1 185 ? 10.594 17.688 -5.227 1 97.94 185 SER B CA 1
ATOM 3461 C C . SER B 1 185 ? 9.906 17.109 -6.461 1 97.94 185 SER B C 1
ATOM 3463 O O . SER B 1 185 ? 9.695 17.812 -7.449 1 97.94 185 SER B O 1
ATOM 3465 N N . LYS B 1 186 ? 9.555 15.852 -6.395 1 97.62 186 LYS B N 1
ATOM 3466 C CA . LYS B 1 186 ? 9 15.141 -7.539 1 97.62 186 LYS B CA 1
ATOM 3467 C C . LYS B 1 186 ? 7.551 15.562 -7.793 1 97.62 186 LYS B C 1
ATOM 3469 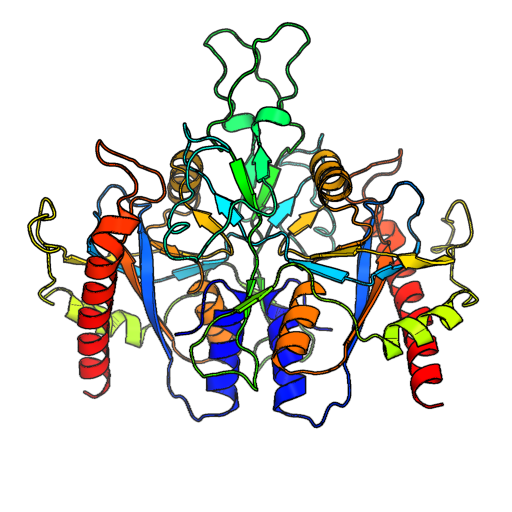O O . LYS B 1 186 ? 7.141 15.719 -8.945 1 97.62 186 LYS B O 1
ATOM 3474 N N . PHE B 1 187 ? 6.762 15.734 -6.707 1 98.44 187 PHE B N 1
ATOM 3475 C CA . PHE B 1 187 ? 5.32 15.867 -6.879 1 98.44 187 PHE B CA 1
ATOM 3476 C C . PHE B 1 187 ? 4.824 17.188 -6.297 1 98.44 187 PHE B C 1
ATOM 3478 O O . PHE B 1 187 ? 3.629 17.484 -6.352 1 98.44 187 PHE B O 1
ATOM 3485 N N . ASP B 1 188 ? 5.699 17.953 -5.699 1 97.88 188 ASP B N 1
ATOM 3486 C CA . ASP B 1 188 ? 5.352 19.25 -5.113 1 97.88 188 ASP B CA 1
ATOM 3487 C C . ASP B 1 188 ? 4.246 19.094 -4.07 1 97.88 188 ASP B C 1
ATOM 3489 O O . ASP B 1 188 ? 3.242 19.812 -4.113 1 97.88 188 ASP B O 1
ATOM 3493 N N . VAL B 1 189 ? 4.43 18.109 -3.205 1 98.56 189 VAL B N 1
ATOM 3494 C CA . VAL B 1 189 ? 3.373 17.812 -2.248 1 98.56 189 VAL B CA 1
ATOM 3495 C C . VAL B 1 189 ? 3.656 18.5 -0.921 1 98.56 189 VAL B C 1
ATOM 3497 O O . VAL B 1 189 ? 4.805 18.828 -0.618 1 98.56 189 VAL B O 1
ATOM 3500 N N . THR B 1 190 ? 2.658 18.734 -0.149 1 98.75 190 THR B N 1
ATOM 3501 C CA . THR B 1 190 ? 2.738 19.281 1.203 1 98.75 190 THR B CA 1
ATOM 3502 C C . THR B 1 190 ? 2.436 18.203 2.236 1 98.75 190 THR B C 1
ATOM 3504 O O . THR B 1 190 ? 3.287 17.875 3.064 1 98.75 190 THR B O 1
ATOM 3507 N N . ALA B 1 191 ? 1.286 17.578 2.156 1 98.81 191 ALA B N 1
ATOM 3508 C CA . ALA B 1 191 ? 0.827 16.641 3.168 1 98.81 191 ALA B CA 1
ATOM 3509 C C . ALA B 1 191 ? 1.117 15.195 2.742 1 98.81 191 ALA B C 1
ATOM 3511 O O . ALA B 1 191 ? 0.861 14.82 1.598 1 98.81 191 ALA B O 1
ATOM 3512 N N . ILE B 1 192 ? 1.726 14.461 3.607 1 98.81 192 ILE B N 1
ATOM 3513 C CA . ILE B 1 192 ? 1.974 13.031 3.436 1 98.81 192 ILE B CA 1
ATOM 3514 C C . ILE B 1 192 ? 1.206 12.242 4.492 1 98.81 192 ILE B C 1
ATOM 3516 O O . ILE B 1 192 ? 1.478 12.375 5.688 1 98.81 192 ILE B O 1
ATOM 3520 N N . ASP B 1 193 ? 0.199 11.516 4.086 1 98.31 193 ASP B N 1
ATOM 3521 C CA . ASP B 1 193 ? -0.541 10.727 5.066 1 98.31 193 ASP B CA 1
ATOM 3522 C C . ASP B 1 193 ? -0.747 9.297 4.574 1 98.31 193 ASP B C 1
ATOM 3524 O O . ASP B 1 193 ? -0.041 8.836 3.676 1 98.31 193 ASP B O 1
ATOM 3528 N N . MET B 1 194 ? -1.598 8.539 5.293 1 98.56 194 MET B N 1
ATOM 3529 C CA . MET B 1 194 ? -1.674 7.113 4.996 1 98.56 194 MET B CA 1
ATOM 3530 C C . MET B 1 194 ? -3.08 6.723 4.555 1 98.56 194 MET B C 1
ATOM 3532 O O . MET B 1 194 ? -3.381 5.539 4.398 1 98.56 194 MET B O 1
ATOM 3536 N N . GLU B 1 195 ? -4.02 7.77 4.359 1 98.5 195 GLU B N 1
ATOM 3537 C CA . GLU B 1 195 ? -5.406 7.344 4.184 1 98.5 195 GLU B CA 1
ATOM 3538 C C . GLU B 1 195 ? -6.082 8.133 3.064 1 98.5 195 GLU B C 1
ATOM 3540 O O . GLU B 1 195 ? -6.926 7.594 2.342 1 98.5 195 GLU B O 1
ATOM 3545 N N . SER B 1 196 ? -5.797 9.367 2.836 1 98.88 196 SER B N 1
ATOM 3546 C CA . SER B 1 196 ? -6.648 10.305 2.117 1 98.88 196 SER B CA 1
ATOM 3547 C C . SER B 1 196 ? -6.812 9.898 0.656 1 98.88 196 SER B C 1
ATOM 3549 O O . SER B 1 196 ? -7.895 10.047 0.083 1 98.88 196 SER B O 1
ATOM 3551 N N . ALA B 1 197 ? -5.746 9.398 0.068 1 98.88 197 ALA B N 1
ATOM 3552 C CA . ALA B 1 197 ? -5.836 9.016 -1.34 1 98.88 197 ALA B CA 1
ATOM 3553 C C . ALA B 1 197 ? -6.809 7.859 -1.536 1 98.88 197 ALA B C 1
ATOM 3555 O O . ALA B 1 197 ? -7.469 7.766 -2.574 1 98.88 197 ALA B O 1
ATOM 3556 N N . ALA B 1 198 ? -6.855 6.965 -0.562 1 98.81 198 ALA B N 1
ATOM 3557 C CA . ALA B 1 198 ? -7.836 5.887 -0.651 1 98.81 198 ALA B CA 1
ATOM 3558 C C . ALA B 1 198 ? -9.258 6.438 -0.666 1 98.81 198 ALA B C 1
ATOM 3560 O O . ALA B 1 198 ? -10.086 6.016 -1.477 1 98.81 198 ALA B O 1
ATOM 3561 N N . VAL B 1 199 ? -9.523 7.371 0.24 1 98.81 199 VAL B N 1
ATOM 3562 C CA . VAL B 1 199 ? -10.828 8.023 0.298 1 98.81 199 VAL B CA 1
ATOM 3563 C C . VAL B 1 199 ? -11.117 8.711 -1.031 1 98.81 199 VAL B C 1
ATOM 3565 O O . VAL B 1 199 ? -12.211 8.578 -1.583 1 98.81 199 VAL B O 1
ATOM 3568 N N . ALA B 1 200 ? -10.141 9.422 -1.551 1 98.88 200 ALA B N 1
ATOM 3569 C CA . ALA B 1 200 ? -10.266 10.133 -2.816 1 98.88 200 ALA B CA 1
ATOM 3570 C C . ALA B 1 200 ? -10.625 9.18 -3.951 1 98.88 200 ALA B C 1
ATOM 3572 O O . ALA B 1 200 ? -11.547 9.445 -4.727 1 98.88 200 ALA B O 1
ATOM 3573 N N . LEU B 1 201 ? -9.945 8.086 -4.023 1 98.62 201 LEU B N 1
ATOM 3574 C CA . LEU B 1 201 ? -10.125 7.125 -5.105 1 98.62 201 LEU B CA 1
ATOM 3575 C C . LEU B 1 201 ? -11.516 6.5 -5.047 1 98.62 201 LEU B C 1
ATOM 3577 O O . LEU B 1 201 ? -12.172 6.332 -6.078 1 98.62 201 LEU B O 1
ATOM 3581 N N . ILE B 1 202 ? -11.945 6.16 -3.832 1 98.06 202 ILE B N 1
ATOM 3582 C CA . ILE B 1 202 ? -13.266 5.559 -3.682 1 98.06 202 ILE B CA 1
ATOM 3583 C C . ILE B 1 202 ? -14.344 6.582 -4.043 1 98.06 202 ILE B C 1
ATOM 3585 O O . ILE B 1 202 ? -15.297 6.262 -4.758 1 98.06 202 ILE B O 1
ATOM 3589 N N . CYS B 1 203 ? -14.211 7.801 -3.578 1 98.62 203 CYS B N 1
ATOM 3590 C CA . CYS B 1 203 ? -15.188 8.844 -3.883 1 98.62 203 CYS B CA 1
ATOM 3591 C C . CYS B 1 203 ? -15.227 9.133 -5.379 1 98.62 203 CYS B C 1
ATOM 3593 O O . CYS B 1 203 ? -16.297 9.367 -5.941 1 98.62 203 CYS B O 1
ATOM 3595 N N . LEU B 1 204 ? -14.055 9.141 -6.008 1 98.31 204 LEU B N 1
ATOM 3596 C CA . LEU B 1 204 ? -14 9.32 -7.453 1 98.31 204 LEU B CA 1
ATOM 3597 C C . LEU B 1 204 ? -14.805 8.234 -8.164 1 98.31 204 LEU B C 1
ATOM 3599 O O . LEU B 1 204 ? -15.625 8.539 -9.039 1 98.31 204 LEU B O 1
ATOM 3603 N N . GLN B 1 205 ? -14.602 6.992 -7.766 1 96.5 205 GLN B N 1
ATOM 3604 C CA . GLN B 1 205 ? -15.273 5.863 -8.398 1 96.5 205 GLN B CA 1
ATOM 3605 C C . GLN B 1 205 ? -16.781 5.91 -8.156 1 96.5 205 GLN B C 1
ATOM 3607 O O . GLN B 1 205 ? -17.562 5.504 -9.016 1 96.5 205 GLN B O 1
ATOM 3612 N N . GLN B 1 206 ? -17.156 6.387 -6.988 1 96.81 206 GLN B N 1
ATOM 3613 C CA . GLN B 1 206 ? -18.547 6.41 -6.586 1 96.81 206 GLN B CA 1
ATOM 3614 C C . GLN B 1 206 ? -19.219 7.73 -6.969 1 96.81 206 GLN B C 1
ATOM 3616 O O . GLN B 1 206 ? -20.391 7.945 -6.688 1 96.81 206 GLN B O 1
ATOM 3621 N N . LYS B 1 207 ? -18.484 8.625 -7.578 1 96.75 207 LYS B N 1
ATOM 3622 C CA . LYS B 1 207 ? -18.953 9.938 -8.008 1 96.75 207 LYS B CA 1
ATOM 3623 C C . LYS B 1 207 ? -19.562 10.711 -6.84 1 96.75 207 LYS B C 1
ATOM 3625 O O . LYS B 1 207 ? -20.688 11.219 -6.938 1 96.75 207 LYS B O 1
ATOM 3630 N N . LYS B 1 208 ? -18.891 10.672 -5.73 1 98.31 208 LYS B N 1
ATOM 3631 C CA . LYS B 1 208 ? -19.281 11.43 -4.543 1 98.31 208 LYS B CA 1
ATOM 3632 C C . LYS B 1 208 ? -18.281 12.531 -4.242 1 98.31 208 LYS B C 1
ATOM 3634 O O . LYS B 1 208 ? -17.062 12.336 -4.375 1 98.31 208 LYS B O 1
ATOM 3639 N N . PRO B 1 209 ? -18.781 13.734 -3.98 1 98.5 209 PRO B N 1
ATOM 3640 C CA . PRO B 1 209 ? -17.828 14.781 -3.572 1 98.5 209 PRO B CA 1
ATOM 3641 C C . PRO B 1 209 ? -17.062 14.422 -2.309 1 98.5 209 PRO B C 1
ATOM 3643 O O . PRO B 1 209 ? -17.609 13.789 -1.402 1 98.5 209 PRO B O 1
ATOM 3646 N N . PHE B 1 210 ? -15.812 14.844 -2.26 1 98.56 210 PHE B N 1
ATOM 3647 C CA . PHE B 1 210 ? -15.031 14.617 -1.049 1 98.56 210 PHE B CA 1
ATOM 3648 C C . PHE B 1 210 ? -14.047 15.758 -0.818 1 98.56 210 PHE B C 1
ATOM 3650 O O . PHE B 1 210 ? -13.75 16.516 -1.737 1 98.56 210 PHE B O 1
ATOM 3657 N N . ILE B 1 211 ? -13.609 15.93 0.363 1 98.88 211 ILE B N 1
ATOM 3658 C CA . ILE B 1 211 ? -12.492 16.797 0.75 1 98.88 211 ILE B CA 1
ATOM 3659 C C . ILE B 1 211 ? -11.758 16.188 1.941 1 98.88 211 ILE B C 1
ATOM 3661 O O . ILE B 1 211 ? -12.352 15.445 2.73 1 98.88 211 ILE B O 1
ATOM 3665 N N . ALA B 1 212 ? -10.477 16.391 1.963 1 98.88 212 ALA B N 1
ATOM 3666 C CA . ALA B 1 212 ? -9.672 15.93 3.092 1 98.88 212 ALA B CA 1
ATOM 3667 C C . ALA B 1 212 ? -8.906 17.094 3.725 1 98.88 212 ALA B C 1
ATOM 3669 O O . ALA B 1 212 ? -8.297 17.891 3.02 1 98.88 212 ALA B O 1
ATOM 3670 N N . ILE B 1 213 ? -8.984 17.172 5.004 1 98.88 213 ILE B N 1
ATOM 3671 C CA . ILE B 1 213 ? -8.336 18.188 5.816 1 98.88 213 ILE B CA 1
ATOM 3672 C C . ILE B 1 213 ? -7.297 17.547 6.734 1 98.88 213 ILE B C 1
ATOM 3674 O O . ILE B 1 213 ? -7.625 16.672 7.527 1 98.88 213 ILE B O 1
ATOM 3678 N N . ARG B 1 214 ? -6.062 17.969 6.609 1 98.81 214 ARG B N 1
ATOM 3679 C CA . ARG B 1 214 ? -4.98 17.344 7.355 1 98.81 214 ARG B CA 1
ATOM 3680 C C . ARG B 1 214 ? -4.156 18.375 8.109 1 98.81 214 ARG B C 1
ATOM 3682 O O . ARG B 1 214 ? -3.648 19.328 7.512 1 98.81 214 ARG B O 1
ATOM 3689 N N . SER B 1 215 ? -4.035 18.172 9.406 1 98.69 215 SER B N 1
ATOM 3690 C CA . SER B 1 215 ? -3.111 18.984 10.188 1 98.69 215 SER B CA 1
ATOM 3691 C C . SER B 1 215 ? -1.712 18.375 10.195 1 98.69 215 SER B C 1
ATOM 3693 O O . SER B 1 215 ? -1.56 17.156 10.344 1 98.69 215 SER B O 1
ATOM 3695 N N . LEU B 1 216 ? -0.702 19.219 10.008 1 97.44 216 LEU B N 1
ATOM 3696 C CA . LEU B 1 216 ? 0.677 18.75 9.969 1 97.44 216 LEU B CA 1
ATOM 3697 C C . LEU B 1 216 ? 1.184 18.406 11.367 1 97.44 216 LEU B C 1
ATOM 3699 O O . LEU B 1 216 ? 1.302 19.297 12.211 1 97.44 216 LEU B O 1
ATOM 3703 N N . SER B 1 217 ? 1.518 17.125 11.562 1 95.62 217 SER B N 1
ATOM 3704 C CA . SER B 1 217 ? 1.821 16.656 12.906 1 95.62 217 SER B CA 1
ATOM 3705 C C . SER B 1 217 ? 3.324 16.5 13.109 1 95.62 217 SER B C 1
ATOM 3707 O O . SER B 1 217 ? 3.793 16.375 14.242 1 95.62 217 SER B O 1
ATOM 3709 N N . ASP B 1 218 ? 4.078 16.406 12.078 1 94.12 218 ASP B N 1
ATOM 3710 C CA . ASP B 1 218 ? 5.52 16.203 12.102 1 94.12 218 ASP B CA 1
ATOM 3711 C C . ASP B 1 218 ? 6.164 16.656 10.797 1 94.12 218 ASP B C 1
ATOM 3713 O O . ASP B 1 218 ? 5.477 17.125 9.891 1 94.12 218 ASP B O 1
ATOM 3717 N N . LEU B 1 219 ? 7.488 16.516 10.758 1 92.88 219 LEU B N 1
ATOM 3718 C CA . LEU B 1 219 ? 8.219 16.984 9.586 1 92.88 219 LEU B CA 1
ATOM 3719 C C . LEU B 1 219 ? 8.672 15.812 8.719 1 92.88 219 LEU B C 1
ATOM 3721 O O . LEU B 1 219 ? 9.641 15.93 7.969 1 92.88 219 LEU B O 1
ATOM 3725 N N . ALA B 1 220 ? 8.062 14.68 8.891 1 93.5 220 ALA B N 1
ATOM 3726 C CA . ALA B 1 220 ? 8.289 13.477 8.094 1 93.5 220 ALA B CA 1
ATOM 3727 C C . ALA B 1 220 ? 9.781 13.172 7.984 1 93.5 220 ALA B C 1
ATOM 3729 O O . ALA B 1 220 ? 10.297 12.961 6.887 1 93.5 220 ALA B O 1
ATOM 3730 N N . GLY B 1 221 ? 10.438 13.266 9.07 1 90.44 221 GLY B N 1
ATOM 3731 C CA . GLY B 1 221 ? 11.828 12.852 9.109 1 90.44 221 GLY B CA 1
ATOM 3732 C C . GLY B 1 221 ? 12.789 14.023 9.227 1 90.44 221 GLY B C 1
ATOM 3733 O O . GLY B 1 221 ? 13.984 13.828 9.477 1 90.44 221 GLY B O 1
ATOM 3734 N N . ASP B 1 222 ? 12.344 15.188 8.922 1 81.81 222 ASP B N 1
ATOM 3735 C CA . ASP B 1 222 ? 13.25 16.328 9.031 1 81.81 222 ASP B CA 1
ATOM 3736 C C . ASP B 1 222 ? 13.375 16.781 10.484 1 81.81 222 ASP B C 1
ATOM 3738 O O . ASP B 1 222 ? 12.406 16.75 11.242 1 81.81 222 ASP B O 1
ATOM 3742 N N . SER B 1 223 ? 14.438 16.219 11.234 1 63.97 223 SER B N 1
ATOM 3743 C CA . SER B 1 223 ? 14.539 16.609 12.633 1 63.97 223 SER B CA 1
ATOM 3744 C C . SER B 1 223 ? 15.102 18.016 12.773 1 63.97 223 SER B C 1
ATOM 3746 O O . SER B 1 223 ? 16.031 18.406 12.055 1 63.97 223 SER B O 1
ATOM 3748 N N . SER B 1 224 ? 14.336 19.094 13.062 1 54.03 224 SER B N 1
ATOM 3749 C CA . SER B 1 224 ? 15.086 20.016 13.922 1 54.03 224 SER B CA 1
ATOM 3750 C C . SER B 1 224 ? 15.609 19.297 15.164 1 54.03 224 SER B C 1
ATOM 3752 O O . SER B 1 224 ? 15.227 18.156 15.445 1 54.03 224 SER B O 1
ATOM 3754 N N . THR B 1 225 ? 16.297 19.969 16.047 1 50.5 225 THR B N 1
ATOM 3755 C CA . THR B 1 225 ? 16.938 19.469 17.266 1 50.5 225 THR B CA 1
ATOM 3756 C C . THR B 1 225 ? 16.062 18.391 17.922 1 50.5 225 THR B C 1
ATOM 3758 O O . THR B 1 225 ? 16.547 17.641 18.766 1 50.5 225 THR B O 1
ATOM 3761 N N . LEU B 1 226 ? 14.727 18.562 18.078 1 47.34 226 LEU B N 1
ATOM 3762 C CA . LEU B 1 226 ? 13.992 17.797 19.078 1 47.34 226 LEU B CA 1
ATOM 3763 C C . LEU B 1 226 ? 13.484 16.484 18.5 1 47.34 226 LEU B C 1
ATOM 3765 O O . LEU B 1 226 ? 12.969 16.453 17.375 1 47.34 226 LEU B O 1
ATOM 3769 N N . SER B 1 227 ? 13.906 15.391 18.875 1 50.03 227 SER B N 1
ATOM 3770 C CA . SER B 1 227 ? 13.5 14.008 18.672 1 50.03 227 SER B CA 1
ATOM 3771 C C . SER B 1 227 ? 11.984 13.883 18.531 1 50.03 227 SER B C 1
ATOM 3773 O O . SER B 1 227 ? 11.234 14.5 19.297 1 50.03 227 SER B O 1
ATOM 3775 N N . ASN B 1 228 ? 11.328 13.055 17.688 1 60.38 228 ASN B N 1
ATOM 3776 C CA . ASN B 1 228 ? 10.047 12.578 17.172 1 60.38 228 ASN B CA 1
ATOM 3777 C C . ASN B 1 228 ? 8.922 13.547 17.5 1 60.38 228 ASN B C 1
ATOM 3779 O O . ASN B 1 228 ? 8.172 13.344 18.453 1 60.38 228 ASN B O 1
ATOM 3783 N N . GLU B 1 229 ? 8.75 14.586 16.844 1 79.62 229 GLU B N 1
ATOM 3784 C CA . GLU B 1 229 ? 7.805 15.688 16.984 1 79.62 229 GLU B CA 1
ATOM 3785 C C . GLU B 1 229 ? 6.363 15.18 16.938 1 79.62 229 GLU B C 1
ATOM 3787 O O . GLU B 1 229 ? 5.473 15.766 17.547 1 79.62 229 GLU B O 1
ATOM 3792 N N . VAL B 1 230 ? 6.223 13.914 16.375 1 84.31 230 VAL B N 1
ATOM 3793 C CA . VAL B 1 230 ? 4.855 13.422 16.281 1 84.31 230 VAL B CA 1
ATOM 3794 C C . VAL B 1 230 ? 4.367 12.984 17.656 1 84.31 230 VAL B C 1
ATOM 3796 O O . VAL B 1 230 ? 3.189 13.148 17.984 1 84.31 230 VAL B O 1
ATOM 3799 N N . ASP B 1 231 ? 5.223 12.531 18.469 1 81.62 231 ASP B N 1
ATOM 3800 C CA . ASP B 1 231 ? 4.863 12.109 19.812 1 81.62 231 ASP B CA 1
ATOM 3801 C C . ASP B 1 231 ? 4.473 13.312 20.672 1 81.62 231 ASP B C 1
ATOM 3803 O O . ASP B 1 231 ? 3.662 13.18 21.594 1 81.62 231 ASP B O 1
ATOM 3807 N N . VAL B 1 232 ? 5.008 14.453 20.312 1 81.69 232 VAL B N 1
ATOM 3808 C CA . VAL B 1 232 ? 4.781 15.656 21.109 1 81.69 232 VAL B CA 1
ATOM 3809 C C . VAL B 1 232 ? 3.555 16.391 20.578 1 81.69 232 VAL B C 1
ATOM 3811 O O . VAL B 1 232 ? 2.711 16.844 21.359 1 81.69 232 VAL B O 1
ATOM 3814 N N . PHE B 1 233 ? 3.424 16.406 19.266 1 89 233 PHE B N 1
ATOM 3815 C CA . PHE B 1 233 ? 2.496 17.391 18.719 1 89 233 PHE B CA 1
ATOM 3816 C C . PHE B 1 233 ? 1.317 16.703 18.047 1 89 233 PHE B C 1
ATOM 3818 O O . PHE B 1 233 ? 0.412 17.375 17.531 1 89 233 PHE B O 1
ATOM 3825 N N . ALA B 1 234 ? 1.338 15.375 18.047 1 91.94 234 ALA B N 1
ATOM 3826 C CA . ALA B 1 234 ? 0.241 14.664 17.391 1 91.94 234 ALA B CA 1
ATOM 3827 C C . ALA B 1 234 ? -1.108 15.102 17.953 1 91.94 234 ALA B C 1
ATOM 3829 O O . ALA B 1 234 ? -2.078 15.258 17.219 1 91.94 234 ALA B O 1
ATOM 3830 N N . SER B 1 235 ? -1.188 15.266 19.281 1 93.69 235 SER B N 1
ATOM 3831 C CA . SER B 1 235 ? -2.447 15.656 19.906 1 93.69 235 SER B CA 1
ATOM 3832 C C . SER B 1 235 ? -2.865 17.062 19.5 1 93.69 235 SER B C 1
ATOM 3834 O O . SER B 1 235 ? -4.043 17.312 19.234 1 93.69 235 SER B O 1
ATOM 3836 N N . LEU B 1 236 ? -1.921 17.953 19.469 1 95.94 236 LEU B N 1
ATOM 3837 C CA . LEU B 1 236 ? -2.191 19.312 19.031 1 95.94 236 LEU B CA 1
ATOM 3838 C C . LEU B 1 236 ? -2.666 19.344 17.578 1 95.94 236 LEU B C 1
ATOM 3840 O O . LEU B 1 236 ? -3.654 20 17.266 1 95.94 236 LEU B O 1
ATOM 3844 N N . ALA B 1 237 ? -1.939 18.641 16.719 1 96.94 237 ALA B N 1
ATOM 3845 C CA . ALA B 1 237 ? -2.311 18.578 15.312 1 96.94 237 ALA B CA 1
ATOM 3846 C C . ALA B 1 237 ? -3.705 17.984 15.141 1 96.94 237 ALA B C 1
ATOM 3848 O O . ALA B 1 237 ? -4.5 1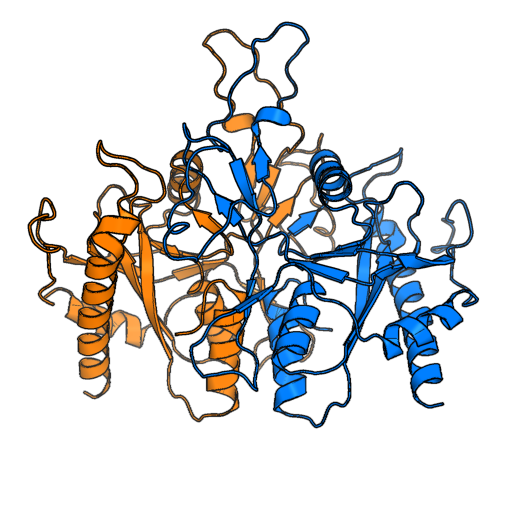8.469 14.328 1 96.94 237 ALA B O 1
ATOM 3849 N N . SER B 1 238 ? -3.975 16.938 15.891 1 96.75 238 SER B N 1
ATOM 3850 C CA . SER B 1 238 ? -5.289 16.297 15.836 1 96.75 238 SER B CA 1
ATOM 3851 C C . SER B 1 238 ? -6.391 17.281 16.219 1 96.75 238 SER B C 1
ATOM 3853 O O . SER B 1 238 ? -7.426 17.344 15.547 1 96.75 238 SER B O 1
ATOM 3855 N N . GLN B 1 239 ? -6.184 18 17.266 1 97.25 239 GLN B N 1
ATOM 3856 C CA . GLN B 1 239 ? -7.172 19 17.703 1 97.25 239 GLN B CA 1
ATOM 3857 C C . GLN B 1 239 ? -7.359 20.078 16.656 1 97.25 239 GLN B C 1
ATOM 3859 O O . GLN B 1 239 ? -8.484 20.5 16.391 1 97.25 239 GLN B O 1
ATOM 3864 N N . ASN B 1 240 ? -6.277 20.562 16.094 1 98.5 240 ASN B N 1
ATOM 3865 C CA . ASN B 1 240 ? -6.363 21.594 15.062 1 98.5 240 ASN B CA 1
ATOM 3866 C C . ASN B 1 240 ? -7.16 21.109 13.852 1 98.5 240 ASN B C 1
ATOM 3868 O O . ASN B 1 240 ? -7.984 21.844 13.312 1 98.5 240 ASN B O 1
ATOM 3872 N N . ALA B 1 241 ? -6.875 19.906 13.406 1 98.38 241 ALA B N 1
ATOM 3873 C CA . ALA B 1 241 ? -7.652 19.328 12.32 1 98.38 241 ALA B CA 1
ATOM 3874 C C . ALA B 1 241 ? -9.141 19.297 12.656 1 98.38 241 ALA B C 1
ATOM 3876 O O . ALA B 1 241 ? -9.977 19.641 11.82 1 98.38 241 ALA B O 1
ATOM 3877 N N . LEU B 1 242 ? -9.445 18.875 13.875 1 97.88 242 LEU B N 1
ATOM 3878 C CA . LEU B 1 242 ? -10.828 18.797 14.328 1 97.88 242 LEU B CA 1
ATOM 3879 C C . LEU B 1 242 ? -11.484 20.172 14.305 1 97.88 242 LEU B C 1
ATOM 3881 O O . LEU B 1 242 ? -12.625 20.312 13.852 1 97.88 242 LEU B O 1
ATOM 3885 N N . ASP B 1 243 ? -10.82 21.156 14.82 1 98.44 243 ASP B N 1
ATOM 3886 C CA . ASP B 1 243 ? -11.359 22.516 14.859 1 98.44 243 ASP B CA 1
ATOM 3887 C C . ASP B 1 243 ? -11.711 23 13.453 1 98.44 243 ASP B C 1
ATOM 3889 O O . ASP B 1 243 ? -12.766 23.609 13.242 1 98.44 243 ASP B O 1
ATOM 3893 N N . VAL B 1 244 ? -10.867 22.719 12.516 1 98.75 244 VAL B N 1
ATOM 3894 C CA . VAL B 1 244 ? -11.062 23.188 11.148 1 98.75 244 VAL B CA 1
ATOM 3895 C C . VAL B 1 244 ? -12.219 22.422 10.508 1 98.75 244 VAL B C 1
ATOM 3897 O O . VAL B 1 244 ? -13.055 23.016 9.82 1 98.75 244 VAL B O 1
ATOM 3900 N N . VAL B 1 245 ? -12.258 21.109 10.703 1 98.12 245 VAL B N 1
ATOM 3901 C CA . VAL B 1 245 ? -13.297 20.312 10.055 1 98.12 245 VAL B CA 1
ATOM 3902 C C . VAL B 1 245 ? -14.664 20.703 10.617 1 98.12 245 VAL B C 1
ATOM 3904 O O . VAL B 1 245 ? -15.656 20.734 9.883 1 98.12 245 VAL B O 1
ATOM 3907 N N . VAL B 1 246 ? -14.773 20.922 11.906 1 97.69 246 VAL B N 1
ATOM 3908 C CA . VAL B 1 246 ? -16.031 21.344 12.523 1 97.69 246 VAL B CA 1
ATOM 3909 C C . VAL B 1 246 ? -16.516 22.641 11.891 1 97.69 246 VAL B C 1
ATOM 3911 O O . VAL B 1 246 ? -17.688 22.781 11.562 1 97.69 246 VAL B O 1
ATOM 3914 N N . ARG B 1 247 ? -15.602 23.578 11.773 1 98.19 247 ARG B N 1
ATOM 3915 C CA . ARG B 1 247 ? -15.961 24.828 11.117 1 98.19 247 ARG B CA 1
ATOM 3916 C C . ARG B 1 247 ? -16.375 24.594 9.672 1 98.19 247 ARG B C 1
ATOM 3918 O O . ARG B 1 247 ? -17.359 25.172 9.195 1 98.19 247 ARG B O 1
ATOM 3925 N N . PHE B 1 248 ? -15.672 23.781 8.875 1 98.5 248 PHE B N 1
ATOM 3926 C CA . PHE B 1 248 ? -16.016 23.453 7.5 1 98.5 248 PHE B CA 1
ATOM 3927 C C . PHE B 1 248 ? -17.438 22.922 7.406 1 98.5 248 PHE B C 1
ATOM 3929 O O . PHE B 1 248 ? -18.203 23.359 6.551 1 98.5 248 PHE B O 1
ATOM 3936 N N . ILE B 1 249 ? -17.75 21.953 8.266 1 97.12 249 ILE B N 1
ATOM 3937 C CA . ILE B 1 249 ? -19.062 21.328 8.258 1 97.12 249 ILE B CA 1
ATOM 3938 C C . ILE B 1 249 ? -20.141 22.375 8.508 1 97.12 249 ILE B C 1
ATOM 3940 O O . ILE B 1 249 ? -21.219 22.328 7.91 1 97.12 249 ILE B O 1
ATOM 3944 N N . SER B 1 250 ? -19.875 23.312 9.383 1 96.5 250 SER B N 1
ATOM 3945 C CA . SER B 1 250 ? -20.828 24.375 9.68 1 96.5 250 SER B CA 1
ATOM 3946 C C . SER B 1 250 ? -21.094 25.234 8.445 1 96.5 250 SER B C 1
ATOM 3948 O O . SER B 1 250 ? -22.188 25.797 8.297 1 96.5 250 SER B O 1
ATOM 3950 N N . LEU B 1 251 ? -20.156 25.359 7.578 1 96 251 LEU B N 1
ATOM 3951 C CA . LEU B 1 251 ? -20.281 26.172 6.371 1 96 251 LEU B CA 1
ATOM 3952 C C . LEU B 1 251 ? -21.031 25.406 5.281 1 96 251 LEU B C 1
ATOM 3954 O O . LEU B 1 251 ? -21.578 26.016 4.359 1 96 251 LEU B O 1
ATOM 3958 N N . LEU B 1 252 ? -21.031 24.047 5.305 1 93.25 252 LEU B N 1
ATOM 3959 C CA . LEU B 1 252 ? -21.75 23.234 4.336 1 93.25 252 LEU B CA 1
ATOM 3960 C C . LEU B 1 252 ? -23.266 23.406 4.5 1 93.25 252 LEU B C 1
ATOM 3962 O O . LEU B 1 252 ? -24.016 23.344 3.521 1 93.25 252 LEU B O 1
ATOM 3966 N N . ASN B 1 253 ? -23.781 23.562 5.648 1 80.5 253 ASN B N 1
ATOM 3967 C CA . ASN B 1 253 ? -25.203 23.688 5.98 1 80.5 253 ASN B CA 1
ATOM 3968 C C . ASN B 1 253 ? -25.734 25.078 5.656 1 80.5 253 ASN B C 1
ATOM 3970 O O . ASN B 1 253 ? -26.906 25.359 5.859 1 80.5 253 ASN B O 1
ATOM 3974 N N . GLN B 1 254 ? -24.922 25.891 5.094 1 72.44 254 GLN B N 1
ATOM 3975 C CA . GLN B 1 254 ? -25.375 27.219 4.719 1 72.44 254 GLN B CA 1
ATOM 3976 C C . GLN B 1 254 ? -25.656 27.312 3.219 1 72.44 254 GLN B C 1
ATOM 3978 O O . GLN B 1 254 ? -26.594 27.969 2.793 1 72.44 254 GLN B O 1
#

Radius of gyration: 23.0 Å; Cα contacts (8 Å, |Δi|>4): 1177; chains: 2; bounding box: 65×67×57 Å

pLDDT: mean 93.26, std 10.39, range [46.56, 98.94]

Sequence (508 aa):
MTGLSMLNAGISTQLLLTLLDIEGVVHYGIAGNANPKLQIGDVTIPQYWAHTGLWNWQRFGDGPKDALALEASGDYSRRFGYLKFADYNNNTKHSKSATNLLNNVWFQAEEIFPVNGTAEVRQHAFWVSVDKTYFEIARELKNVKLSNCVNTTCLPRRPIVVRVEKGVSANVFVDNKAYREFLHSKFDVTAIDMESAAVALICLQQKKPFIAIRSLSDLAGDSSTLSNEVDVFASLASQNALDVVVRFISLLNQMTGLSMLNAGISTQLLLTLLDIEGVVHYGIAGNANPKLQIGDVTIPQYWAHTGLWNWQRFGDGPKDALALEASGDYSRRFGYLKFADYNNNTKHSKSATNLLNNVWFQAEEIFPVNGTAEVRQHAFWVSVDKTYFEIARELKNVKLSNCVNTTCLPRRPIVVRVEKGVSANVFVDNKAYREFLHSKFDVTAIDMESAAVALICLQQKKPFIAIRSLSDLAGDSSTLSNEVDVFASLASQNALDVVVRFISLLNQ

Foldseek 3Di:
DQDFFAVSLLVVLLCCVVPDVDQFAEAEAAFAFLDPVADFLAKEWAFKEFAQADWQQAQPPDDLVDDGVCVVVVQFDQPQDKDAPLVPPPDPPDDDSDHDRSGIIGGGFDWAAAPPDDPPDTDTDGIFGADPVLLVLLVVLFPQFAAADDVPRGHPDGHTYYYDHYEYAGSDQFQANVVSNVCCVRPVHTGYGRHVVSSRRSCVRHVHGYIYMHGHQYNRNDDDPDPPSNVRCSVRSRVSRVSSVVVSVVSVVD/DQDFFAVSLLVVLLCCVVPDVDQFAEAEAAFAFLDPVADFLAKEWAFKEFAQADWQQAQPPDDLVDDGVCVVVVQFDQPQDKDAPLVPPPDPPDDDSDHDRSGIIGGGFDWAAAPPDDPPDTDTDGIFGADPVLLVLLVVLFPQFAAADDVPRGHPDGHTYYYDHYEYAGSDQFQANVVSNVCCVRPVHTGYGRHVVSSRRSCVRHVHGYIYMHGHQYNRNPDDPDPPSNVVCSVRSRVSRVSSVVVSVVSVVD